Protein AF-A0A7S1GHH6-F1 (afdb_monomer_lite)

Organism: Cyclophora tenuis (NCBI:txid216820)

Secondary structure (DSSP, 8-state):
-HHHHHHHTT--HHHHHTPPBP--HHHHHHHHHHHHHHHHHHH-STTHHHHHHHHHHHHHHHHHH-B-TTHHHHHHHHHHHHHHTT-TTHHHHHHHHHHHHHHHS--HHHHHHHHHHHHHHTGGGTS-HHHHHHHHHHHHHHHHHTT-HHHHHHHHHHHHHHHTTTSS-HHHHHHHHHHHHHHHHHTT-HHHHHHHHHHHHHHHHHHTSS-S-TTS--SSS--HHHHHHHHHTS--HHHHHHHHHHHHHHHHHTT-HHHHHHHHHHHHHHHHHS-TT-THHHHHHHHHHHHHHHHHHHH--HHHHHHHHHHHHHHHHHHHHT-TTHHHHHHHHHHHHHHTT-SS-SS-HHHHHHHHHHHHHHHHHTT-HHHHHHHHHHHHHIIIIIS--HHHHHHHHHHHHHHHHHHT-HHHHHHHHHHHGGGS--

InterPro domains:
  IPR053159 Hybrid Signal Transduction Histidine Kinase [PTHR43642] (3-417)

Radius of gyration: 22.41 Å; chains: 1; bounding box: 58×37×66 Å

pLDDT: mean 91.01, std 8.37, range [51.81, 98.62]

Foldseek 3Di:
DVVLCVLCPPDDLVNLLPFDEFDPVVLVVVLVVLLVVLVVLQQFLVSVVVNQVSLSVSSSSCSPRHDYLQNLVSLLSVLLSVVLVPQLLSLVVSVVSSVSNCVVPPDLLNQLLSLLSSLFFRCLLPHFLVVNLVSLCSSLVSCVVVVVLLSNLSSLLSNLVSCLLQLAALVVSLVSLVVSLVSCVVVVVVLSNLLSLQSNLLSVLLLPPADLCSLQSDGDSDHPVVSVVVVVVDRRLNSQLSNLLSSLVSCLLLVVLVSNVVSLVVNVVSLVSRRSRTSVNLVSLLSLLSSLLSNCVVPVDVVSVVRNVVSLVVLVVSVVSVSPLSQLSNLLSVLSNVLVVDPPQDDDLVVSVVSLVRSLVSCVVSSRLSSNLVSLVSNLCCCCVRNVHLVRNQVSLVSSLVSSVRNSSVSSNVSSCVVPVVSHDD

Structure (mmCIF, N/CA/C/O backbone):
data_AF-A0A7S1GHH6-F1
#
_entry.id   AF-A0A7S1GHH6-F1
#
loop_
_atom_site.group_PDB
_atom_site.id
_atom_site.type_symbol
_atom_site.label_atom_id
_atom_site.label_alt_id
_atom_site.label_comp_id
_atom_site.label_asym_id
_atom_site.label_entity_id
_atom_site.label_seq_id
_atom_site.pdbx_PDB_ins_code
_atom_site.Cartn_x
_atom_site.Cartn_y
_atom_site.Cartn_z
_atom_site.occupancy
_atom_site.B_iso_or_equiv
_atom_site.auth_seq_id
_atom_site.auth_comp_id
_atom_site.auth_asym_id
_atom_site.auth_atom_id
_atom_site.pdbx_PDB_model_num
ATOM 1 N N . MET A 1 1 ? 2.478 16.478 -23.740 1.00 67.50 1 MET A N 1
ATOM 2 C CA . MET A 1 1 ? 1.366 15.499 -23.756 1.00 67.50 1 MET A CA 1
ATOM 3 C C . MET A 1 1 ? 0.535 15.519 -25.042 1.00 67.50 1 MET A C 1
ATOM 5 O O . MET A 1 1 ? 0.488 14.500 -25.713 1.00 67.50 1 MET A O 1
ATOM 9 N N . MET A 1 2 ? -0.059 16.652 -25.456 1.00 73.75 2 MET A N 1
ATOM 10 C CA . MET A 1 2 ? -0.934 16.711 -26.650 1.00 73.75 2 MET A CA 1
ATOM 11 C C . MET A 1 2 ? -0.303 16.170 -27.945 1.00 73.75 2 MET A C 1
ATOM 13 O O . MET A 1 2 ? -0.973 15.490 -28.712 1.00 73.75 2 MET A O 1
ATOM 17 N N . LYS A 1 3 ? 0.989 16.434 -28.188 1.00 72.06 3 LYS A N 1
ATOM 18 C CA . LYS A 1 3 ? 1.699 15.910 -29.368 1.00 72.06 3 LYS A CA 1
ATOM 19 C C . LYS A 1 3 ? 1.784 14.375 -29.365 1.00 72.06 3 LYS A C 1
ATOM 21 O O . LYS A 1 3 ? 1.539 13.773 -30.399 1.00 72.06 3 LYS A O 1
ATOM 26 N N . THR A 1 4 ? 2.067 13.750 -28.221 1.00 76.19 4 THR A N 1
ATOM 27 C CA . THR A 1 4 ? 2.107 12.281 -28.090 1.00 76.19 4 THR A CA 1
ATOM 28 C C . THR A 1 4 ? 0.708 11.680 -28.162 1.00 76.19 4 THR A C 1
ATOM 30 O O . THR A 1 4 ? 0.512 10.729 -28.906 1.00 76.19 4 THR A O 1
ATOM 33 N N . LYS A 1 5 ? -0.297 12.308 -27.529 1.00 78.69 5 LYS A N 1
ATOM 34 C CA . LYS A 1 5 ? -1.705 11.909 -27.702 1.00 78.69 5 LYS A CA 1
ATOM 35 C C . LYS A 1 5 ? -2.146 11.948 -29.166 1.00 78.69 5 LYS A C 1
ATOM 37 O O . LYS A 1 5 ? -2.891 11.079 -29.581 1.00 78.69 5 LYS A O 1
ATOM 42 N N . ARG A 1 6 ? -1.664 12.909 -29.967 1.00 78.00 6 ARG A N 1
ATOM 43 C CA . ARG A 1 6 ? -1.907 12.938 -31.423 1.00 78.00 6 ARG A CA 1
ATOM 44 C C . ARG A 1 6 ? -1.206 11.802 -32.169 1.00 78.00 6 ARG A C 1
ATOM 46 O O . ARG A 1 6 ? -1.802 11.271 -33.088 1.00 78.00 6 ARG A O 1
ATOM 53 N N . VAL A 1 7 ? 0.017 11.435 -31.781 1.00 77.50 7 VAL A N 1
ATOM 54 C CA . VAL A 1 7 ? 0.740 10.290 -32.375 1.00 77.50 7 VAL A CA 1
ATOM 55 C C . VAL A 1 7 ? 0.045 8.962 -32.050 1.00 77.50 7 VAL A C 1
ATOM 57 O O . VAL A 1 7 ? 0.024 8.070 -32.887 1.00 77.50 7 VAL A O 1
ATOM 60 N N . LEU A 1 8 ? -0.547 8.855 -30.859 1.00 79.38 8 LEU A N 1
ATOM 61 C CA . LEU A 1 8 ? -1.333 7.695 -30.426 1.00 79.38 8 LEU A CA 1
ATOM 62 C C . LEU A 1 8 ? -2.772 7.704 -30.952 1.00 79.38 8 LEU A C 1
ATOM 64 O O . LEU A 1 8 ? -3.462 6.690 -30.888 1.00 79.38 8 LEU A O 1
ATOM 68 N N . ARG A 1 9 ? -3.256 8.848 -31.441 1.00 76.44 9 ARG A N 1
ATOM 69 C CA . ARG A 1 9 ? -4.638 8.994 -31.888 1.00 76.44 9 ARG A CA 1
ATOM 70 C C . ARG A 1 9 ? -4.852 8.137 -33.130 1.00 76.44 9 ARG A C 1
ATOM 72 O O . ARG A 1 9 ? -4.238 8.393 -34.159 1.00 76.44 9 ARG A O 1
ATOM 79 N N . GLY A 1 10 ? -5.761 7.173 -33.020 1.00 73.12 10 GLY A N 1
ATOM 80 C CA . GLY A 1 10 ? -6.099 6.255 -34.106 1.00 73.12 10 GLY A CA 1
ATOM 81 C C . GLY A 1 10 ? -5.231 5.000 -34.175 1.00 73.12 10 GLY A C 1
ATOM 82 O O . GLY A 1 10 ? -5.408 4.245 -35.118 1.00 73.12 10 GLY A O 1
ATOM 83 N N . ARG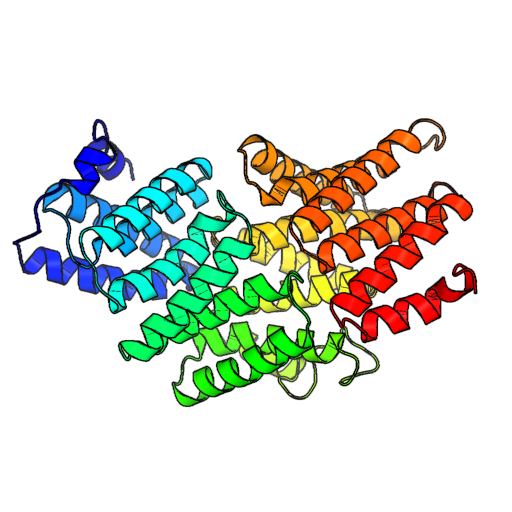 A 1 11 ? -4.332 4.767 -33.204 1.00 85.00 11 ARG A N 1
ATOM 84 C CA . ARG A 1 11 ? -3.637 3.482 -33.056 1.00 85.00 11 ARG A CA 1
ATOM 85 C C . ARG A 1 11 ? -4.386 2.577 -32.083 1.00 85.00 11 ARG A C 1
ATOM 87 O O . ARG A 1 11 ? -4.642 2.982 -30.942 1.00 85.00 11 ARG A O 1
ATOM 94 N N . SER A 1 12 ? -4.722 1.384 -32.555 1.00 90.94 12 SER A N 1
ATOM 95 C CA . SER A 1 12 ? -5.162 0.249 -31.745 1.00 90.94 12 SER A CA 1
ATOM 96 C C . SER A 1 12 ? -4.017 -0.289 -30.879 1.00 90.94 12 SER A C 1
ATOM 98 O O . SER A 1 12 ? -2.879 0.186 -30.960 1.00 90.94 12 SER A O 1
ATOM 100 N N . ASP A 1 13 ? -4.325 -1.240 -30.003 1.00 92.31 13 ASP A N 1
ATOM 101 C CA . ASP A 1 13 ? -3.300 -1.918 -29.208 1.00 92.31 13 ASP A CA 1
ATOM 102 C C . ASP A 1 13 ? -2.448 -2.829 -30.091 1.00 92.31 13 ASP A C 1
ATOM 104 O O . ASP A 1 13 ? -1.225 -2.840 -29.961 1.00 92.31 13 ASP A O 1
ATOM 108 N N . GLU A 1 14 ? -3.071 -3.465 -31.078 1.00 92.62 14 GLU A N 1
ATOM 109 C CA . GLU A 1 14 ? -2.416 -4.235 -32.129 1.00 92.62 14 GLU A CA 1
ATOM 110 C C . GLU A 1 14 ? -1.437 -3.361 -32.924 1.00 92.62 14 GLU A C 1
ATOM 112 O O . GLU A 1 14 ? -0.275 -3.727 -33.063 1.00 92.62 14 GLU A O 1
ATOM 117 N N . ASP A 1 15 ? -1.830 -2.143 -33.320 1.00 92.75 15 ASP A N 1
ATOM 118 C CA . ASP A 1 15 ? -0.931 -1.207 -34.021 1.00 92.75 15 ASP A CA 1
ATOM 119 C C . ASP A 1 15 ? 0.310 -0.828 -33.193 1.00 92.75 15 ASP A C 1
ATOM 121 O O . ASP A 1 15 ? 1.337 -0.432 -33.747 1.00 92.75 15 ASP A O 1
ATOM 125 N N . ILE A 1 16 ? 0.213 -0.861 -31.858 1.00 92.81 16 ILE A N 1
ATOM 126 C CA . ILE A 1 16 ? 1.343 -0.591 -30.957 1.00 92.81 16 ILE A CA 1
ATOM 127 C C . ILE A 1 16 ? 2.235 -1.833 -30.834 1.00 92.81 16 ILE A C 1
ATOM 129 O O . ILE A 1 1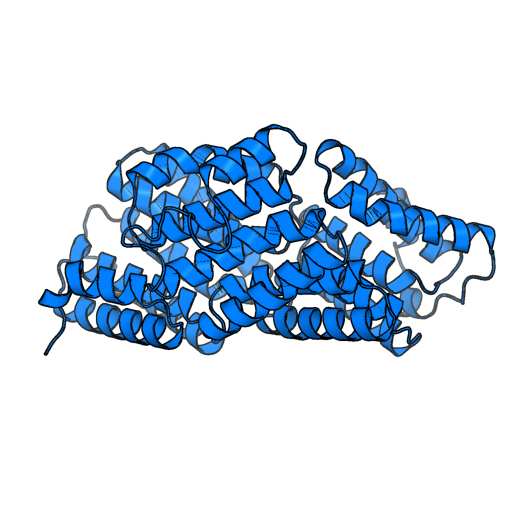6 ? 3.461 -1.694 -30.823 1.00 92.81 16 ILE A O 1
ATOM 133 N N . LEU A 1 17 ? 1.637 -3.021 -30.737 1.00 93.06 17 LEU A N 1
ATOM 134 C CA . LEU A 1 17 ? 2.342 -4.300 -30.625 1.00 93.06 17 LEU A CA 1
ATOM 135 C C . LEU A 1 17 ? 3.046 -4.712 -31.924 1.00 93.06 17 LEU A C 1
ATOM 137 O O . LEU A 1 17 ? 4.111 -5.326 -31.868 1.00 93.06 17 LEU A O 1
ATOM 141 N N . ASP A 1 18 ? 2.484 -4.327 -33.069 1.00 93.38 18 ASP A N 1
ATOM 142 C CA . ASP A 1 18 ? 2.972 -4.662 -34.411 1.00 93.38 18 ASP A CA 1
ATOM 143 C C . ASP A 1 18 ? 3.901 -3.586 -34.997 1.00 93.38 18 ASP A C 1
ATOM 145 O O . ASP A 1 18 ? 4.250 -3.617 -36.182 1.00 93.38 18 ASP A O 1
ATOM 149 N N . LEU A 1 19 ? 4.337 -2.616 -34.180 1.00 93.31 19 LEU A N 1
ATOM 150 C CA . LEU A 1 19 ? 5.393 -1.697 -34.598 1.00 93.31 19 LEU A CA 1
ATOM 151 C C . LEU A 1 19 ? 6.621 -2.494 -35.066 1.00 93.31 19 LEU A C 1
ATOM 153 O O . LEU A 1 19 ? 6.927 -3.535 -34.493 1.00 93.31 19 LEU A O 1
ATOM 157 N N . PRO A 1 20 ? 7.362 -2.022 -36.083 1.00 94.19 20 PRO A N 1
ATOM 158 C CA . PRO A 1 20 ? 8.575 -2.703 -36.516 1.00 94.19 20 PRO A CA 1
ATOM 159 C C . PRO A 1 20 ? 9.683 -2.560 -35.468 1.00 94.19 20 PRO A C 1
ATOM 161 O O . PRO A 1 20 ? 9.712 -1.583 -34.714 1.00 94.19 20 PRO A O 1
ATOM 164 N N . VAL A 1 21 ? 10.641 -3.489 -35.465 1.00 94.69 21 VAL A N 1
ATOM 165 C CA . VAL A 1 21 ? 11.861 -3.367 -34.654 1.00 94.69 21 VAL A CA 1
ATOM 166 C C . VAL A 1 21 ? 12.605 -2.092 -35.054 1.00 94.69 21 VAL A C 1
ATOM 168 O O . VAL A 1 21 ? 12.889 -1.863 -36.234 1.00 94.69 21 VAL A O 1
ATOM 171 N N . MET A 1 22 ? 12.932 -1.259 -34.068 1.00 95.19 22 MET A N 1
ATOM 172 C CA . MET A 1 22 ? 13.697 -0.033 -34.263 1.00 95.19 22 MET A CA 1
ATOM 173 C C . MET A 1 22 ? 15.103 -0.360 -34.779 1.00 95.19 22 MET A C 1
ATOM 175 O O . MET A 1 22 ? 15.815 -1.154 -34.171 1.00 95.19 22 MET A O 1
ATOM 179 N N . LYS A 1 23 ? 15.501 0.272 -35.892 1.00 94.69 23 LYS A N 1
ATOM 180 C CA . LYS A 1 23 ? 16.826 0.090 -36.522 1.00 94.69 23 LYS A CA 1
ATOM 181 C C . LYS A 1 23 ? 17.779 1.273 -36.333 1.00 94.69 23 LYS A C 1
ATOM 183 O O . LYS A 1 23 ? 18.974 1.126 -36.535 1.00 94.69 23 LYS A O 1
ATOM 188 N N . ASP A 1 24 ? 17.251 2.448 -35.994 1.00 96.06 24 ASP A N 1
ATOM 189 C CA . ASP A 1 24 ? 18.045 3.666 -35.793 1.00 96.06 24 ASP A CA 1
ATOM 190 C C . ASP A 1 24 ? 18.760 3.599 -34.430 1.00 96.06 24 ASP A C 1
ATOM 192 O O . ASP A 1 24 ? 18.132 3.760 -33.377 1.00 96.06 24 ASP A O 1
ATOM 196 N N . GLU A 1 25 ? 20.069 3.338 -34.460 1.00 95.25 25 GLU A N 1
ATOM 197 C CA . GLU A 1 25 ? 20.908 3.160 -33.268 1.00 95.25 25 GLU A CA 1
ATOM 198 C C . GLU A 1 25 ? 20.939 4.402 -32.367 1.00 95.25 25 GLU A C 1
A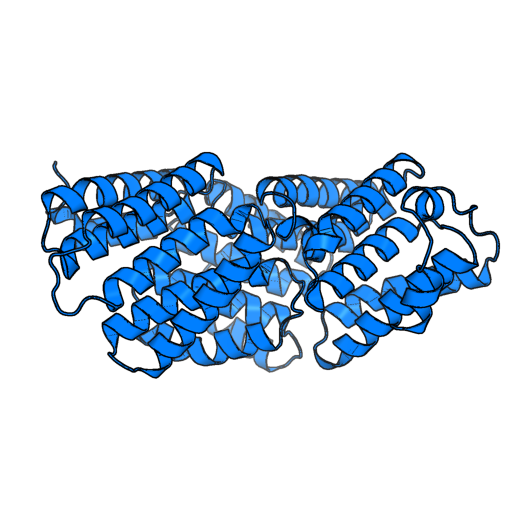TOM 200 O O . GLU A 1 25 ? 20.910 4.265 -31.141 1.00 95.25 25 GLU A O 1
ATOM 205 N N . ASP A 1 26 ? 20.880 5.610 -32.938 1.00 96.56 26 ASP A N 1
ATOM 206 C CA . ASP A 1 26 ? 20.838 6.853 -32.162 1.00 96.56 26 ASP A CA 1
ATOM 207 C C . ASP A 1 26 ? 19.543 6.948 -31.350 1.00 96.56 26 ASP A C 1
ATOM 209 O O . ASP A 1 26 ? 19.542 7.416 -30.206 1.00 96.56 26 ASP A O 1
ATOM 213 N N . LYS A 1 27 ? 18.409 6.499 -31.909 1.00 96.25 27 LYS A N 1
ATOM 214 C CA . LYS A 1 27 ? 17.135 6.478 -31.165 1.00 96.25 27 LYS A CA 1
ATOM 215 C C . LYS A 1 27 ? 17.133 5.408 -30.086 1.00 96.25 27 LYS A C 1
ATOM 217 O O . LYS A 1 27 ? 16.632 5.683 -28.995 1.00 96.25 27 LYS A O 1
ATOM 222 N N . ILE A 1 28 ? 17.722 4.240 -30.343 1.00 94.25 28 ILE A N 1
ATOM 223 C CA . ILE A 1 28 ? 17.874 3.186 -29.329 1.00 94.25 28 ILE A CA 1
ATOM 224 C C . ILE A 1 28 ? 18.744 3.695 -28.171 1.00 94.25 28 ILE A C 1
ATOM 226 O O . ILE A 1 28 ? 18.364 3.558 -27.005 1.00 94.25 28 ILE A O 1
ATOM 230 N N . ALA A 1 29 ? 19.872 4.341 -28.476 1.00 93.62 29 ALA A N 1
ATOM 231 C CA . ALA A 1 29 ? 20.751 4.940 -27.477 1.00 93.62 29 ALA A CA 1
ATOM 232 C C . ALA A 1 29 ? 20.039 6.046 -26.681 1.00 93.62 29 ALA A C 1
ATOM 234 O O . ALA A 1 29 ? 20.127 6.075 -25.451 1.00 93.62 29 ALA A O 1
ATOM 235 N N . ALA A 1 30 ? 19.267 6.907 -27.353 1.00 94.62 30 ALA A N 1
ATOM 236 C CA . ALA A 1 30 ? 18.471 7.936 -26.692 1.00 94.62 30 ALA A CA 1
ATOM 237 C C . ALA A 1 30 ? 17.411 7.341 -25.748 1.00 94.62 30 ALA A C 1
ATOM 239 O O . ALA A 1 30 ? 17.233 7.850 -24.641 1.00 94.62 30 ALA A O 1
ATOM 240 N N . LEU A 1 31 ? 16.725 6.260 -26.146 1.00 93.69 31 LEU A N 1
ATOM 241 C CA . LEU A 1 31 ? 15.781 5.546 -25.276 1.00 93.69 31 LEU A CA 1
ATOM 242 C C . LEU A 1 31 ? 16.476 4.963 -24.045 1.00 93.69 31 LEU A C 1
ATOM 244 O O . LEU A 1 31 ? 15.960 5.118 -22.942 1.00 93.69 31 LEU A O 1
ATOM 248 N N . ARG A 1 32 ? 17.664 4.367 -24.206 1.00 90.19 32 ARG A N 1
ATOM 249 C CA . ARG A 1 32 ? 18.454 3.838 -23.084 1.00 90.19 32 ARG A CA 1
ATOM 250 C C . ARG A 1 32 ? 18.777 4.926 -22.054 1.00 90.19 32 ARG A C 1
ATOM 252 O O . ARG A 1 32 ? 18.557 4.713 -20.866 1.00 90.19 32 ARG A O 1
ATOM 259 N N . VAL A 1 33 ? 19.251 6.089 -22.511 1.00 92.00 33 VAL A N 1
ATOM 260 C CA . VAL A 1 33 ? 19.598 7.227 -21.637 1.00 92.00 33 VAL A CA 1
ATOM 261 C C . VAL A 1 33 ? 18.355 7.827 -20.972 1.00 92.00 33 VAL A C 1
ATOM 263 O O . VAL A 1 33 ? 18.361 8.113 -19.778 1.00 92.00 33 VAL A O 1
ATOM 266 N N . MET A 1 34 ? 17.253 7.995 -21.708 1.00 93.12 34 MET A N 1
ATOM 267 C CA . MET A 1 34 ? 16.001 8.477 -21.110 1.00 93.12 34 MET A CA 1
ATOM 268 C C . MET A 1 34 ? 15.457 7.501 -20.061 1.00 93.12 34 MET A C 1
ATOM 270 O O . MET A 1 34 ? 14.996 7.936 -19.005 1.00 93.12 34 MET A O 1
ATOM 274 N N . ASN A 1 35 ? 15.547 6.195 -20.314 1.00 87.69 35 ASN A N 1
ATOM 275 C CA . ASN A 1 35 ? 15.079 5.175 -19.387 1.00 87.69 35 ASN A CA 1
ATOM 276 C C . ASN A 1 35 ? 15.899 5.159 -18.086 1.00 87.69 35 ASN A C 1
ATOM 278 O O . ASN A 1 35 ? 15.310 5.101 -17.011 1.00 87.69 35 ASN A O 1
ATOM 282 N N . SER A 1 36 ? 17.230 5.306 -18.150 1.00 85.31 36 SER A N 1
ATOM 283 C CA . SER A 1 36 ? 18.060 5.395 -16.936 1.00 85.31 36 SER A CA 1
ATOM 284 C C . SER A 1 36 ? 17.741 6.631 -16.086 1.00 85.31 36 SER A C 1
ATOM 286 O O . SER A 1 36 ? 17.770 6.559 -14.864 1.00 85.31 36 SER A O 1
ATOM 288 N N . MET A 1 37 ? 17.368 7.756 -16.708 1.00 88.56 37 MET A N 1
ATOM 289 C CA . MET A 1 37 ? 16.941 8.962 -15.980 1.00 88.56 37 MET A CA 1
ATOM 290 C C . MET A 1 37 ? 15.514 8.866 -15.422 1.00 88.56 37 MET A C 1
ATOM 292 O O . MET A 1 37 ? 15.159 9.593 -14.494 1.00 88.56 37 MET A O 1
ATOM 296 N N . THR A 1 38 ? 14.670 7.997 -15.985 1.00 84.06 38 THR A N 1
ATOM 297 C CA . THR A 1 38 ? 13.248 7.911 -15.614 1.00 84.06 38 THR A CA 1
ATOM 298 C C . THR A 1 38 ? 13.087 7.519 -14.148 1.00 84.06 38 THR A C 1
ATOM 300 O O . THR A 1 38 ? 12.283 8.121 -13.447 1.00 84.06 38 THR A O 1
ATOM 303 N N . PHE A 1 39 ? 13.904 6.591 -13.647 1.00 77.62 39 PHE A N 1
ATOM 304 C CA . PHE A 1 39 ? 13.847 6.201 -12.240 1.00 77.62 39 PHE A CA 1
ATOM 305 C C . PHE A 1 39 ? 14.315 7.320 -11.294 1.00 77.62 39 PHE A C 1
ATOM 307 O O . PHE A 1 39 ? 13.587 7.700 -10.381 1.00 77.62 39 PHE A O 1
ATOM 314 N N . ALA A 1 40 ? 15.484 7.917 -11.552 1.00 80.19 40 ALA A N 1
ATOM 315 C CA . ALA A 1 40 ? 16.007 9.002 -10.715 1.00 80.19 40 ALA A CA 1
ATOM 316 C C . ALA A 1 40 ? 15.022 10.184 -10.620 1.00 80.19 40 ALA A C 1
ATOM 318 O O . ALA A 1 40 ? 14.794 10.734 -9.548 1.00 80.19 40 ALA A O 1
ATOM 319 N N . THR A 1 41 ? 14.374 10.525 -11.738 1.00 83.44 41 THR A N 1
ATOM 320 C CA . THR A 1 41 ? 13.388 11.617 -11.800 1.00 83.44 41 THR A CA 1
ATOM 321 C C . THR A 1 41 ? 12.024 11.260 -11.204 1.00 83.44 41 THR A C 1
ATOM 323 O O . THR A 1 41 ? 11.256 12.163 -10.880 1.00 83.44 41 THR A O 1
ATOM 326 N N . PHE A 1 42 ? 11.708 9.970 -11.051 1.00 76.56 42 PHE A N 1
ATOM 327 C CA . PHE A 1 42 ? 10.507 9.503 -10.356 1.00 76.56 42 PHE A CA 1
ATOM 328 C C . PHE A 1 42 ? 10.626 9.669 -8.835 1.00 76.56 42 PHE A C 1
ATOM 330 O O . PHE A 1 42 ? 9.659 10.055 -8.177 1.00 76.56 42 PHE A O 1
ATOM 337 N N . CYS A 1 43 ? 11.815 9.398 -8.294 1.00 70.44 43 CYS A N 1
ATOM 338 C CA . CYS A 1 43 ? 12.083 9.443 -6.858 1.00 70.44 43 CYS A CA 1
ATOM 339 C C . CYS A 1 43 ? 12.321 10.860 -6.311 1.00 70.44 43 CYS A C 1
ATOM 341 O O . CYS A 1 43 ? 12.237 11.060 -5.099 1.00 70.44 43 CYS A O 1
ATOM 343 N N . ASP A 1 44 ? 12.576 11.837 -7.184 1.00 74.06 44 ASP A N 1
ATOM 344 C CA . ASP A 1 44 ? 12.881 13.221 -6.817 1.00 74.06 44 ASP A CA 1
ATOM 345 C C . ASP A 1 44 ? 11.662 14.162 -6.948 1.00 74.06 44 ASP A C 1
ATOM 347 O O . ASP A 1 44 ? 10.931 14.157 -7.944 1.00 74.06 44 ASP A O 1
ATOM 351 N N . GLU A 1 45 ? 11.430 14.993 -5.926 1.00 68.31 45 GLU A N 1
ATOM 352 C CA . GLU A 1 45 ? 10.263 15.883 -5.850 1.00 68.31 45 GLU A CA 1
ATOM 353 C C . GLU A 1 45 ? 10.285 16.954 -6.943 1.00 68.31 45 GLU A C 1
ATOM 355 O O . GLU A 1 45 ? 9.252 17.180 -7.590 1.00 68.31 45 GLU A O 1
ATOM 360 N N . ASP A 1 46 ? 11.452 17.553 -7.174 1.00 75.00 46 ASP A N 1
ATOM 361 C CA . ASP A 1 46 ? 11.635 18.659 -8.115 1.00 75.00 46 ASP A CA 1
ATOM 362 C C . ASP A 1 46 ? 11.658 18.179 -9.577 1.00 75.00 46 ASP A C 1
ATOM 364 O O . ASP A 1 46 ? 11.406 18.946 -10.513 1.00 75.00 46 ASP A O 1
ATOM 368 N N . SER A 1 47 ? 11.849 16.872 -9.785 1.00 80.56 47 SER A N 1
ATOM 369 C CA . SER A 1 47 ? 11.993 16.255 -11.105 1.00 80.56 47 SER A CA 1
ATOM 370 C C . SER A 1 47 ? 10.738 15.556 -11.640 1.00 80.56 47 SER A C 1
ATOM 372 O O . SER A 1 47 ? 10.775 14.996 -12.738 1.00 80.56 47 SER A O 1
ATOM 374 N N . LYS A 1 48 ? 9.578 15.642 -10.973 1.00 78.31 48 LYS A N 1
ATOM 375 C CA . LYS A 1 48 ? 8.326 15.003 -11.455 1.00 78.31 48 LYS A CA 1
ATOM 376 C C . LYS A 1 48 ? 7.907 15.441 -12.859 1.00 78.31 48 LYS A C 1
ATOM 378 O O . LYS A 1 48 ? 7.369 14.652 -13.640 1.00 78.31 48 LYS A O 1
ATOM 383 N N . LEU A 1 49 ? 8.145 16.710 -13.197 1.00 86.00 49 LEU A N 1
ATOM 384 C CA . LEU A 1 49 ? 7.906 17.217 -14.550 1.00 86.00 49 LEU A CA 1
ATOM 385 C C . LEU A 1 49 ? 8.869 16.585 -15.559 1.00 86.00 49 LEU A C 1
ATOM 387 O O . LEU A 1 49 ? 8.462 16.297 -16.685 1.00 86.00 49 LEU A O 1
ATOM 391 N N . VAL A 1 50 ? 10.112 16.322 -15.154 1.00 89.56 50 VAL A N 1
ATOM 392 C CA . VAL A 1 50 ? 11.105 15.625 -15.977 1.00 89.56 50 VAL A CA 1
ATOM 393 C C . VAL A 1 50 ? 10.668 14.181 -16.212 1.00 89.56 50 VAL A C 1
ATOM 395 O O . VAL A 1 50 ? 10.608 13.773 -17.370 1.00 89.56 50 VAL A O 1
ATOM 398 N N . PHE A 1 51 ? 10.232 13.452 -15.177 1.00 88.12 51 PHE A N 1
ATOM 399 C CA . PHE A 1 51 ? 9.656 12.106 -15.327 1.00 88.12 51 PHE A CA 1
ATOM 400 C C . PHE A 1 51 ? 8.508 12.082 -16.351 1.00 88.12 51 PHE A C 1
ATOM 402 O O . PHE A 1 51 ? 8.477 11.248 -17.265 1.00 88.12 51 PHE A O 1
ATOM 409 N N . ALA A 1 52 ? 7.579 13.040 -16.251 1.00 89.25 52 ALA A N 1
ATOM 410 C CA . ALA A 1 52 ? 6.465 13.150 -17.186 1.00 89.25 52 ALA A CA 1
ATOM 411 C C . ALA A 1 52 ? 6.945 13.419 -18.624 1.00 89.25 52 ALA A C 1
ATOM 413 O O . ALA A 1 52 ? 6.456 12.805 -19.577 1.00 89.25 52 ALA A O 1
ATOM 414 N N . LEU A 1 53 ? 7.915 14.321 -18.802 1.00 91.50 53 LEU A N 1
ATOM 415 C CA . LEU A 1 53 ? 8.492 14.641 -20.108 1.00 91.50 53 LEU A CA 1
ATOM 416 C C . LEU A 1 53 ? 9.227 13.446 -20.724 1.00 91.50 53 LEU A C 1
ATOM 418 O O . LEU A 1 53 ? 9.024 13.181 -21.911 1.00 91.50 53 LEU A O 1
ATOM 422 N N . LEU A 1 54 ? 10.013 12.712 -19.933 1.00 93.38 54 LEU A N 1
ATOM 423 C CA . LEU A 1 54 ? 10.714 11.499 -20.360 1.00 93.38 54 LEU A CA 1
ATOM 424 C C . LEU A 1 54 ? 9.719 10.432 -20.815 1.00 93.38 54 LEU A C 1
ATOM 426 O O . LEU A 1 54 ? 9.803 9.977 -21.954 1.00 93.38 54 LEU A O 1
ATOM 430 N N . SER A 1 55 ? 8.705 10.128 -20.002 1.00 92.50 55 SER A N 1
ATOM 431 C CA . SER A 1 55 ? 7.660 9.147 -20.333 1.00 92.50 55 SER A CA 1
ATOM 432 C C . SER A 1 55 ? 6.937 9.495 -21.642 1.00 92.50 55 SER A C 1
ATOM 434 O O . SER A 1 55 ? 6.778 8.666 -22.540 1.00 92.50 55 SER A O 1
ATOM 436 N N . ILE A 1 56 ? 6.561 10.768 -21.813 1.00 93.00 56 ILE A N 1
ATOM 437 C CA . ILE A 1 56 ? 5.904 11.278 -23.027 1.00 93.00 56 ILE A CA 1
ATOM 438 C C . ILE A 1 56 ? 6.832 11.203 -24.246 1.00 93.00 56 ILE A C 1
ATOM 440 O O . ILE A 1 56 ? 6.366 10.935 -25.362 1.00 93.00 56 ILE A O 1
ATOM 444 N N . ARG A 1 57 ? 8.124 11.500 -24.064 1.00 94.19 57 ARG A N 1
ATOM 445 C CA . ARG A 1 57 ? 9.114 11.544 -25.143 1.00 94.19 57 ARG A CA 1
ATOM 446 C C . ARG A 1 57 ? 9.494 10.146 -25.603 1.00 94.19 57 ARG A C 1
ATOM 448 O O . ARG A 1 57 ? 9.488 9.918 -26.810 1.00 94.19 57 ARG A O 1
ATOM 455 N N . MET A 1 58 ? 9.756 9.231 -24.676 1.00 94.88 58 MET A N 1
ATOM 456 C CA . MET A 1 58 ? 10.051 7.835 -24.981 1.00 94.88 58 MET A CA 1
ATOM 457 C C . MET A 1 58 ? 8.892 7.182 -25.738 1.00 94.88 58 MET A C 1
ATOM 459 O O . MET A 1 58 ? 9.117 6.598 -26.796 1.00 94.88 58 MET A O 1
ATOM 463 N N . MET A 1 59 ? 7.646 7.398 -25.295 1.00 94.56 59 MET A N 1
ATOM 464 C CA . MET A 1 59 ? 6.460 6.890 -25.996 1.00 94.56 59 MET A CA 1
ATOM 465 C C . MET A 1 59 ? 6.355 7.438 -27.425 1.00 94.56 59 MET A C 1
ATOM 467 O O . MET A 1 59 ? 6.075 6.704 -28.372 1.00 94.56 59 MET A O 1
ATOM 471 N N . ALA A 1 60 ? 6.632 8.732 -27.617 1.00 93.25 60 ALA A N 1
ATOM 472 C CA . ALA A 1 60 ? 6.621 9.339 -28.945 1.00 93.25 60 ALA A CA 1
ATOM 473 C C . ALA A 1 60 ? 7.736 8.808 -29.860 1.00 93.25 60 ALA A C 1
ATOM 475 O O . ALA A 1 60 ? 7.516 8.699 -31.065 1.00 93.25 60 ALA A O 1
ATOM 476 N N . VAL A 1 61 ? 8.923 8.516 -29.318 1.00 94.06 61 VAL A N 1
ATOM 477 C CA . VAL A 1 61 ? 10.037 7.920 -30.072 1.00 94.06 61 VAL A CA 1
ATOM 478 C C . VAL A 1 61 ? 9.680 6.494 -30.480 1.00 94.06 61 VAL A C 1
ATOM 480 O O . VAL A 1 61 ? 9.738 6.195 -31.669 1.00 94.06 61 VAL A O 1
ATOM 483 N N . MET A 1 62 ? 9.205 5.669 -29.544 1.00 94.44 62 MET A N 1
ATOM 484 C CA . MET A 1 62 ? 8.751 4.304 -29.826 1.00 94.44 62 MET A CA 1
ATOM 485 C C . MET A 1 62 ? 7.697 4.281 -30.941 1.00 94.44 62 MET A C 1
ATOM 487 O O . MET A 1 62 ? 7.839 3.597 -31.947 1.00 94.44 62 MET A O 1
ATOM 491 N N . CYS A 1 63 ? 6.669 5.126 -30.838 1.00 92.62 63 CYS A N 1
ATOM 492 C CA . CYS A 1 63 ? 5.607 5.157 -31.843 1.00 92.62 63 CYS A CA 1
ATOM 493 C C . CYS A 1 63 ? 6.084 5.591 -33.241 1.00 92.62 63 CYS A C 1
ATOM 495 O O . CYS A 1 63 ? 5.456 5.233 -34.238 1.00 92.62 63 CYS A O 1
ATOM 497 N N . ARG A 1 64 ? 7.144 6.401 -33.337 1.00 92.06 64 ARG A N 1
ATOM 498 C CA . ARG A 1 64 ? 7.643 6.931 -34.618 1.00 92.06 64 ARG A CA 1
ATOM 499 C C . ARG A 1 64 ? 8.685 6.042 -35.278 1.00 92.06 64 ARG A C 1
ATOM 501 O O . ARG A 1 64 ? 8.724 6.002 -36.499 1.00 92.06 64 ARG A O 1
ATOM 508 N N . TYR A 1 65 ? 9.532 5.401 -34.480 1.00 93.75 65 TYR A N 1
ATOM 509 C CA . TYR A 1 65 ? 10.727 4.715 -34.968 1.00 93.75 65 TYR A CA 1
ATOM 510 C C . TYR A 1 65 ? 10.693 3.199 -34.752 1.00 93.75 65 TYR A C 1
ATOM 512 O O . TYR A 1 65 ? 11.610 2.521 -35.202 1.00 93.75 65 TYR A O 1
ATOM 520 N N . GLY A 1 66 ? 9.654 2.672 -34.098 1.00 93.81 66 GLY A N 1
ATOM 521 C CA . GLY A 1 66 ? 9.507 1.245 -33.831 1.00 93.81 66 GLY A CA 1
ATOM 522 C C . GLY A 1 66 ? 9.668 0.881 -32.356 1.00 93.81 66 GLY A C 1
ATOM 523 O O . GLY A 1 66 ? 9.999 1.725 -31.519 1.00 93.81 66 GLY A O 1
ATOM 524 N N . HIS A 1 67 ? 9.437 -0.386 -32.022 1.00 93.25 67 HIS A N 1
ATOM 525 C CA . HIS A 1 67 ? 9.689 -0.889 -30.671 1.00 93.25 67 HIS A CA 1
ATOM 526 C C . HIS A 1 67 ? 11.172 -1.247 -30.482 1.00 93.25 67 HIS A C 1
ATOM 528 O O . HIS A 1 67 ? 11.926 -1.433 -31.434 1.00 93.25 67 HI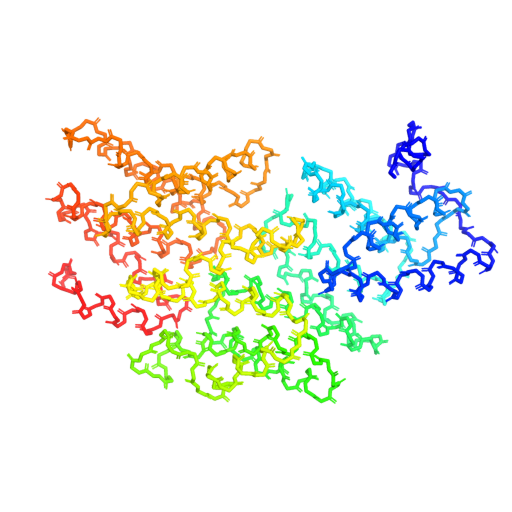S A O 1
ATOM 534 N N . SER A 1 68 ? 11.610 -1.313 -29.230 1.00 91.44 68 SER A N 1
ATOM 535 C CA . SER A 1 68 ? 12.966 -1.716 -28.846 1.00 91.44 68 SER A CA 1
ATOM 536 C C . SER A 1 68 ? 12.906 -2.579 -27.588 1.00 91.44 68 SER A C 1
ATOM 538 O O . SER A 1 68 ? 11.841 -2.731 -26.992 1.00 91.44 68 SER A O 1
ATOM 540 N N . THR A 1 69 ? 14.055 -3.071 -27.119 1.00 89.19 69 THR A N 1
ATOM 541 C CA . THR A 1 69 ? 14.138 -3.787 -25.833 1.00 89.19 69 THR A CA 1
ATOM 542 C C . THR A 1 69 ? 13.614 -2.969 -24.640 1.00 89.19 69 THR A C 1
ATOM 544 O O . THR A 1 69 ? 13.272 -3.533 -23.613 1.00 89.19 69 THR A O 1
ATOM 547 N N . TRP A 1 70 ? 13.501 -1.639 -24.757 1.00 90.06 70 TRP A N 1
ATOM 548 C CA . TRP A 1 70 ? 12.985 -0.761 -23.698 1.00 90.06 70 TRP A CA 1
ATOM 549 C C . TRP A 1 70 ? 11.469 -0.541 -23.761 1.00 90.06 70 TRP A C 1
ATOM 551 O O . TRP A 1 70 ? 10.899 0.053 -22.849 1.00 90.06 70 TRP A O 1
ATOM 561 N N . SER A 1 71 ? 10.801 -0.999 -24.823 1.00 93.12 71 SER A N 1
ATOM 562 C CA . SER A 1 71 ? 9.374 -0.754 -25.059 1.00 93.12 71 SER A CA 1
ATOM 563 C C . SER A 1 71 ? 8.450 -1.163 -23.908 1.00 93.12 71 SER A C 1
ATOM 565 O O . SER A 1 71 ? 7.578 -0.354 -23.585 1.00 93.12 71 SER A O 1
ATOM 567 N N . PRO A 1 72 ? 8.646 -2.310 -23.224 1.00 93.69 72 PRO A N 1
ATOM 568 C CA . PRO A 1 72 ? 7.837 -2.647 -22.053 1.00 93.69 72 PRO A CA 1
ATOM 569 C C . PRO A 1 72 ? 7.890 -1.568 -20.956 1.00 93.69 72 PRO A C 1
ATOM 571 O O . PRO A 1 72 ? 6.851 -1.126 -20.466 1.00 93.69 72 PRO A O 1
ATOM 574 N N . LEU A 1 73 ? 9.078 -1.045 -20.628 1.00 91.94 73 LEU A N 1
ATOM 575 C CA . LEU A 1 73 ? 9.227 0.010 -19.615 1.00 91.94 73 LEU A CA 1
ATOM 576 C C . LEU A 1 73 ? 8.591 1.331 -20.062 1.00 91.94 73 LEU A C 1
ATOM 578 O O . LEU A 1 73 ? 8.030 2.060 -19.242 1.00 91.94 73 LEU A O 1
ATOM 582 N N . ILE A 1 74 ? 8.658 1.645 -21.358 1.00 94.06 74 ILE A N 1
ATOM 583 C CA . ILE A 1 74 ? 8.043 2.849 -21.930 1.00 94.06 74 ILE A CA 1
ATOM 584 C C . ILE A 1 74 ? 6.519 2.788 -21.783 1.00 94.06 74 ILE A C 1
ATOM 586 O O . ILE A 1 74 ? 5.909 3.776 -21.366 1.00 94.06 74 ILE A O 1
ATOM 590 N N . LEU A 1 75 ? 5.917 1.633 -22.084 1.00 94.81 75 LEU A N 1
ATOM 591 C CA . LEU A 1 75 ? 4.484 1.387 -21.915 1.00 94.81 75 LEU A CA 1
ATOM 592 C C . LEU A 1 75 ? 4.067 1.518 -20.447 1.00 94.81 75 LEU A C 1
ATOM 594 O O . LEU A 1 75 ? 3.124 2.255 -20.152 1.00 94.81 75 LEU A O 1
ATOM 598 N N . ALA A 1 76 ? 4.810 0.887 -19.534 1.00 93.44 76 ALA A N 1
ATOM 599 C CA . ALA A 1 76 ? 4.538 0.957 -18.101 1.00 93.44 76 ALA A CA 1
ATOM 600 C C . ALA A 1 76 ? 4.625 2.398 -17.562 1.00 93.44 76 ALA A C 1
ATOM 602 O O . ALA A 1 76 ? 3.710 2.877 -16.890 1.00 93.44 76 ALA A O 1
ATOM 603 N N . SER A 1 77 ? 5.682 3.130 -17.930 1.00 92.06 77 SER A N 1
ATOM 604 C CA . SER A 1 77 ? 5.902 4.523 -17.510 1.00 92.06 77 SER A CA 1
ATOM 605 C C . SER A 1 77 ? 4.827 5.467 -18.055 1.00 92.06 77 SER A C 1
ATOM 607 O O . SER A 1 77 ? 4.287 6.300 -17.324 1.00 92.06 77 SER A O 1
ATOM 609 N N . TYR A 1 78 ? 4.481 5.337 -19.342 1.00 92.62 78 TYR A N 1
ATOM 610 C CA . TYR A 1 78 ? 3.457 6.172 -19.969 1.00 92.62 78 TYR A CA 1
ATOM 611 C C . TYR A 1 78 ? 2.060 5.884 -19.402 1.00 92.62 78 TYR A C 1
ATOM 613 O O . TYR A 1 78 ? 1.319 6.823 -19.102 1.00 92.62 78 TYR A O 1
ATOM 621 N N . GLY A 1 79 ? 1.715 4.608 -19.205 1.00 92.62 79 GLY A N 1
ATOM 622 C CA . GLY A 1 79 ? 0.466 4.214 -18.556 1.00 92.62 79 GLY A CA 1
ATOM 623 C C . GLY A 1 79 ? 0.362 4.756 -17.132 1.00 92.62 79 GLY A C 1
ATOM 624 O O . GLY A 1 79 ? -0.652 5.359 -16.780 1.00 92.62 79 GLY A O 1
ATOM 625 N N . GLY A 1 80 ? 1.441 4.641 -16.351 1.00 90.31 80 GLY A N 1
ATOM 626 C CA . GLY A 1 80 ? 1.508 5.145 -14.981 1.00 90.31 80 GLY A CA 1
ATOM 627 C C . GLY A 1 80 ? 1.334 6.661 -14.905 1.00 90.31 80 GLY A C 1
ATOM 628 O O . GLY A 1 80 ? 0.645 7.176 -14.022 1.00 90.31 80 GLY A O 1
ATOM 629 N N . LEU A 1 81 ? 1.892 7.390 -15.875 1.00 90.38 81 LEU A N 1
ATOM 630 C CA . LEU A 1 81 ? 1.683 8.829 -16.011 1.00 90.38 81 LEU A CA 1
ATOM 631 C C . LEU A 1 81 ? 0.220 9.184 -16.323 1.00 90.38 81 LEU A C 1
ATOM 633 O O . LEU A 1 81 ? -0.318 10.110 -15.717 1.00 90.38 81 LEU A O 1
ATOM 637 N N . GLU A 1 82 ? -0.435 8.487 -17.256 1.00 88.38 82 GLU A N 1
ATOM 638 C CA . GLU A 1 82 ? -1.856 8.733 -17.563 1.00 88.38 82 GLU A CA 1
ATOM 639 C C . GLU A 1 82 ? -2.754 8.416 -16.354 1.00 88.38 82 GLU A C 1
ATOM 641 O O . GLU A 1 82 ? -3.660 9.199 -16.053 1.00 88.38 82 GLU A O 1
ATOM 646 N N . ALA A 1 83 ? -2.467 7.335 -15.618 1.00 87.50 83 ALA A N 1
ATOM 647 C CA . ALA A 1 83 ? -3.165 6.997 -14.378 1.00 87.50 83 ALA A CA 1
ATOM 648 C C . ALA A 1 83 ? -3.006 8.108 -13.323 1.00 87.50 83 ALA A C 1
ATOM 650 O O . ALA A 1 83 ? -3.997 8.600 -12.779 1.00 87.50 83 ALA A O 1
ATOM 651 N N . ALA A 1 84 ? -1.779 8.599 -13.110 1.00 84.06 84 ALA A N 1
ATOM 652 C CA . ALA A 1 84 ? -1.484 9.692 -12.178 1.00 84.06 84 ALA A CA 1
ATOM 653 C C . ALA A 1 84 ? -2.190 11.018 -12.524 1.00 84.06 84 ALA A C 1
ATOM 655 O O . ALA A 1 84 ? -2.459 11.837 -11.639 1.00 84.06 84 ALA A O 1
ATOM 656 N N . LEU A 1 85 ? -2.505 11.231 -13.804 1.00 84.00 85 LEU A N 1
ATOM 657 C CA . LEU A 1 85 ? -3.232 12.401 -14.301 1.00 84.00 85 LEU A CA 1
ATOM 658 C C . LEU A 1 85 ? -4.760 12.260 -14.210 1.00 84.00 85 LEU A C 1
ATOM 660 O O . LEU A 1 85 ? -5.475 13.149 -14.671 1.00 84.00 85 LEU A O 1
ATOM 664 N N . GLY A 1 86 ? -5.255 11.199 -13.565 1.00 79.12 86 GLY A N 1
ATOM 665 C CA . GLY A 1 86 ? -6.668 11.019 -13.234 1.00 79.12 86 GLY A CA 1
ATOM 666 C C . GLY A 1 86 ? -7.418 10.030 -14.122 1.00 79.12 86 GLY A C 1
ATOM 667 O O . GLY A 1 86 ? -8.643 10.040 -14.094 1.00 79.12 86 GLY A O 1
ATOM 668 N N . ASN A 1 87 ? -6.716 9.185 -14.887 1.00 80.12 87 ASN A N 1
ATOM 669 C CA . ASN A 1 87 ? -7.333 8.166 -15.744 1.00 80.12 87 ASN A CA 1
ATOM 670 C C . ASN A 1 87 ? -6.901 6.742 -15.338 1.00 80.12 87 ASN A C 1
ATOM 672 O O . ASN A 1 87 ? -6.257 6.069 -16.141 1.00 80.12 87 ASN A O 1
ATOM 676 N N . PRO A 1 88 ? -7.219 6.248 -14.126 1.00 83.81 88 PRO A N 1
ATOM 677 C CA . PRO A 1 88 ? -6.743 4.941 -13.649 1.00 83.81 88 PRO A CA 1
ATOM 678 C C . PRO A 1 88 ? -7.172 3.763 -14.543 1.00 83.81 88 PRO A C 1
ATOM 680 O O . PRO A 1 88 ? -6.456 2.773 -14.640 1.00 83.81 88 PRO A O 1
ATOM 683 N N . ASN A 1 89 ? -8.275 3.895 -15.288 1.00 85.19 89 ASN A N 1
ATOM 684 C CA . ASN A 1 89 ? -8.783 2.853 -16.193 1.00 85.19 89 ASN A CA 1
ATOM 685 C C . ASN A 1 89 ? -7.821 2.505 -17.337 1.00 85.19 89 ASN A C 1
ATOM 687 O O . ASN A 1 89 ? -7.917 1.426 -17.921 1.00 85.19 89 ASN A O 1
ATOM 691 N N . VAL A 1 90 ? -6.875 3.393 -17.664 1.00 89.69 90 VAL A N 1
ATOM 692 C CA . VAL A 1 90 ? -5.845 3.096 -18.670 1.00 89.69 90 VAL A CA 1
ATOM 693 C C . VAL A 1 90 ? -4.863 2.030 -18.192 1.00 89.69 90 VAL A C 1
ATOM 695 O O . VAL A 1 90 ? -4.213 1.404 -19.026 1.00 89.69 90 VAL A O 1
ATOM 698 N N . SER A 1 91 ? -4.757 1.795 -16.881 1.00 92.62 91 SER A N 1
ATOM 699 C CA . SER A 1 91 ? -3.775 0.874 -16.316 1.00 92.62 91 SER A CA 1
ATOM 700 C C . SER A 1 91 ? -3.950 -0.548 -16.834 1.00 92.62 91 SER A C 1
ATOM 702 O O . SER A 1 91 ? -2.957 -1.160 -17.211 1.00 92.62 91 SER A O 1
ATOM 704 N N . ARG A 1 92 ? -5.196 -1.026 -16.983 1.00 93.62 92 ARG A N 1
ATOM 705 C CA . ARG A 1 92 ? -5.483 -2.358 -17.545 1.00 93.62 92 ARG A CA 1
ATOM 706 C C . ARG A 1 92 ? -4.943 -2.504 -18.969 1.00 93.62 92 ARG A C 1
ATOM 708 O O . ARG A 1 92 ? -4.327 -3.509 -19.299 1.00 93.62 92 ARG A O 1
ATOM 715 N N . ARG A 1 93 ? -5.136 -1.474 -19.799 1.00 94.19 93 ARG A N 1
ATOM 716 C CA . ARG A 1 93 ? -4.641 -1.439 -21.183 1.00 94.19 93 ARG A CA 1
ATOM 717 C C . ARG A 1 93 ? -3.114 -1.513 -21.230 1.00 94.19 93 ARG A C 1
ATOM 719 O O . ARG A 1 93 ? -2.559 -2.322 -21.962 1.00 94.19 93 ARG A O 1
ATOM 726 N N . TYR A 1 94 ? -2.429 -0.665 -20.462 1.00 95.56 94 TYR A N 1
ATOM 727 C CA . TYR A 1 94 ? -0.963 -0.619 -20.486 1.00 95.56 94 TYR A CA 1
ATOM 728 C C . TYR A 1 94 ? -0.310 -1.826 -19.812 1.00 95.56 94 TYR A C 1
ATOM 730 O O . TYR A 1 94 ? 0.775 -2.213 -20.233 1.00 95.56 94 TYR A O 1
ATOM 738 N N . LEU A 1 95 ? -0.975 -2.439 -18.830 1.00 95.88 95 LEU A N 1
ATOM 739 C CA . LEU A 1 95 ? -0.568 -3.722 -18.264 1.00 95.88 95 LEU A CA 1
ATOM 740 C C . LEU A 1 95 ? -0.643 -4.836 -19.318 1.00 95.88 95 LEU A C 1
ATOM 742 O O . LEU A 1 95 ? 0.352 -5.505 -19.561 1.00 95.88 95 LEU A O 1
ATOM 746 N N . ALA A 1 96 ? -1.764 -4.954 -20.036 1.00 95.94 96 ALA A N 1
ATOM 747 C CA . ALA A 1 96 ? -1.903 -5.947 -21.102 1.00 95.94 96 ALA A CA 1
ATOM 748 C C . ALA A 1 96 ? -0.876 -5.749 -22.236 1.00 95.94 96 ALA A C 1
ATOM 750 O O . ALA A 1 96 ? -0.266 -6.711 -22.701 1.00 95.94 96 ALA A O 1
ATOM 751 N N . LEU A 1 97 ? -0.637 -4.498 -22.651 1.00 96.44 97 LEU A N 1
ATOM 752 C CA . LEU A 1 97 ? 0.401 -4.169 -23.636 1.00 96.44 97 LEU A CA 1
ATOM 753 C C . LEU A 1 97 ? 1.810 -4.528 -23.141 1.00 96.44 97 LEU A C 1
ATOM 755 O O . LEU A 1 97 ? 2.643 -4.961 -23.936 1.00 96.44 97 LEU A O 1
ATOM 759 N N . PHE A 1 98 ? 2.088 -4.325 -21.850 1.00 96.56 98 PHE A N 1
ATOM 760 C CA . PHE A 1 98 ? 3.347 -4.729 -21.232 1.00 96.56 98 PHE A CA 1
ATOM 761 C C . PHE A 1 98 ? 3.530 -6.250 -21.301 1.00 96.56 98 PHE A C 1
ATOM 763 O O . PHE A 1 98 ? 4.544 -6.706 -21.832 1.00 96.56 98 PHE A O 1
ATOM 770 N N . ASP A 1 99 ? 2.539 -7.015 -20.838 1.00 95.50 99 ASP A N 1
ATOM 771 C CA . ASP A 1 99 ? 2.602 -8.479 -20.799 1.00 95.50 99 ASP A CA 1
ATOM 772 C C . ASP A 1 99 ? 2.784 -9.073 -22.199 1.00 95.50 99 ASP A C 1
ATOM 774 O O . ASP A 1 99 ? 3.594 -9.978 -22.405 1.00 95.50 99 ASP A O 1
ATOM 778 N N . GLU A 1 100 ? 2.063 -8.542 -23.186 1.00 96.25 100 GLU A N 1
ATOM 779 C CA . GLU A 1 100 ? 2.152 -9.009 -24.567 1.00 96.25 100 GLU A CA 1
ATOM 780 C C . GLU A 1 100 ? 3.501 -8.655 -25.212 1.00 96.25 100 GLU A C 1
ATOM 782 O O . GLU A 1 100 ? 4.094 -9.485 -25.901 1.00 96.25 100 GLU A O 1
ATOM 787 N N . MET A 1 101 ? 4.055 -7.468 -24.935 1.00 94.31 101 MET A N 1
ATOM 788 C CA . MET A 1 101 ? 5.399 -7.112 -25.405 1.00 94.31 101 MET A CA 1
ATOM 789 C C . MET A 1 101 ? 6.487 -8.004 -24.801 1.00 94.31 101 MET A C 1
ATOM 791 O O . MET A 1 101 ? 7.398 -8.408 -25.522 1.00 94.31 101 MET A O 1
ATOM 795 N N . VAL A 1 102 ? 6.403 -8.320 -23.504 1.00 94.88 102 VAL A N 1
ATOM 796 C CA . VAL A 1 102 ? 7.352 -9.227 -22.836 1.00 94.88 102 VAL A CA 1
ATOM 797 C C . VAL A 1 102 ? 7.288 -10.629 -23.447 1.00 94.88 102 VAL A C 1
ATOM 799 O O . VAL A 1 102 ? 8.331 -11.231 -23.694 1.00 94.88 102 VAL A O 1
ATOM 802 N N . LYS A 1 103 ? 6.085 -11.130 -23.763 1.00 93.56 103 LYS A N 1
ATOM 803 C CA . LYS A 1 103 ? 5.902 -12.432 -24.428 1.00 93.56 103 LYS A CA 1
ATOM 804 C C . LYS A 1 103 ? 6.490 -12.460 -25.838 1.00 93.56 103 LYS A C 1
ATOM 806 O O . LYS A 1 103 ? 7.159 -13.424 -26.198 1.00 93.56 103 LYS A O 1
ATOM 811 N N . ARG A 1 104 ? 6.241 -11.419 -26.642 1.00 90.44 104 ARG A N 1
ATOM 812 C CA . ARG A 1 104 ? 6.720 -11.342 -28.035 1.00 90.44 104 ARG A CA 1
ATOM 813 C C . ARG A 1 104 ? 8.226 -11.120 -28.133 1.00 90.44 104 ARG A C 1
ATOM 815 O O . ARG A 1 104 ? 8.851 -11.617 -29.068 1.00 90.44 104 ARG A O 1
ATOM 822 N N . TYR A 1 105 ? 8.806 -10.394 -27.177 1.00 88.50 105 TYR A N 1
ATOM 823 C CA . TYR A 1 105 ? 10.223 -10.029 -27.171 1.00 88.50 105 TYR A CA 1
ATOM 824 C C . TYR A 1 105 ? 10.872 -10.331 -25.810 1.00 88.50 105 TYR A C 1
ATOM 826 O O . TYR A 1 105 ? 11.159 -9.403 -25.045 1.00 88.50 105 TYR A O 1
ATOM 834 N N . PRO A 1 106 ? 11.123 -11.618 -25.499 1.00 90.75 106 PRO A N 1
ATOM 835 C CA . PRO A 1 106 ? 11.625 -12.025 -24.193 1.00 90.75 106 PRO A CA 1
ATOM 836 C C . PRO A 1 106 ? 12.992 -11.415 -23.869 1.00 90.75 106 PRO A C 1
ATOM 838 O O . PRO A 1 106 ? 13.933 -11.473 -24.662 1.00 90.75 106 PRO A O 1
ATOM 841 N N . SER A 1 107 ? 13.106 -10.846 -22.671 1.00 93.38 107 SER A N 1
ATOM 842 C CA . SER A 1 107 ? 14.351 -10.318 -22.112 1.00 93.38 107 SER A CA 1
ATOM 843 C C . SER A 1 107 ? 14.230 -10.308 -20.593 1.00 93.38 107 SER A C 1
ATOM 845 O O . SER A 1 107 ? 13.512 -9.473 -20.044 1.00 93.38 107 SER A O 1
ATOM 847 N N . THR A 1 108 ? 14.960 -11.201 -19.916 1.00 94.75 108 THR A N 1
ATOM 848 C CA . THR A 1 108 ? 14.961 -11.337 -18.446 1.00 94.75 108 THR A CA 1
ATOM 849 C C . THR A 1 108 ? 15.168 -9.992 -17.754 1.00 94.75 108 THR A C 1
ATOM 851 O O . THR A 1 108 ? 14.423 -9.617 -16.851 1.00 94.75 108 THR A O 1
ATOM 854 N N . ARG A 1 109 ? 16.144 -9.211 -18.235 1.00 93.81 109 ARG A N 1
ATOM 855 C CA . ARG A 1 109 ? 16.459 -7.889 -17.687 1.00 93.81 109 ARG A CA 1
ATOM 856 C C . ARG A 1 109 ? 15.314 -6.900 -17.891 1.00 93.81 109 ARG A C 1
ATOM 858 O O . ARG A 1 109 ? 14.920 -6.213 -16.955 1.00 93.81 109 ARG A O 1
ATOM 865 N N . THR A 1 110 ? 14.779 -6.805 -19.106 1.00 92.06 110 THR A N 1
ATOM 866 C CA . THR A 1 110 ? 13.685 -5.870 -19.413 1.00 92.06 110 THR A CA 1
ATOM 867 C C . THR A 1 110 ? 12.432 -6.213 -18.619 1.00 92.06 110 THR A C 1
ATOM 869 O O . THR A 1 110 ? 11.780 -5.316 -18.090 1.00 92.06 110 THR A O 1
ATOM 872 N N . GLU A 1 111 ? 12.109 -7.498 -18.525 1.00 95.25 111 GLU A N 1
ATOM 873 C CA . GLU A 1 111 ? 10.966 -7.991 -17.773 1.00 95.25 111 GLU A CA 1
ATOM 874 C C . GLU A 1 111 ? 11.108 -7.674 -16.282 1.00 95.25 111 GLU A C 1
ATOM 876 O O . GLU A 1 111 ? 10.219 -7.037 -15.724 1.00 95.25 111 GLU A O 1
ATOM 881 N N . GLY A 1 112 ? 12.246 -8.005 -15.659 1.00 95.56 112 GLY A N 1
ATOM 882 C CA . GLY A 1 112 ? 12.495 -7.715 -14.242 1.00 95.56 112 GLY A CA 1
ATOM 883 C C . GLY A 1 112 ? 12.366 -6.225 -13.903 1.00 95.56 112 GLY A C 1
ATOM 884 O O . GLY A 1 112 ? 11.692 -5.855 -12.937 1.00 95.56 112 GLY A O 1
ATOM 885 N N . ARG A 1 113 ? 12.925 -5.342 -14.745 1.00 94.00 113 ARG A N 1
ATOM 886 C CA . ARG A 1 113 ? 12.749 -3.884 -14.589 1.00 94.00 113 ARG A CA 1
ATOM 887 C C . ARG A 1 113 ? 11.309 -3.432 -14.825 1.00 94.00 113 ARG A C 1
ATOM 889 O O . ARG A 1 113 ? 10.818 -2.509 -14.178 1.00 94.00 113 ARG A O 1
ATOM 896 N N . GLY A 1 114 ? 10.650 -4.055 -15.793 1.00 93.62 114 GLY A N 1
ATOM 897 C CA . GLY A 1 114 ? 9.274 -3.785 -16.165 1.00 93.62 114 GLY A CA 1
ATOM 898 C C . GLY A 1 114 ? 8.282 -4.109 -15.054 1.00 93.62 114 GLY A C 1
ATOM 899 O O . GLY A 1 114 ? 7.417 -3.285 -14.764 1.00 93.62 114 GLY A O 1
ATOM 900 N N . LEU A 1 115 ? 8.461 -5.252 -14.389 1.00 96.00 115 LEU A N 1
ATOM 901 C CA . LEU A 1 115 ? 7.641 -5.689 -13.259 1.00 96.00 115 LEU A CA 1
ATOM 902 C C . LEU A 1 115 ? 7.675 -4.666 -12.119 1.00 96.00 115 LEU A C 1
ATOM 904 O O . LEU A 1 115 ? 6.618 -4.270 -11.631 1.00 96.00 115 LEU A O 1
ATOM 908 N N . PHE A 1 116 ? 8.847 -4.116 -11.787 1.00 94.06 116 PHE A N 1
ATOM 909 C CA . PHE A 1 116 ? 8.939 -3.024 -10.812 1.00 94.06 116 PHE A CA 1
ATOM 910 C C . PHE A 1 116 ? 8.046 -1.832 -11.201 1.00 94.06 116 PHE A C 1
ATOM 912 O O . PHE A 1 116 ? 7.273 -1.332 -10.379 1.00 94.06 116 PHE A O 1
ATOM 919 N N . MET A 1 117 ? 8.107 -1.387 -12.462 1.00 92.06 117 MET A N 1
ATOM 920 C CA . MET A 1 117 ? 7.324 -0.240 -12.941 1.00 92.06 117 MET A CA 1
ATOM 921 C C . MET A 1 117 ? 5.820 -0.528 -12.944 1.00 92.06 117 MET A C 1
ATOM 923 O O . MET A 1 117 ? 5.024 0.300 -12.497 1.00 92.06 117 MET A O 1
ATOM 927 N N . VAL A 1 118 ? 5.428 -1.705 -13.426 1.00 94.69 118 VAL A N 1
ATOM 928 C CA . VAL A 1 118 ? 4.036 -2.161 -13.468 1.00 94.69 118 VAL A CA 1
ATOM 929 C C . VAL A 1 118 ? 3.439 -2.217 -12.066 1.00 94.69 118 VAL A C 1
ATOM 931 O O . VAL A 1 118 ? 2.344 -1.692 -11.842 1.00 94.69 118 VAL A O 1
ATOM 934 N N . HIS A 1 119 ? 4.159 -2.797 -11.109 1.00 93.69 119 HIS A N 1
ATOM 935 C CA . HIS A 1 119 ? 3.650 -2.969 -9.752 1.00 93.69 119 HIS A CA 1
ATOM 936 C C . HIS A 1 119 ? 3.739 -1.704 -8.900 1.00 93.69 119 HIS A C 1
ATOM 938 O O . HIS A 1 119 ? 2.975 -1.541 -7.950 1.00 93.69 119 HIS A O 1
ATOM 944 N N . SER A 1 120 ? 4.584 -0.753 -9.293 1.00 89.31 120 SER A N 1
ATOM 945 C CA . SER A 1 120 ? 4.628 0.569 -8.670 1.00 89.31 120 SER A CA 1
ATOM 946 C C . SER A 1 120 ? 3.534 1.511 -9.180 1.00 89.31 120 SER A C 1
ATOM 948 O O . SER A 1 120 ? 3.099 2.386 -8.430 1.00 89.31 120 SER A O 1
ATOM 950 N N . LEU A 1 121 ? 3.095 1.379 -10.442 1.00 90.00 121 LEU A N 1
ATOM 951 C CA . LEU A 1 121 ? 2.313 2.426 -11.122 1.00 90.00 121 LEU A CA 1
ATOM 952 C C . LEU A 1 121 ? 0.975 1.991 -11.728 1.00 90.00 121 LEU A C 1
ATOM 954 O O . LEU A 1 121 ? 0.120 2.853 -11.940 1.00 90.00 121 LEU A O 1
ATOM 958 N N . LEU A 1 122 ? 0.794 0.708 -12.048 1.00 92.88 122 LEU A N 1
ATOM 959 C CA . LEU A 1 122 ? -0.351 0.225 -12.824 1.00 92.88 122 LEU A CA 1
ATOM 960 C C . LEU A 1 122 ? -1.215 -0.774 -12.063 1.00 92.88 122 LEU A C 1
ATOM 962 O O . LEU A 1 122 ? -2.432 -0.586 -11.999 1.00 92.88 122 LEU A O 1
ATOM 966 N N . SER A 1 123 ? -0.608 -1.842 -11.537 1.00 92.50 123 SER A N 1
ATOM 967 C CA . SER A 1 123 ? -1.361 -3.024 -11.099 1.00 92.50 123 SER A CA 1
ATOM 968 C C . SER A 1 123 ? -2.398 -2.705 -10.022 1.00 92.50 123 SER A C 1
ATOM 970 O O . SER A 1 123 ? -3.530 -3.147 -10.144 1.00 92.50 123 SER A O 1
ATOM 972 N N . GLN A 1 124 ? -2.103 -1.800 -9.085 1.00 88.25 124 GLN A N 1
ATOM 973 C CA . GLN A 1 124 ? -3.024 -1.382 -8.021 1.00 88.25 124 GLN A CA 1
ATOM 974 C C . GLN A 1 124 ? -4.343 -0.768 -8.518 1.00 88.25 124 GLN A C 1
ATOM 976 O O . GLN A 1 124 ? -5.283 -0.600 -7.746 1.00 88.25 124 GLN A O 1
ATOM 981 N N . TRP A 1 125 ? -4.401 -0.342 -9.783 1.00 90.56 125 TRP A N 1
ATOM 982 C CA . TRP A 1 125 ? -5.591 0.262 -10.377 1.00 90.56 125 TRP A CA 1
ATOM 983 C C . TRP A 1 125 ? -6.488 -0.759 -11.078 1.00 90.56 125 TRP A C 1
ATOM 985 O O . TRP A 1 125 ? -7.610 -0.418 -11.441 1.00 90.56 125 TRP A O 1
ATOM 995 N N . CYS A 1 126 ? -6.002 -1.973 -11.338 1.00 91.38 126 CYS A N 1
ATOM 996 C CA . CYS A 1 126 ? -6.697 -2.919 -12.213 1.00 91.38 126 CYS A CA 1
ATOM 997 C C . CYS A 1 126 ? -6.586 -4.391 -11.810 1.00 91.38 126 CYS A C 1
ATOM 999 O O . CYS A 1 126 ? -7.411 -5.177 -12.271 1.00 91.38 126 CYS A O 1
ATOM 1001 N N . GLU A 1 127 ? -5.655 -4.743 -10.933 1.00 92.00 127 GLU A N 1
ATOM 1002 C CA . GLU A 1 127 ? -5.422 -6.096 -10.444 1.00 92.00 127 GLU A CA 1
ATOM 1003 C C . GLU A 1 127 ? -5.424 -6.123 -8.908 1.00 92.00 127 GLU A C 1
ATOM 1005 O O . GLU A 1 127 ? -5.159 -5.089 -8.287 1.00 92.00 127 GLU A O 1
ATOM 1010 N N . PRO A 1 128 ? -5.719 -7.281 -8.291 1.00 88.00 128 PRO A N 1
ATOM 1011 C CA . PRO A 1 128 ? -5.633 -7.451 -6.844 1.00 88.00 128 PRO A CA 1
ATOM 1012 C C . PRO A 1 128 ? -4.201 -7.317 -6.303 1.00 88.00 128 PRO A C 1
ATOM 1014 O O . PRO A 1 128 ? -3.225 -7.603 -6.999 1.00 88.00 128 PRO A O 1
ATOM 1017 N N . TYR A 1 129 ? -4.063 -6.999 -5.017 1.00 83.81 129 TYR A N 1
ATOM 1018 C CA . TYR A 1 129 ? -2.776 -6.921 -4.312 1.00 83.81 129 TYR A CA 1
ATOM 1019 C C . TYR A 1 129 ? -1.886 -8.164 -4.466 1.00 83.81 129 TYR A C 1
ATOM 1021 O O . TYR A 1 129 ? -0.664 -8.029 -4.582 1.00 83.81 129 TYR A O 1
ATOM 1029 N N . SER A 1 130 ? -2.476 -9.364 -4.497 1.00 87.50 130 SER A N 1
ATOM 1030 C CA . SER A 1 130 ? -1.748 -10.629 -4.679 1.00 87.50 130 SER A CA 1
ATOM 1031 C C . SER A 1 130 ? -0.969 -10.669 -5.996 1.00 87.50 130 SER A C 1
ATOM 1033 O O . SER A 1 130 ? 0.182 -11.102 -6.008 1.00 87.50 130 SER A O 1
ATOM 1035 N N . TYR A 1 131 ? -1.533 -10.104 -7.069 1.00 91.81 131 TYR A N 1
ATOM 1036 C CA . TYR A 1 131 ? -0.862 -9.967 -8.364 1.00 91.81 131 TYR A CA 1
ATOM 1037 C C . TYR A 1 131 ? 0.424 -9.138 -8.251 1.00 91.81 131 TYR A C 1
ATOM 1039 O O . TYR A 1 131 ? 1.451 -9.463 -8.847 1.00 91.81 131 TYR A O 1
ATOM 1047 N N . GLY A 1 132 ? 0.384 -8.070 -7.446 1.00 92.38 132 GLY A N 1
ATOM 1048 C CA . GLY A 1 132 ? 1.548 -7.236 -7.156 1.00 92.38 132 GLY A CA 1
ATOM 1049 C C . GLY A 1 132 ? 2.637 -7.974 -6.386 1.00 92.38 132 GLY A C 1
ATOM 1050 O O . GLY A 1 132 ? 3.820 -7.844 -6.703 1.00 92.38 132 GLY A O 1
ATOM 1051 N N . ILE A 1 133 ? 2.246 -8.772 -5.394 1.00 92.06 133 ILE A N 1
ATOM 1052 C CA . ILE A 1 133 ? 3.176 -9.561 -4.580 1.00 92.06 133 ILE A CA 1
ATOM 1053 C C . ILE A 1 133 ? 3.896 -10.613 -5.429 1.00 92.06 133 ILE A C 1
ATOM 1055 O O . ILE A 1 133 ? 5.123 -10.696 -5.398 1.00 92.06 133 ILE A O 1
ATOM 1059 N N . GLU A 1 134 ? 3.157 -11.396 -6.211 1.00 94.31 134 GLU A N 1
ATOM 1060 C CA . GLU A 1 134 ? 3.736 -12.444 -7.057 1.00 94.31 134 GLU A CA 1
ATOM 1061 C C . GLU A 1 134 ? 4.650 -11.858 -8.135 1.00 94.31 134 GLU A C 1
ATOM 1063 O O . GLU A 1 134 ? 5.778 -12.322 -8.332 1.00 94.31 134 GLU A O 1
ATOM 1068 N N . GLY A 1 135 ? 4.199 -10.797 -8.804 1.00 96.12 135 GLY A N 1
ATOM 1069 C CA . GLY A 1 135 ? 4.971 -10.180 -9.872 1.00 96.12 135 GLY A CA 1
ATOM 1070 C C . GLY A 1 135 ? 6.227 -9.454 -9.381 1.00 96.12 135 GLY A C 1
ATOM 1071 O O . GLY A 1 135 ? 7.264 -9.528 -10.040 1.00 96.12 135 GLY A O 1
ATOM 1072 N N . THR A 1 136 ? 6.210 -8.843 -8.192 1.00 96.69 136 THR A N 1
ATOM 1073 C CA . THR A 1 136 ? 7.433 -8.272 -7.591 1.00 96.69 136 THR A CA 1
ATOM 1074 C C . THR A 1 136 ? 8.409 -9.350 -7.123 1.00 96.69 136 THR A C 1
ATOM 1076 O O . THR A 1 136 ? 9.606 -9.216 -7.373 1.00 96.69 136 THR A O 1
ATOM 1079 N N . LYS A 1 137 ? 7.945 -10.478 -6.560 1.00 96.19 137 LYS A N 1
ATOM 1080 C CA . LYS A 1 137 ? 8.830 -11.630 -6.283 1.00 96.19 137 LYS A CA 1
ATOM 1081 C C . LYS A 1 137 ? 9.500 -12.146 -7.556 1.00 96.19 137 LYS A C 1
ATOM 1083 O O . LYS A 1 137 ? 10.711 -12.363 -7.572 1.00 96.19 137 LYS A O 1
ATOM 1088 N N . ARG A 1 138 ? 8.741 -12.284 -8.648 1.00 97.44 138 ARG A N 1
ATOM 1089 C CA . ARG A 1 138 ? 9.294 -12.649 -9.961 1.00 97.44 138 ARG A CA 1
ATOM 1090 C C . ARG A 1 138 ? 10.320 -11.624 -10.443 1.00 97.44 138 ARG A C 1
ATOM 1092 O O . ARG A 1 138 ? 11.392 -12.010 -10.894 1.00 97.44 138 ARG A O 1
ATOM 1099 N N . GLY A 1 139 ? 10.025 -10.331 -10.314 1.00 98.00 139 GLY A N 1
ATOM 1100 C CA . GLY A 1 139 ? 10.946 -9.259 -10.690 1.00 98.00 139 GLY A CA 1
ATOM 1101 C C . GLY A 1 139 ? 12.268 -9.302 -9.918 1.00 98.00 139 GLY A C 1
ATOM 1102 O O . GLY A 1 139 ? 13.325 -9.112 -10.521 1.00 98.00 139 GLY A O 1
ATOM 1103 N N . TYR A 1 140 ? 12.222 -9.625 -8.620 1.00 98.38 140 TYR A N 1
ATOM 1104 C CA . TYR A 1 140 ? 13.415 -9.886 -7.810 1.00 98.38 140 TYR A CA 1
ATOM 1105 C C . TYR A 1 140 ? 14.238 -11.048 -8.384 1.00 98.38 140 TYR A C 1
ATOM 1107 O O . TYR A 1 140 ? 15.415 -10.862 -8.685 1.00 98.38 140 TYR A O 1
ATOM 1115 N N . ILE A 1 141 ? 13.612 -12.208 -8.617 1.00 98.25 141 ILE A N 1
ATOM 1116 C CA . ILE A 1 141 ? 14.287 -13.410 -9.139 1.00 98.25 141 ILE A CA 1
ATOM 1117 C C . ILE A 1 141 ? 14.960 -13.126 -10.488 1.00 98.25 141 ILE A C 1
ATOM 1119 O O . ILE A 1 141 ? 16.162 -13.339 -10.627 1.00 98.25 141 ILE A O 1
ATOM 1123 N N . LEU A 1 142 ? 14.224 -12.565 -11.453 1.00 98.12 142 LEU A N 1
ATOM 1124 C CA . LEU A 1 142 ? 14.759 -12.248 -12.784 1.00 98.12 142 LEU A CA 1
ATOM 1125 C C . LEU A 1 142 ? 15.919 -11.245 -12.708 1.00 98.12 142 LEU A C 1
ATOM 1127 O O . LEU A 1 142 ? 16.904 -11.357 -13.442 1.00 98.12 142 LEU A O 1
ATOM 1131 N N . GLY A 1 143 ? 15.818 -10.256 -11.815 1.00 97.69 143 GLY A N 1
ATOM 1132 C CA . GLY A 1 143 ? 16.887 -9.295 -11.565 1.00 97.69 143 GLY A CA 1
ATOM 1133 C C . GLY A 1 143 ? 18.153 -9.973 -11.039 1.00 97.69 143 GLY A C 1
ATOM 1134 O O . GLY A 1 143 ? 19.235 -9.731 -11.574 1.00 97.69 143 GLY A O 1
ATOM 1135 N N . MET A 1 144 ? 18.019 -10.872 -10.061 1.00 97.50 144 MET A N 1
ATOM 1136 C CA . MET A 1 144 ? 19.142 -11.647 -9.521 1.00 97.50 144 MET A CA 1
ATOM 1137 C C . MET A 1 144 ? 19.782 -12.545 -10.591 1.00 97.50 144 MET A C 1
ATOM 1139 O O . MET A 1 144 ? 21.003 -12.537 -10.741 1.00 97.50 144 MET A O 1
ATOM 1143 N N . GLU A 1 145 ? 18.977 -13.257 -11.387 1.00 97.44 145 GLU A N 1
ATOM 1144 C CA . GLU A 1 145 ? 19.447 -14.153 -12.456 1.00 97.44 145 GLU A CA 1
ATOM 1145 C C . GLU A 1 145 ? 20.253 -13.426 -13.540 1.00 97.44 145 GLU A C 1
ATOM 1147 O O . GLU A 1 145 ? 21.245 -13.953 -14.045 1.00 97.44 145 GLU A O 1
ATOM 1152 N N . CYS A 1 146 ? 19.848 -12.205 -13.908 1.00 96.69 146 CYS A N 1
ATOM 1153 C CA . CYS A 1 146 ? 20.514 -11.428 -14.957 1.00 96.69 146 CYS A CA 1
ATOM 1154 C C . CYS A 1 146 ? 21.563 -10.423 -14.442 1.00 96.69 146 CYS A C 1
ATOM 1156 O O . CYS A 1 146 ? 22.070 -9.608 -15.229 1.00 96.69 146 CYS A O 1
ATOM 1158 N N . GLY A 1 147 ? 21.878 -10.464 -13.140 1.00 96.69 147 GLY A N 1
ATOM 1159 C CA . GLY A 1 147 ? 22.850 -9.584 -12.483 1.00 96.69 147 GLY A CA 1
ATOM 1160 C C . GLY A 1 147 ? 22.428 -8.111 -12.424 1.00 96.69 147 GLY A C 1
ATOM 1161 O O . GLY A 1 147 ? 23.278 -7.223 -12.419 1.00 96.69 147 GLY A O 1
ATOM 1162 N N . ASP A 1 148 ? 21.126 -7.829 -12.446 1.00 95.56 148 ASP A N 1
ATOM 1163 C CA . ASP A 1 148 ? 20.551 -6.488 -12.313 1.00 95.56 148 ASP A CA 1
ATOM 1164 C C . ASP A 1 148 ? 20.071 -6.251 -10.873 1.00 95.56 148 ASP A C 1
ATOM 1166 O O . ASP A 1 148 ? 18.875 -6.119 -10.602 1.00 95.56 148 ASP A O 1
ATOM 1170 N N . PHE A 1 149 ? 21.028 -6.243 -9.937 1.00 96.12 149 PHE A N 1
ATOM 1171 C CA . PHE A 1 149 ? 20.766 -6.172 -8.493 1.00 96.12 149 PHE A CA 1
ATOM 1172 C C . PHE A 1 149 ? 19.963 -4.934 -8.081 1.00 96.12 149 PHE A C 1
ATOM 1174 O O . PHE A 1 149 ? 19.143 -5.013 -7.172 1.00 96.12 149 PHE A O 1
ATOM 1181 N N . GLU A 1 150 ? 20.149 -3.808 -8.777 1.00 93.44 150 GLU A N 1
ATOM 1182 C CA . GLU A 1 150 ? 19.392 -2.576 -8.536 1.00 93.44 150 GLU A CA 1
ATOM 1183 C C . GLU A 1 150 ? 17.886 -2.833 -8.668 1.00 93.44 150 GLU A C 1
ATOM 1185 O O . GLU A 1 150 ? 17.133 -2.652 -7.713 1.00 93.44 150 GLU A O 1
ATOM 1190 N N . PHE A 1 151 ? 17.442 -3.337 -9.820 1.00 93.50 151 PHE A N 1
ATOM 1191 C CA . PHE A 1 151 ? 16.020 -3.595 -10.037 1.00 93.50 151 PHE A CA 1
ATOM 1192 C C . PHE A 1 151 ? 15.519 -4.857 -9.338 1.00 93.50 151 PHE A C 1
ATOM 1194 O O . PHE A 1 151 ? 14.329 -4.925 -9.025 1.00 93.50 151 PHE A O 1
ATOM 1201 N N . ALA A 1 152 ? 16.392 -5.824 -9.041 1.00 97.69 152 ALA A N 1
ATOM 1202 C CA . ALA A 1 152 ? 16.034 -6.926 -8.156 1.00 97.69 152 ALA A CA 1
ATOM 1203 C C . ALA A 1 152 ? 15.576 -6.378 -6.795 1.00 97.69 152 ALA A C 1
ATOM 1205 O O . ALA A 1 152 ? 14.472 -6.666 -6.333 1.00 97.69 152 ALA A O 1
ATOM 1206 N N . LEU A 1 153 ? 16.385 -5.502 -6.198 1.00 97.62 153 LEU A N 1
ATOM 1207 C CA . LEU A 1 153 ? 16.120 -4.942 -4.877 1.00 97.62 153 LEU A CA 1
ATOM 1208 C C . LEU A 1 153 ? 15.056 -3.835 -4.895 1.00 97.62 153 LEU A C 1
ATOM 1210 O O . LEU A 1 153 ? 14.353 -3.622 -3.912 1.00 97.62 153 LEU A O 1
ATOM 1214 N N . PHE A 1 154 ? 14.829 -3.176 -6.030 1.00 94.94 154 PHE A N 1
ATOM 1215 C CA . PHE A 1 154 ? 13.656 -2.310 -6.178 1.00 94.94 154 PHE A CA 1
ATOM 1216 C C . PHE A 1 154 ? 12.361 -3.116 -6.127 1.00 94.94 154 PHE A C 1
ATOM 1218 O O . PHE A 1 154 ? 11.406 -2.716 -5.462 1.00 94.94 154 PHE A O 1
ATOM 1225 N N . ASN A 1 155 ? 12.329 -4.272 -6.794 1.00 96.75 155 ASN A N 1
ATOM 1226 C CA . ASN A 1 155 ? 11.191 -5.175 -6.703 1.00 96.75 155 ASN A CA 1
ATOM 1227 C C . ASN A 1 155 ? 10.987 -5.680 -5.268 1.00 96.75 155 ASN A C 1
ATOM 1229 O O . ASN A 1 155 ? 9.846 -5.698 -4.811 1.00 96.75 155 ASN A O 1
ATOM 1233 N N . SER A 1 156 ? 12.054 -6.024 -4.536 1.00 97.31 156 SER A N 1
ATOM 1234 C CA . SER A 1 156 ? 11.912 -6.484 -3.148 1.00 97.31 156 SER A CA 1
ATOM 1235 C C . SER A 1 156 ? 11.379 -5.395 -2.205 1.00 97.31 156 SER A C 1
ATOM 1237 O O . SER A 1 156 ? 10.523 -5.676 -1.369 1.00 97.31 156 SER A O 1
ATOM 1239 N N . ALA A 1 157 ? 11.765 -4.129 -2.392 1.00 94.25 157 ALA A N 1
ATOM 1240 C CA . ALA A 1 157 ? 11.203 -3.015 -1.623 1.00 94.25 157 ALA A CA 1
ATOM 1241 C C . ALA A 1 157 ? 9.704 -2.788 -1.899 1.00 94.25 157 ALA A C 1
ATOM 1243 O O . ALA A 1 157 ? 8.923 -2.523 -0.976 1.00 94.25 157 ALA A O 1
ATOM 1244 N N . VAL A 1 158 ? 9.272 -2.912 -3.162 1.00 93.00 158 VAL A N 1
ATOM 1245 C CA . VAL A 1 158 ? 7.843 -2.838 -3.514 1.00 93.00 158 VAL A CA 1
ATOM 1246 C C . VAL A 1 158 ? 7.096 -4.041 -2.948 1.00 93.00 158 VAL A C 1
ATOM 1248 O O . VAL A 1 158 ? 6.031 -3.855 -2.367 1.00 93.00 158 VAL A O 1
ATOM 1251 N N . TYR A 1 159 ? 7.667 -5.243 -3.042 1.00 95.25 159 TYR A N 1
ATOM 1252 C CA . TYR A 1 159 ? 7.129 -6.448 -2.413 1.00 95.25 159 TYR A CA 1
ATOM 1253 C C . TYR A 1 159 ? 6.860 -6.226 -0.918 1.00 95.25 159 TYR A C 1
ATOM 1255 O O . TYR A 1 159 ? 5.725 -6.397 -0.476 1.00 95.25 159 TYR A O 1
ATOM 1263 N N . MET A 1 160 ? 7.856 -5.751 -0.162 1.00 93.38 160 MET A N 1
ATOM 1264 C CA . MET A 1 160 ? 7.713 -5.447 1.268 1.00 93.38 160 MET A CA 1
ATOM 1265 C C . MET A 1 160 ? 6.612 -4.406 1.519 1.00 93.38 160 MET A C 1
ATOM 1267 O O . MET A 1 160 ? 5.779 -4.561 2.413 1.00 93.38 160 MET A O 1
ATOM 1271 N N . SER A 1 161 ? 6.555 -3.371 0.676 1.00 89.12 161 SER A N 1
ATOM 1272 C CA . SER A 1 161 ? 5.538 -2.315 0.752 1.00 89.12 161 SER A CA 1
ATOM 1273 C C . SER A 1 161 ? 4.115 -2.802 0.455 1.00 89.12 161 SER A C 1
ATOM 1275 O O . SER A 1 161 ? 3.160 -2.150 0.880 1.00 89.12 161 SER A O 1
ATOM 1277 N N . LEU A 1 162 ? 3.948 -3.906 -0.276 1.00 89.12 162 LEU A N 1
ATOM 1278 C CA . LEU A 1 162 ? 2.653 -4.552 -0.506 1.00 89.12 162 LEU A CA 1
ATOM 1279 C C . LEU A 1 162 ? 2.334 -5.553 0.615 1.00 89.12 162 LEU A C 1
ATOM 1281 O O . LEU A 1 162 ? 1.215 -5.570 1.123 1.00 89.12 162 LEU A O 1
ATOM 1285 N N . ALA A 1 163 ? 3.318 -6.343 1.044 1.00 89.31 163 ALA A N 1
ATOM 1286 C CA . ALA A 1 163 ? 3.161 -7.376 2.065 1.00 89.31 163 ALA A CA 1
ATOM 1287 C C . ALA A 1 163 ? 2.755 -6.814 3.442 1.00 89.31 163 ALA A C 1
ATOM 1289 O O . ALA A 1 163 ? 1.966 -7.441 4.149 1.00 89.31 163 ALA A O 1
ATOM 1290 N N . GLN A 1 164 ? 3.182 -5.593 3.791 1.00 84.62 164 GLN A N 1
ATOM 1291 C CA . GLN A 1 164 ? 2.763 -4.901 5.027 1.00 84.62 164 GLN A CA 1
ATOM 1292 C C . GLN A 1 164 ? 1.240 -4.678 5.160 1.00 84.62 164 GLN A C 1
ATOM 1294 O O . GLN A 1 164 ? 0.753 -4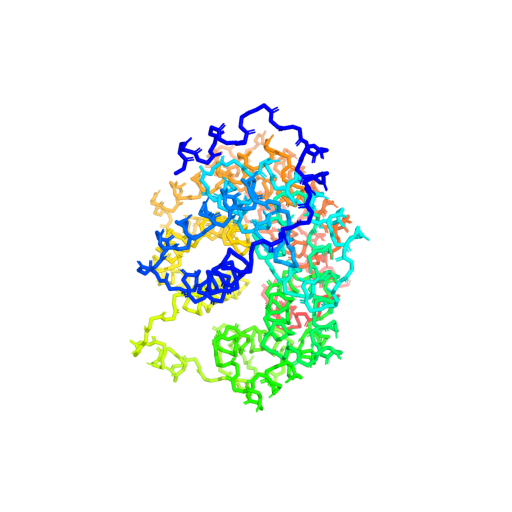.317 6.238 1.00 84.62 164 GLN A O 1
ATOM 1299 N N . PHE A 1 165 ? 0.467 -4.854 4.079 1.00 81.94 165 PHE A N 1
ATOM 1300 C CA . PHE A 1 165 ? -0.995 -4.819 4.133 1.00 81.94 165 PHE A CA 1
ATOM 1301 C C . PHE A 1 165 ? -1.611 -6.108 4.688 1.00 81.94 165 PHE A C 1
ATOM 1303 O O . PHE A 1 165 ? -2.820 -6.140 4.861 1.00 81.94 165 PHE A O 1
ATOM 1310 N N . GLY A 1 166 ? -0.808 -7.118 5.039 1.00 82.50 166 GLY A N 1
ATOM 1311 C CA . GLY A 1 166 ? -1.225 -8.261 5.853 1.00 82.50 166 GLY A CA 1
ATOM 1312 C C . GLY A 1 166 ? -1.850 -9.412 5.080 1.00 82.50 166 GLY A C 1
ATOM 1313 O O . GLY A 1 166 ? -2.824 -9.997 5.540 1.00 82.50 166 GLY A O 1
ATOM 1314 N N . SER A 1 167 ? -1.301 -9.727 3.908 1.00 85.69 167 SER A N 1
ATOM 1315 C CA . SER A 1 167 ? -1.663 -10.911 3.113 1.00 85.69 167 SER A CA 1
ATOM 1316 C C . SER A 1 167 ? -0.783 -12.139 3.392 1.00 85.69 167 SER A C 1
ATOM 1318 O O . SER A 1 167 ? -0.875 -13.144 2.689 1.00 85.69 167 SER A O 1
ATOM 1320 N N . MET A 1 168 ? 0.105 -12.057 4.386 1.00 92.69 168 MET A N 1
ATOM 1321 C CA . MET A 1 168 ? 0.994 -13.137 4.816 1.00 92.69 168 MET A CA 1
ATOM 1322 C C . MET A 1 168 ? 1.403 -12.958 6.282 1.00 92.69 168 MET A C 1
ATOM 1324 O O . MET A 1 168 ? 1.261 -11.844 6.793 1.00 92.69 168 MET A O 1
ATOM 1328 N N . PRO A 1 169 ? 1.920 -14.010 6.945 1.00 96.38 169 PRO A N 1
ATOM 1329 C CA . PRO A 1 169 ? 2.352 -13.925 8.338 1.00 96.38 169 PRO A CA 1
ATOM 1330 C C . PRO A 1 169 ? 3.509 -12.928 8.509 1.00 96.38 169 PRO A C 1
ATOM 1332 O O . PRO A 1 169 ? 4.365 -12.818 7.623 1.00 96.38 169 PRO A O 1
ATOM 1335 N N . LEU A 1 170 ? 3.539 -12.183 9.618 1.00 96.38 170 LEU A N 1
ATOM 1336 C CA . LEU A 1 170 ? 4.578 -11.178 9.859 1.00 96.38 170 LEU A CA 1
ATOM 1337 C C . LEU A 1 170 ? 5.980 -11.780 9.980 1.00 96.38 170 LEU A C 1
ATOM 1339 O O . LEU A 1 170 ? 6.921 -11.126 9.544 1.00 96.38 170 LEU A O 1
ATOM 1343 N N . SER A 1 171 ? 6.132 -13.011 10.475 1.00 97.00 171 SER A N 1
ATOM 1344 C CA . SER A 1 171 ? 7.428 -13.708 10.527 1.00 97.00 171 SER A CA 1
ATOM 1345 C C . SER A 1 171 ? 8.019 -13.949 9.138 1.00 97.00 171 SER A C 1
ATOM 1347 O O . SER A 1 171 ? 9.222 -13.806 8.932 1.00 97.00 171 SER A O 1
ATOM 1349 N N . VAL A 1 172 ? 7.173 -14.247 8.145 1.00 96.94 172 VAL A N 1
ATOM 1350 C CA . VAL A 1 172 ? 7.602 -14.390 6.747 1.00 96.94 172 VAL A CA 1
ATOM 1351 C C . VAL A 1 172 ? 8.082 -13.047 6.203 1.00 96.94 172 VAL A C 1
ATOM 1353 O O . VAL A 1 172 ? 9.141 -12.978 5.581 1.00 96.94 172 VAL A O 1
ATOM 1356 N N . LEU A 1 173 ? 7.324 -11.974 6.457 1.00 96.19 173 LEU A N 1
ATOM 1357 C CA . LEU A 1 173 ? 7.714 -10.627 6.041 1.00 96.19 173 LEU A CA 1
ATOM 1358 C C . LEU A 1 173 ? 9.003 -10.167 6.734 1.00 96.19 173 LEU A C 1
ATOM 1360 O O . LEU A 1 173 ? 9.849 -9.571 6.078 1.00 96.19 173 LEU A O 1
ATOM 1364 N N . GLU A 1 174 ? 9.159 -10.436 8.028 1.00 96.75 174 GLU A N 1
ATOM 1365 C CA . GLU A 1 174 ? 10.358 -10.113 8.804 1.00 96.75 174 GLU A CA 1
ATOM 1366 C C . GLU A 1 174 ? 11.588 -10.813 8.222 1.00 96.75 174 GLU A C 1
ATOM 1368 O O . GLU A 1 174 ? 12.570 -10.142 7.899 1.00 96.75 174 GLU A O 1
ATOM 1373 N N . ASN A 1 175 ? 11.509 -12.125 7.988 1.00 97.56 175 ASN A N 1
ATOM 1374 C CA . ASN A 1 175 ? 12.627 -12.891 7.449 1.00 97.56 175 ASN A CA 1
ATOM 1375 C C . ASN A 1 175 ? 13.019 -12.410 6.042 1.00 97.56 175 ASN A C 1
ATOM 1377 O O . ASN A 1 175 ? 14.202 -12.222 5.745 1.00 97.56 175 ASN A O 1
ATOM 1381 N N . ASP A 1 176 ? 12.030 -12.164 5.178 1.00 97.38 176 ASP A N 1
ATOM 1382 C CA . ASP A 1 176 ? 12.264 -11.592 3.851 1.00 97.38 176 ASP A CA 1
ATOM 1383 C C . ASP A 1 176 ? 12.903 -10.195 3.955 1.00 97.38 176 ASP A C 1
ATOM 1385 O O . ASP A 1 176 ? 13.874 -9.894 3.258 1.00 97.38 176 ASP A O 1
ATOM 1389 N N . ALA A 1 177 ? 12.395 -9.344 4.849 1.00 97.31 177 ALA A N 1
ATOM 1390 C CA . ALA A 1 177 ? 12.891 -7.989 5.062 1.00 97.31 177 ALA A CA 1
ATOM 1391 C C . ALA A 1 177 ? 14.347 -7.976 5.539 1.00 97.31 177 ALA A C 1
ATOM 1393 O O . ALA A 1 177 ? 15.150 -7.211 5.009 1.00 97.31 177 ALA A O 1
ATOM 1394 N N . ARG A 1 178 ? 14.706 -8.856 6.476 1.00 97.81 178 ARG A N 1
ATOM 1395 C CA . ARG A 1 178 ? 16.078 -9.047 6.960 1.00 97.81 178 ARG A CA 1
ATOM 1396 C C . ARG A 1 178 ? 17.033 -9.380 5.813 1.00 97.81 178 ARG A C 1
ATOM 1398 O O . ARG A 1 178 ? 18.068 -8.732 5.660 1.00 97.81 178 ARG A O 1
ATOM 1405 N N . ILE A 1 179 ? 16.661 -10.341 4.962 1.00 98.19 179 ILE A N 1
ATOM 1406 C CA . ILE A 1 179 ? 17.458 -10.740 3.791 1.00 98.19 179 ILE A CA 1
ATOM 1407 C C . ILE A 1 179 ? 17.597 -9.574 2.808 1.00 98.19 179 ILE A C 1
ATOM 1409 O O . ILE A 1 179 ? 18.703 -9.256 2.366 1.00 98.19 179 ILE A O 1
ATOM 1413 N N . PHE A 1 180 ? 16.488 -8.927 2.451 1.00 98.38 180 PHE A N 1
ATOM 1414 C CA . PHE A 1 180 ? 16.497 -7.867 1.447 1.00 98.38 180 PHE A CA 1
ATOM 1415 C C . PHE A 1 180 ? 17.221 -6.610 1.923 1.00 98.38 180 PHE A C 1
ATOM 1417 O O . PHE A 1 180 ? 17.976 -6.036 1.141 1.00 98.38 180 PHE A O 1
ATOM 1424 N N . CYS A 1 181 ? 17.053 -6.203 3.182 1.00 98.12 181 CYS A N 1
ATOM 1425 C CA . CYS A 1 181 ? 17.790 -5.083 3.765 1.00 98.12 181 CYS A CA 1
ATOM 1426 C C . CYS A 1 181 ? 19.299 -5.361 3.770 1.00 98.12 181 CYS A C 1
ATOM 1428 O O . CYS A 1 181 ? 20.066 -4.498 3.340 1.00 98.12 181 CYS A O 1
ATOM 1430 N N . GLN A 1 182 ? 19.726 -6.574 4.144 1.00 98.19 182 GLN A N 1
ATOM 1431 C CA . GLN A 1 182 ? 21.141 -6.953 4.076 1.00 98.19 182 GLN A CA 1
ATOM 1432 C C . GLN A 1 182 ? 21.676 -6.874 2.639 1.00 98.19 182 GLN A C 1
ATOM 1434 O O . GLN A 1 182 ? 22.703 -6.249 2.390 1.00 98.19 182 GLN A O 1
ATOM 1439 N N . GLN A 1 183 ? 20.947 -7.423 1.662 1.00 98.31 183 GLN A N 1
ATOM 1440 C CA . GLN A 1 183 ? 21.344 -7.336 0.253 1.00 98.31 183 GLN A CA 1
ATOM 1441 C C . GLN A 1 183 ? 21.396 -5.884 -0.245 1.00 98.31 183 GLN A C 1
ATOM 1443 O O . GLN A 1 183 ? 22.324 -5.507 -0.958 1.00 98.31 183 GLN A O 1
ATOM 1448 N N . MET A 1 184 ? 20.431 -5.040 0.132 1.00 97.94 184 MET A N 1
ATOM 1449 C CA . MET A 1 184 ? 20.450 -3.615 -0.210 1.00 97.94 184 MET A CA 1
ATOM 1450 C C . MET A 1 184 ? 21.661 -2.896 0.380 1.00 97.94 184 MET A C 1
ATOM 1452 O O . MET A 1 184 ? 22.218 -2.027 -0.290 1.00 97.94 184 MET A O 1
ATOM 1456 N N . GLN A 1 185 ? 22.102 -3.267 1.580 1.00 97.25 185 GLN A N 1
ATOM 1457 C CA . GLN A 1 185 ? 23.330 -2.746 2.169 1.00 97.25 185 GLN A CA 1
ATOM 1458 C C . GLN A 1 185 ? 24.571 -3.229 1.402 1.00 97.25 185 GLN A C 1
ATOM 1460 O O . GLN A 1 185 ? 25.387 -2.405 0.981 1.00 97.25 185 GLN A O 1
ATOM 1465 N N . ASP A 1 186 ? 24.681 -4.535 1.143 1.00 97.31 186 ASP A N 1
ATOM 1466 C CA . ASP A 1 186 ? 25.830 -5.151 0.463 1.00 97.31 186 ASP A CA 1
ATOM 1467 C C . ASP A 1 186 ? 26.022 -4.604 -0.962 1.00 97.31 186 ASP A C 1
ATOM 1469 O O . ASP A 1 186 ? 27.140 -4.285 -1.381 1.00 97.31 186 ASP A O 1
ATOM 1473 N N . PHE A 1 187 ? 24.921 -4.431 -1.700 1.00 96.44 187 PHE A N 1
ATOM 1474 C CA . PHE A 1 187 ? 24.912 -3.882 -3.059 1.00 96.44 187 PHE A CA 1
ATOM 1475 C C . PHE A 1 187 ? 24.806 -2.350 -3.111 1.00 96.44 187 PHE A C 1
ATOM 1477 O O . PHE A 1 187 ? 24.775 -1.784 -4.205 1.00 96.44 187 PHE A O 1
ATOM 1484 N N . LYS A 1 188 ? 24.788 -1.665 -1.957 1.00 95.50 188 LYS A N 1
ATOM 1485 C CA . LYS A 1 188 ? 24.724 -0.195 -1.832 1.00 95.50 188 LYS A CA 1
ATOM 1486 C C . LYS A 1 188 ? 23.499 0.438 -2.504 1.00 95.50 188 LYS A C 1
ATOM 1488 O O . LYS A 1 188 ? 23.570 1.524 -3.079 1.00 95.50 188 LYS A O 1
ATOM 1493 N N . ILE A 1 189 ? 22.351 -0.226 -2.413 1.00 92.81 189 ILE A N 1
ATOM 1494 C CA . ILE A 1 189 ? 21.059 0.265 -2.907 1.00 92.81 189 ILE A CA 1
ATOM 1495 C C . ILE A 1 189 ? 20.375 1.108 -1.819 1.00 92.81 189 ILE A C 1
ATOM 1497 O O . ILE A 1 189 ? 19.278 0.811 -1.343 1.00 92.81 189 ILE A O 1
ATOM 1501 N N . GLU A 1 190 ? 21.031 2.200 -1.420 1.00 89.69 190 GLU A N 1
ATOM 1502 C CA . GLU A 1 190 ? 20.606 3.062 -0.303 1.00 89.69 190 GLU A CA 1
ATOM 1503 C C . GLU A 1 190 ? 19.195 3.641 -0.497 1.00 89.69 190 GLU A C 1
ATOM 1505 O O . GLU A 1 190 ? 18.428 3.769 0.456 1.00 89.69 190 GLU A O 1
ATOM 1510 N N . THR A 1 191 ? 18.820 3.934 -1.750 1.00 85.56 191 THR A N 1
ATOM 1511 C CA . THR A 1 191 ? 17.511 4.522 -2.094 1.00 85.56 191 THR A CA 1
ATOM 1512 C C . THR A 1 191 ? 16.338 3.625 -1.695 1.00 85.56 191 THR A C 1
ATOM 1514 O O . THR A 1 191 ? 15.283 4.143 -1.337 1.00 85.56 191 THR A O 1
ATOM 1517 N N . MET A 1 192 ? 16.510 2.300 -1.744 1.00 90.06 192 MET A N 1
ATOM 1518 C CA . MET A 1 192 ? 15.475 1.356 -1.313 1.00 90.06 192 MET A CA 1
ATOM 1519 C C . MET A 1 192 ? 15.682 0.864 0.110 1.00 90.06 192 MET A C 1
ATOM 1521 O O . MET A 1 192 ? 14.691 0.626 0.796 1.00 90.06 192 MET A O 1
ATOM 1525 N N . LEU A 1 193 ? 16.928 0.802 0.588 1.00 94.06 193 LEU A N 1
ATOM 1526 C CA . LEU A 1 193 ? 17.222 0.442 1.975 1.00 94.06 193 LEU A CA 1
ATOM 1527 C C . LEU A 1 193 ? 16.480 1.361 2.955 1.00 94.06 193 LEU A C 1
ATOM 1529 O O . LEU A 1 193 ? 15.798 0.894 3.863 1.00 94.06 193 LEU A O 1
ATOM 1533 N N . ILE A 1 194 ? 16.518 2.672 2.698 1.00 91.94 194 ILE A N 1
ATOM 1534 C CA . ILE A 1 194 ? 15.830 3.682 3.513 1.00 91.94 194 ILE A CA 1
ATOM 1535 C C . ILE A 1 194 ? 14.292 3.592 3.434 1.00 91.94 194 ILE A C 1
ATOM 1537 O O . ILE A 1 194 ? 13.583 4.208 4.218 1.00 91.94 194 ILE A O 1
ATOM 1541 N N . VAL A 1 195 ? 13.727 2.854 2.478 1.00 91.25 195 VAL A N 1
ATOM 1542 C CA . VAL A 1 195 ? 12.277 2.599 2.414 1.00 91.25 195 VAL A CA 1
ATOM 1543 C C . VAL A 1 195 ? 11.932 1.273 3.097 1.00 91.25 195 VAL A C 1
ATOM 1545 O O . VAL A 1 195 ? 10.873 1.169 3.715 1.00 91.25 195 VAL A O 1
ATOM 1548 N N . ALA A 1 196 ? 12.822 0.285 3.000 1.00 95.25 196 ALA A N 1
ATOM 1549 C CA . ALA A 1 196 ? 12.635 -1.078 3.483 1.00 95.25 196 ALA A CA 1
ATOM 1550 C C . ALA A 1 196 ? 12.844 -1.226 5.000 1.00 95.25 196 ALA A C 1
ATOM 1552 O O . ALA A 1 196 ? 12.056 -1.913 5.649 1.00 95.25 196 ALA A O 1
ATOM 1553 N N . ILE A 1 197 ? 13.844 -0.547 5.576 1.00 96.19 197 ILE A N 1
ATOM 1554 C CA . ILE A 1 197 ? 14.178 -0.637 7.009 1.00 96.19 197 ILE A CA 1
ATOM 1555 C C . ILE A 1 197 ? 12.964 -0.360 7.921 1.00 96.19 197 ILE A C 1
ATOM 1557 O O . ILE A 1 197 ? 12.683 -1.183 8.793 1.00 96.19 197 ILE A O 1
ATOM 1561 N N . PRO A 1 198 ? 12.171 0.712 7.713 1.00 96.12 198 PRO A N 1
ATOM 1562 C CA . PRO A 1 198 ? 10.988 0.949 8.539 1.00 96.12 198 PRO A CA 1
ATOM 1563 C C . PRO A 1 198 ? 9.933 -0.159 8.459 1.00 96.12 198 PRO A C 1
ATOM 1565 O O . PRO A 1 198 ? 9.245 -0.422 9.442 1.00 96.12 198 PRO A O 1
ATOM 1568 N N . VAL A 1 199 ? 9.795 -0.823 7.305 1.00 95.81 199 VAL A N 1
ATOM 1569 C CA . VAL A 1 199 ? 8.869 -1.958 7.154 1.00 95.81 199 VAL A CA 1
ATOM 1570 C C . VAL A 1 199 ? 9.359 -3.147 7.979 1.00 95.81 199 VAL A C 1
ATOM 1572 O O . VAL A 1 199 ? 8.553 -3.782 8.657 1.00 95.81 199 VAL A O 1
ATOM 1575 N N . TRP A 1 200 ? 10.671 -3.409 7.968 1.00 96.88 200 TRP A N 1
ATOM 1576 C CA . TRP A 1 200 ? 11.285 -4.445 8.799 1.00 96.88 200 TRP A CA 1
ATOM 1577 C C . TRP A 1 200 ? 11.043 -4.182 10.290 1.00 96.88 200 TRP A C 1
ATOM 1579 O O . TRP A 1 200 ? 10.540 -5.056 10.993 1.00 96.88 200 TRP A O 1
ATOM 1589 N N . GLN A 1 201 ? 11.293 -2.954 10.757 1.00 96.88 201 GLN A N 1
ATOM 1590 C CA . GLN A 1 201 ? 11.083 -2.607 12.164 1.00 96.88 201 GLN A CA 1
ATOM 1591 C C . GLN A 1 201 ? 9.612 -2.698 12.581 1.00 96.88 201 GLN A C 1
ATOM 1593 O O . GLN A 1 201 ? 9.315 -3.146 13.683 1.00 96.88 201 GLN A O 1
ATOM 1598 N N . VAL A 1 202 ? 8.670 -2.319 11.711 1.00 96.12 202 VAL A N 1
ATOM 1599 C CA . VAL A 1 202 ? 7.239 -2.499 12.003 1.00 96.12 202 VAL A CA 1
ATOM 1600 C C . VAL A 1 202 ? 6.867 -3.974 12.130 1.00 96.12 202 VAL A C 1
ATOM 1602 O O . VAL A 1 202 ? 6.070 -4.305 13.006 1.00 96.12 202 VAL A O 1
ATOM 1605 N N . ALA A 1 203 ? 7.437 -4.857 11.304 1.00 96.25 203 ALA A N 1
ATOM 1606 C CA . ALA A 1 203 ? 7.201 -6.292 11.436 1.00 96.25 203 ALA A CA 1
ATOM 1607 C C . ALA A 1 203 ? 7.691 -6.813 12.798 1.00 96.25 203 ALA A C 1
ATOM 1609 O O . ALA A 1 203 ? 6.914 -7.446 13.509 1.00 96.25 203 ALA A O 1
ATOM 1610 N N . LEU A 1 204 ? 8.912 -6.450 13.207 1.00 96.25 204 LEU A N 1
ATOM 1611 C CA . LEU A 1 204 ? 9.469 -6.794 14.524 1.00 96.25 204 LEU A CA 1
ATOM 1612 C C . LEU A 1 204 ? 8.607 -6.268 15.683 1.00 96.25 204 LEU A C 1
ATOM 1614 O O . LEU A 1 204 ? 8.302 -6.998 16.624 1.00 96.25 204 LEU A O 1
ATOM 1618 N N . ASN A 1 205 ? 8.164 -5.012 15.600 1.00 96.19 205 ASN A N 1
ATOM 1619 C CA . ASN A 1 205 ? 7.328 -4.403 16.633 1.00 96.19 205 ASN A CA 1
ATOM 1620 C C . ASN A 1 205 ? 5.963 -5.091 16.759 1.00 96.19 205 ASN A C 1
ATOM 1622 O O . ASN A 1 205 ? 5.460 -5.254 17.867 1.00 96.19 205 ASN A O 1
ATOM 1626 N N . LEU A 1 206 ? 5.344 -5.475 15.640 1.00 96.19 206 LEU A N 1
ATOM 1627 C CA . LEU A 1 206 ? 4.033 -6.126 15.648 1.00 96.19 206 LEU A CA 1
ATOM 1628 C C . LEU A 1 206 ? 4.101 -7.604 16.048 1.00 96.19 206 LEU A C 1
ATOM 1630 O O . LEU A 1 206 ? 3.151 -8.080 16.669 1.00 96.19 206 LEU A O 1
ATOM 1634 N N . LEU A 1 207 ? 5.214 -8.291 15.767 1.00 96.12 207 LEU A N 1
ATOM 1635 C CA . LEU A 1 207 ? 5.497 -9.633 16.290 1.00 96.12 207 LEU A CA 1
ATOM 1636 C C . LEU A 1 207 ? 5.569 -9.657 17.828 1.00 96.12 207 LEU A C 1
ATOM 1638 O O . LEU A 1 207 ? 5.378 -10.707 18.423 1.00 96.12 207 LEU A O 1
ATOM 1642 N N . GLY A 1 208 ? 5.778 -8.510 18.484 1.00 87.50 208 GLY A N 1
ATOM 1643 C CA . GLY A 1 208 ? 5.710 -8.390 19.947 1.00 87.50 208 GLY A CA 1
ATOM 1644 C C . GLY A 1 208 ? 6.968 -8.821 20.692 1.00 87.50 208 GLY A C 1
ATOM 1645 O O . GLY A 1 208 ? 6.967 -8.862 21.914 1.00 87.50 208 GLY A O 1
ATOM 1646 N N . GLU A 1 209 ? 8.061 -9.087 19.980 1.00 70.81 209 GLU A N 1
ATOM 1647 C CA . GLU A 1 209 ? 9.334 -9.492 20.589 1.00 70.81 209 GLU A CA 1
ATOM 1648 C C . GLU A 1 209 ? 10.261 -8.299 20.888 1.00 70.81 209 GLU A C 1
ATOM 1650 O O . GLU A 1 209 ? 11.270 -8.451 21.575 1.00 70.81 209 GLU A O 1
ATOM 1655 N N . ALA A 1 210 ? 9.936 -7.106 20.372 1.00 64.06 210 ALA A N 1
ATOM 1656 C CA . ALA A 1 210 ? 10.859 -5.971 20.341 1.00 64.06 210 ALA A CA 1
ATOM 1657 C C . ALA A 1 210 ? 10.648 -4.911 21.442 1.00 64.06 210 ALA A C 1
ATOM 1659 O O . ALA A 1 210 ? 11.627 -4.309 21.880 1.00 64.06 210 ALA A O 1
ATOM 1660 N N . THR A 1 211 ? 9.406 -4.614 21.857 1.00 75.25 211 THR A N 1
ATOM 1661 C CA . THR A 1 211 ? 9.114 -3.461 22.737 1.00 75.25 211 THR A CA 1
ATOM 1662 C C . THR A 1 211 ? 7.706 -3.495 23.352 1.00 75.25 211 THR A C 1
ATOM 1664 O O . THR A 1 211 ? 6.754 -3.920 22.699 1.00 75.25 211 THR A O 1
ATOM 1667 N N . ASP A 1 212 ? 7.565 -2.944 24.565 1.00 81.75 212 ASP A N 1
ATOM 1668 C CA . ASP A 1 212 ? 6.273 -2.664 25.224 1.00 81.75 212 ASP A CA 1
ATOM 1669 C C . ASP A 1 212 ? 5.516 -1.485 24.573 1.00 81.75 212 ASP A C 1
ATOM 1671 O O . ASP A 1 212 ? 4.327 -1.266 24.819 1.00 81.75 212 ASP A O 1
ATOM 1675 N N . GLU A 1 213 ? 6.193 -0.711 23.718 1.00 91.25 213 GLU A N 1
ATOM 1676 C CA . GLU A 1 213 ? 5.633 0.423 22.982 1.00 91.25 213 GLU A CA 1
ATOM 1677 C C . GLU A 1 213 ? 5.765 0.227 21.459 1.00 91.25 213 GLU A C 1
ATOM 1679 O O . GLU A 1 213 ? 6.575 0.900 20.814 1.00 91.25 213 GLU A O 1
ATOM 1684 N N . PRO A 1 214 ? 4.942 -0.636 20.823 1.00 93.44 214 PRO A N 1
ATOM 1685 C CA . PRO A 1 214 ? 5.086 -0.992 19.404 1.00 93.44 214 PRO A CA 1
ATOM 1686 C C . PRO A 1 214 ? 5.012 0.186 18.421 1.00 93.44 214 PRO A C 1
ATOM 1688 O O . PRO A 1 214 ? 5.438 0.066 17.274 1.00 93.44 214 PRO A O 1
ATOM 1691 N N . TRP A 1 215 ? 4.472 1.334 18.842 1.00 94.44 215 TRP A N 1
ATOM 1692 C CA . TRP A 1 215 ? 4.399 2.575 18.058 1.00 94.44 215 TRP A CA 1
ATOM 1693 C C . TRP A 1 215 ? 5.701 3.386 18.021 1.00 94.44 215 TRP A C 1
ATOM 1695 O O . TRP A 1 215 ? 5.774 4.352 17.256 1.00 94.44 215 TRP A O 1
ATOM 1705 N N . ILE A 1 216 ? 6.713 3.020 18.810 1.00 93.19 216 ILE A N 1
ATOM 1706 C CA . ILE A 1 216 ? 8.064 3.581 18.732 1.00 93.19 216 ILE A CA 1
ATOM 1707 C C . ILE A 1 216 ? 8.898 2.641 17.864 1.00 93.19 216 ILE A C 1
ATOM 1709 O O . ILE A 1 216 ? 9.185 1.511 18.249 1.00 93.19 216 ILE A O 1
ATOM 1713 N N . LEU A 1 217 ? 9.253 3.089 16.658 1.00 94.56 217 LEU A N 1
ATOM 1714 C CA . LEU A 1 217 ? 9.987 2.278 15.681 1.00 94.56 217 LEU A CA 1
ATOM 1715 C C . LEU A 1 217 ? 11.490 2.262 15.996 1.00 94.56 217 LEU A C 1
ATOM 1717 O O . LEU A 1 217 ? 12.286 2.742 15.197 1.00 94.56 217 LEU A O 1
ATOM 1721 N N . THR A 1 218 ? 11.853 1.733 17.162 1.00 93.44 218 THR A N 1
ATOM 1722 C CA . THR A 1 218 ? 13.239 1.546 17.601 1.00 93.44 218 THR A CA 1
ATOM 1723 C C . THR A 1 218 ? 13.449 0.084 17.987 1.00 93.44 218 THR A C 1
ATOM 1725 O O . THR A 1 218 ? 12.641 -0.486 18.719 1.00 93.44 218 THR A O 1
ATOM 1728 N N . GLY A 1 219 ? 14.524 -0.527 17.496 1.00 93.31 219 GLY A N 1
ATOM 1729 C CA . GLY A 1 219 ? 14.872 -1.918 17.756 1.00 93.31 219 GLY A CA 1
ATOM 1730 C C . GLY A 1 219 ? 16.035 -2.384 16.883 1.00 93.31 219 GLY A C 1
ATOM 1731 O O . GLY A 1 219 ? 16.945 -1.617 16.586 1.00 93.31 219 GLY A O 1
ATOM 1732 N N . GLU A 1 220 ? 16.014 -3.656 16.485 1.00 94.44 220 GLU A N 1
ATOM 1733 C CA . GLU A 1 220 ? 17.105 -4.276 15.723 1.00 94.44 220 GLU A CA 1
ATOM 1734 C C . GLU A 1 220 ? 17.379 -3.596 14.371 1.00 94.44 220 GLU A C 1
ATOM 1736 O O . GLU A 1 220 ? 18.535 -3.446 13.979 1.00 94.44 220 GLU A O 1
ATOM 1741 N N . ALA A 1 221 ? 16.332 -3.195 13.649 1.00 95.38 221 ALA A N 1
ATOM 1742 C CA . ALA A 1 221 ? 16.456 -2.720 12.275 1.00 95.38 221 ALA A CA 1
ATOM 1743 C C . ALA A 1 221 ? 16.741 -1.213 12.180 1.00 95.38 221 ALA A C 1
ATOM 1745 O O . ALA A 1 221 ? 17.333 -0.764 11.196 1.00 95.38 221 ALA A O 1
ATOM 1746 N N . MET A 1 222 ? 16.295 -0.418 13.159 1.00 95.31 222 MET A N 1
ATOM 1747 C CA . MET A 1 222 ? 16.501 1.035 13.187 1.00 95.31 222 MET A CA 1
ATOM 1748 C C . MET A 1 222 ? 16.314 1.640 14.575 1.00 95.31 222 MET A C 1
ATOM 1750 O O . MET A 1 222 ? 15.642 1.062 15.423 1.00 95.31 222 MET A O 1
ATOM 1754 N N . ASP A 1 223 ? 16.809 2.866 14.742 1.00 95.62 223 ASP A N 1
ATOM 1755 C CA . ASP A 1 223 ? 16.342 3.814 15.751 1.00 95.62 223 ASP A CA 1
ATOM 1756 C C . ASP A 1 223 ? 15.536 4.940 15.085 1.00 95.62 223 ASP A C 1
ATOM 1758 O O . ASP A 1 223 ? 15.962 5.501 14.072 1.00 95.62 223 ASP A O 1
ATOM 1762 N N . LEU A 1 224 ? 14.356 5.261 15.625 1.00 94.94 224 LEU A N 1
ATOM 1763 C CA . LEU A 1 224 ? 13.455 6.240 15.018 1.00 94.94 224 LEU A CA 1
ATOM 1764 C C . LEU A 1 224 ? 14.055 7.651 14.972 1.00 94.94 224 LEU A C 1
ATOM 1766 O O . LEU A 1 224 ? 13.954 8.310 13.934 1.00 94.94 224 LEU A O 1
ATOM 1770 N N . ASP A 1 225 ? 14.666 8.111 16.061 1.00 94.19 225 ASP A N 1
ATOM 1771 C CA . ASP A 1 225 ? 15.162 9.484 16.168 1.00 94.19 225 ASP A CA 1
ATOM 1772 C C . ASP A 1 225 ? 16.390 9.685 15.268 1.00 94.19 225 ASP A C 1
ATOM 1774 O O . ASP A 1 225 ? 16.468 10.669 14.522 1.00 94.19 225 ASP A O 1
ATOM 1778 N N . GLU A 1 226 ? 17.316 8.721 15.261 1.00 94.12 226 GLU A N 1
ATOM 1779 C CA . GLU A 1 226 ? 18.470 8.719 14.356 1.00 94.12 226 GLU A CA 1
ATOM 1780 C C . GLU A 1 226 ? 18.034 8.679 12.887 1.00 94.12 226 GLU A C 1
ATOM 1782 O O . GLU A 1 226 ? 18.557 9.421 12.046 1.00 94.12 226 GLU A O 1
ATOM 1787 N N . PHE A 1 227 ? 17.034 7.855 12.570 1.00 93.81 227 PHE A N 1
ATOM 1788 C CA . PHE A 1 227 ? 16.521 7.721 11.214 1.00 93.81 227 PHE A CA 1
ATOM 1789 C C . PHE A 1 227 ? 15.836 9.007 10.728 1.00 93.81 227 PHE A C 1
ATOM 1791 O O . PHE A 1 227 ? 16.059 9.449 9.596 1.00 93.81 227 PHE A O 1
ATOM 1798 N N . GLU A 1 228 ? 15.039 9.662 11.576 1.00 92.00 228 GLU A N 1
ATOM 1799 C CA . GLU A 1 228 ? 14.412 10.947 11.252 1.00 92.00 228 GLU A CA 1
ATOM 1800 C C . GLU A 1 228 ? 15.436 12.078 11.109 1.00 92.00 228 GLU A C 1
ATOM 1802 O O . GLU A 1 228 ? 15.327 12.889 10.178 1.00 92.00 228 GLU A O 1
ATOM 1807 N N . ALA A 1 229 ? 16.471 12.101 11.954 1.00 90.25 229 ALA A N 1
ATOM 1808 C CA . ALA A 1 229 ? 17.587 13.033 11.825 1.00 90.25 229 ALA A CA 1
ATOM 1809 C C . ALA A 1 229 ? 18.337 12.835 10.495 1.00 90.25 229 ALA A C 1
ATOM 1811 O O . ALA A 1 229 ? 18.611 13.809 9.785 1.00 90.25 229 ALA A O 1
ATOM 1812 N N . GLY A 1 230 ? 18.591 11.582 10.103 1.00 87.75 230 GLY A N 1
ATOM 1813 C CA . GLY A 1 230 ? 19.174 11.236 8.806 1.00 87.75 230 GLY A CA 1
ATOM 1814 C C . GLY A 1 230 ? 18.315 11.730 7.641 1.00 87.75 230 GLY A C 1
ATOM 1815 O O . GLY A 1 230 ? 18.807 12.411 6.735 1.00 87.75 230 GLY A O 1
ATOM 1816 N N . LEU A 1 231 ? 17.000 11.497 7.703 1.00 85.12 231 LEU A N 1
ATOM 1817 C CA . LEU A 1 231 ? 16.060 11.970 6.689 1.00 85.12 231 LEU A CA 1
ATOM 1818 C C . LEU A 1 231 ? 15.987 13.494 6.595 1.00 85.12 231 LEU A C 1
ATOM 1820 O O . LEU A 1 231 ? 15.691 13.997 5.511 1.00 85.12 231 LEU A O 1
ATOM 1824 N N . ALA A 1 232 ? 16.217 14.248 7.672 1.00 75.00 232 ALA A N 1
ATOM 1825 C CA . ALA A 1 232 ? 16.170 15.713 7.659 1.00 75.00 232 ALA A CA 1
ATOM 1826 C C . ALA A 1 232 ? 17.251 16.338 6.757 1.00 75.00 232 ALA A C 1
ATOM 1828 O O . ALA A 1 232 ? 17.044 17.427 6.220 1.00 75.00 232 ALA A O 1
ATOM 1829 N N . SER A 1 233 ? 18.358 15.626 6.533 1.00 63.44 233 SER A N 1
ATOM 1830 C CA . SER A 1 233 ? 19.520 16.112 5.781 1.00 63.44 233 SER A CA 1
ATOM 1831 C C . SER A 1 233 ? 19.412 15.994 4.247 1.00 63.44 233 SER A C 1
ATOM 1833 O O . SER A 1 233 ? 20.229 16.587 3.545 1.00 63.44 233 SER A O 1
ATOM 1835 N N . GLY A 1 234 ? 18.398 15.293 3.707 1.00 62.84 234 GLY A N 1
ATOM 1836 C CA . GLY A 1 234 ? 18.285 14.990 2.266 1.00 62.84 234 GLY A CA 1
ATOM 1837 C C . GLY A 1 234 ? 16.906 15.218 1.621 1.00 62.84 234 GLY A C 1
ATOM 1838 O O . GLY A 1 234 ? 15.948 15.668 2.255 1.00 62.84 234 GLY A O 1
ATOM 1839 N N . THR A 1 235 ? 16.776 14.879 0.333 1.00 64.19 235 THR A N 1
ATOM 1840 C CA . THR A 1 235 ? 15.531 14.942 -0.468 1.00 64.19 235 THR A CA 1
ATOM 1841 C C . THR A 1 235 ? 14.835 13.573 -0.573 1.00 64.19 235 THR A C 1
ATOM 1843 O O . THR A 1 235 ? 14.430 13.128 -1.640 1.00 64.19 235 THR A O 1
ATOM 1846 N N . HIS A 1 236 ? 14.649 12.875 0.553 1.00 76.56 236 HIS A N 1
ATOM 1847 C CA . HIS A 1 236 ? 14.077 11.517 0.586 1.00 76.56 236 HIS A CA 1
ATOM 1848 C C . HIS A 1 236 ? 12.546 11.503 0.752 1.00 76.56 236 HIS A C 1
ATOM 1850 O O . HIS A 1 236 ? 12.019 11.008 1.748 1.00 76.56 236 HIS A O 1
ATOM 1856 N N . ILE A 1 237 ? 11.796 12.070 -0.200 1.00 78.38 237 ILE A N 1
ATOM 1857 C CA . ILE A 1 237 ? 10.331 12.215 -0.066 1.00 78.38 237 ILE A CA 1
ATOM 1858 C C . ILE A 1 237 ? 9.596 10.872 0.047 1.00 78.38 237 ILE A C 1
ATOM 1860 O O . ILE A 1 237 ? 8.688 10.746 0.868 1.00 78.38 237 ILE A O 1
ATOM 1864 N N . ILE A 1 238 ? 10.004 9.862 -0.731 1.00 81.12 238 ILE A N 1
ATOM 1865 C CA . ILE A 1 238 ? 9.393 8.524 -0.694 1.00 81.12 238 ILE A CA 1
ATOM 1866 C C . ILE A 1 238 ? 9.643 7.871 0.666 1.00 81.12 238 ILE A C 1
ATOM 1868 O O . ILE A 1 238 ? 8.703 7.372 1.276 1.00 81.12 238 ILE A O 1
ATOM 1872 N N . ALA A 1 239 ? 10.873 7.944 1.178 1.00 87.62 239 ALA A N 1
ATOM 1873 C CA . ALA A 1 239 ? 11.228 7.386 2.480 1.00 87.62 239 ALA A CA 1
ATOM 1874 C C . ALA A 1 239 ? 10.485 8.086 3.626 1.00 87.62 239 ALA A C 1
ATOM 1876 O O . ALA A 1 239 ? 9.864 7.421 4.449 1.00 87.62 239 ALA A O 1
ATOM 1877 N N . ARG A 1 240 ? 10.448 9.429 3.625 1.00 88.38 240 ARG A N 1
ATOM 1878 C CA . ARG A 1 240 ? 9.670 10.218 4.597 1.00 88.38 240 ARG A CA 1
ATOM 1879 C C . ARG A 1 240 ? 8.190 9.848 4.563 1.00 88.38 240 ARG A C 1
ATOM 1881 O O . ARG A 1 240 ? 7.589 9.662 5.617 1.00 88.38 240 ARG A O 1
ATOM 1888 N N . GLN A 1 241 ? 7.602 9.734 3.368 1.00 88.06 241 GLN A N 1
ATOM 1889 C CA . GLN A 1 241 ? 6.197 9.354 3.230 1.00 88.06 241 GLN A CA 1
ATOM 1890 C C . GLN A 1 241 ? 5.951 7.904 3.666 1.00 88.06 241 GLN A C 1
ATOM 1892 O O . GLN A 1 241 ? 4.922 7.633 4.285 1.00 88.06 241 GLN A O 1
ATOM 1897 N N . SER A 1 242 ? 6.865 6.982 3.361 1.00 89.88 242 SER A N 1
ATOM 1898 C CA . SER A 1 242 ? 6.789 5.585 3.799 1.00 89.88 242 SER A CA 1
ATOM 1899 C C . SER A 1 242 ? 6.807 5.500 5.325 1.00 89.88 242 SER A C 1
ATOM 1901 O O . SER A 1 242 ? 5.845 5.011 5.920 1.00 89.88 242 SER A O 1
ATOM 1903 N N . LEU A 1 243 ? 7.818 6.106 5.961 1.00 93.62 243 LEU A N 1
ATOM 1904 C CA . LEU A 1 243 ? 7.972 6.145 7.414 1.00 93.62 243 LEU A CA 1
ATOM 1905 C C . LEU A 1 243 ? 6.725 6.710 8.092 1.00 93.62 243 LEU A C 1
ATOM 1907 O O . LEU A 1 243 ? 6.158 6.079 8.980 1.00 93.62 243 LEU A O 1
ATOM 1911 N N . ILE A 1 244 ? 6.244 7.877 7.655 1.00 94.25 244 ILE A N 1
ATOM 1912 C CA . ILE A 1 244 ? 5.078 8.473 8.305 1.00 94.25 244 ILE A CA 1
ATOM 1913 C C . ILE A 1 244 ? 3.796 7.672 8.072 1.00 94.25 244 ILE A C 1
ATOM 1915 O O . ILE A 1 244 ? 2.915 7.671 8.929 1.00 94.25 244 ILE A O 1
ATOM 1919 N N . SER A 1 245 ? 3.680 6.966 6.944 1.00 93.94 245 SER A N 1
ATOM 1920 C CA . SER A 1 245 ? 2.534 6.087 6.692 1.00 93.94 245 SER A CA 1
ATOM 1921 C C . SER A 1 245 ? 2.527 4.892 7.637 1.00 93.94 245 SER A C 1
ATOM 1923 O O . SER A 1 245 ? 1.477 4.585 8.197 1.00 93.94 245 SER A O 1
ATOM 1925 N N . LEU A 1 246 ? 3.693 4.287 7.867 1.00 95.06 246 LEU A N 1
ATOM 1926 C CA . LEU A 1 246 ? 3.891 3.219 8.845 1.00 95.06 246 LEU A CA 1
ATOM 1927 C C . LEU A 1 246 ? 3.600 3.702 10.270 1.00 95.06 246 LEU A C 1
ATOM 1929 O O . LEU A 1 246 ? 2.809 3.084 10.976 1.00 95.06 246 LEU A O 1
ATOM 1933 N N . ARG A 1 247 ? 4.143 4.860 10.671 1.00 96.75 247 ARG A N 1
ATOM 1934 C CA . ARG A 1 247 ? 3.882 5.444 11.999 1.00 96.75 247 ARG A CA 1
ATOM 1935 C C . ARG A 1 247 ? 2.396 5.742 12.216 1.00 96.75 247 ARG A C 1
ATOM 1937 O O . ARG A 1 247 ? 1.864 5.440 13.279 1.00 96.75 247 ARG A O 1
ATOM 1944 N N . VAL A 1 248 ? 1.702 6.297 11.216 1.00 97.25 248 VAL A N 1
ATOM 1945 C CA . VAL A 1 248 ? 0.246 6.536 11.276 1.00 97.25 248 VAL A CA 1
ATOM 1946 C C . VAL A 1 248 ? -0.535 5.228 11.369 1.00 97.25 248 VAL A C 1
ATOM 1948 O O . VAL A 1 248 ? -1.521 5.162 12.103 1.00 97.25 248 VAL A O 1
ATOM 1951 N N . ASP A 1 249 ? -0.119 4.200 10.634 1.00 95.62 249 ASP A N 1
ATOM 1952 C CA . ASP A 1 249 ? -0.751 2.887 10.686 1.00 95.62 249 ASP A CA 1
ATOM 1953 C C . ASP A 1 249 ? -0.617 2.254 12.072 1.00 95.62 249 ASP A C 1
ATOM 1955 O O . ASP A 1 249 ? -1.636 1.974 12.704 1.00 95.62 249 ASP A O 1
ATOM 1959 N N . VAL A 1 250 ? 0.603 2.146 12.600 1.00 96.38 250 VAL A N 1
ATOM 1960 C CA . VAL A 1 250 ? 0.853 1.579 13.930 1.00 96.38 250 VAL A CA 1
ATOM 1961 C C . VAL A 1 250 ? 0.166 2.411 15.020 1.00 96.38 250 VAL A C 1
ATOM 1963 O O . VAL A 1 250 ? -0.594 1.869 15.820 1.00 96.38 250 VAL A O 1
ATOM 1966 N N . ALA A 1 251 ? 0.299 3.741 15.010 1.00 97.81 251 ALA A N 1
ATOM 1967 C CA . ALA A 1 251 ? -0.395 4.605 15.971 1.00 97.81 251 ALA A CA 1
ATOM 1968 C C . ALA A 1 251 ? -1.930 4.450 15.912 1.00 97.81 251 ALA A C 1
ATOM 1970 O O . ALA A 1 251 ? -2.608 4.506 16.939 1.00 97.81 251 ALA A O 1
ATOM 1971 N N . SER A 1 252 ? -2.496 4.223 14.720 1.00 97.06 252 SER A N 1
ATOM 1972 C CA . SER A 1 252 ? -3.924 3.941 14.536 1.00 97.06 252 SER A CA 1
ATOM 1973 C C . SER A 1 252 ? -4.328 2.589 15.108 1.00 97.06 252 SER A C 1
ATOM 1975 O O . SER A 1 252 ? -5.407 2.504 15.704 1.00 97.06 252 SER A O 1
ATOM 1977 N N . GLN A 1 253 ? -3.499 1.558 14.932 1.00 95.12 253 GLN A N 1
ATOM 1978 C CA . GLN A 1 253 ? -3.735 0.229 15.492 1.00 95.12 253 GLN A CA 1
ATOM 1979 C C . GLN A 1 253 ? -3.725 0.269 17.025 1.00 95.12 253 GLN A C 1
ATOM 1981 O O . GLN A 1 253 ? -4.627 -0.279 17.640 1.00 95.12 253 GLN A O 1
ATOM 1986 N N . PHE A 1 254 ? -2.808 0.999 17.656 1.00 96.50 254 PHE A N 1
ATOM 1987 C CA . PHE A 1 254 ? -2.705 1.073 19.123 1.00 96.50 254 PHE A CA 1
ATOM 1988 C C . PHE A 1 254 ? -3.473 2.246 19.767 1.00 96.50 254 PHE A C 1
ATOM 1990 O O . PHE A 1 254 ? -3.232 2.596 20.920 1.00 96.50 254 PHE A O 1
ATOM 1997 N N . GLU A 1 255 ? -4.401 2.876 19.035 1.00 96.00 255 GLU A N 1
ATOM 1998 C CA . GLU A 1 255 ? -5.222 4.009 19.510 1.00 96.00 255 GLU A CA 1
ATOM 1999 C C . GLU A 1 255 ? -4.419 5.177 20.130 1.00 96.00 255 GLU A C 1
ATOM 2001 O O . GLU A 1 255 ? -4.902 5.888 21.016 1.00 96.00 255 GLU A O 1
ATOM 2006 N N . ARG A 1 256 ? -3.202 5.431 19.635 1.00 97.31 256 ARG A N 1
ATOM 2007 C CA . ARG A 1 256 ? -2.356 6.562 20.050 1.00 97.31 256 ARG A CA 1
ATOM 2008 C C . ARG A 1 256 ? -2.820 7.862 19.397 1.00 97.31 256 ARG A C 1
ATOM 2010 O O . ARG A 1 256 ? -2.219 8.362 18.448 1.00 97.31 256 ARG A O 1
ATOM 2017 N N . PHE A 1 257 ? -3.957 8.389 19.855 1.00 96.88 257 PHE A N 1
ATOM 2018 C CA . PHE A 1 257 ? -4.589 9.578 19.266 1.00 96.88 257 PHE A CA 1
ATOM 2019 C C . PHE A 1 257 ? -3.753 10.854 19.397 1.00 96.88 257 PHE A C 1
ATOM 2021 O O . PHE A 1 257 ? -3.831 11.718 18.525 1.00 96.88 257 PHE A O 1
ATOM 2028 N N . ASP A 1 258 ? -2.957 10.953 20.458 1.00 95.94 258 ASP A N 1
ATOM 2029 C CA . ASP A 1 258 ? -1.962 12.000 20.677 1.00 95.94 258 ASP A CA 1
ATOM 2030 C C . ASP A 1 258 ? -0.926 12.023 19.544 1.00 95.94 258 ASP A C 1
ATOM 2032 O O . ASP A 1 258 ? -0.784 13.034 18.853 1.00 95.94 258 ASP A O 1
ATOM 2036 N N . LEU A 1 259 ? -0.313 10.869 19.269 1.00 97.06 259 LEU A N 1
ATOM 2037 C CA . LEU A 1 259 ? 0.655 10.703 18.188 1.00 97.06 259 LEU A CA 1
ATOM 2038 C C . LEU A 1 259 ? -0.002 10.879 16.810 1.00 97.06 259 LEU A C 1
ATOM 2040 O O . LEU A 1 259 ? 0.547 11.528 15.920 1.00 97.06 259 LEU A O 1
ATOM 2044 N N . LEU A 1 260 ? -1.220 10.365 16.619 1.00 98.00 260 LEU A N 1
ATOM 2045 C CA . LEU A 1 260 ? -1.963 10.573 15.376 1.00 98.00 260 LEU A CA 1
ATOM 2046 C C . LEU A 1 260 ? -2.223 12.056 15.095 1.00 98.00 260 LEU A C 1
ATOM 2048 O O . LEU A 1 260 ? -2.129 12.460 13.938 1.00 98.00 260 LEU A O 1
ATOM 2052 N N . GLU A 1 261 ? -2.564 12.877 16.098 1.00 96.69 261 GLU A N 1
ATOM 2053 C CA . GLU A 1 261 ? -2.768 14.317 15.885 1.00 96.69 261 GLU A CA 1
ATOM 2054 C C . GLU A 1 261 ? -1.493 15.019 15.398 1.00 96.69 261 GLU A C 1
ATOM 2056 O O . GLU A 1 261 ? -1.591 15.893 14.526 1.00 96.69 261 GLU A O 1
ATOM 2061 N N . GLU A 1 262 ? -0.331 14.619 15.917 1.00 96.75 262 GLU A N 1
ATOM 2062 C CA . GLU A 1 262 ? 0.986 15.122 15.517 1.00 96.75 262 GLU A CA 1
ATOM 2063 C C . GLU A 1 262 ? 1.326 14.731 14.070 1.00 96.75 262 GLU A C 1
ATOM 2065 O O . GLU A 1 262 ? 1.598 15.592 13.225 1.00 96.75 262 GLU A O 1
ATOM 2070 N N . LEU A 1 263 ? 1.218 13.438 13.752 1.00 96.94 263 LEU A N 1
ATOM 2071 C CA . LEU A 1 263 ? 1.605 12.883 12.452 1.00 96.94 263 LEU A CA 1
ATOM 2072 C C . LEU A 1 263 ? 0.650 13.270 11.316 1.00 96.94 263 LEU A C 1
ATOM 2074 O O . LEU A 1 263 ? 1.026 13.276 10.142 1.00 96.94 263 LEU A O 1
ATOM 2078 N N . TYR A 1 264 ? -0.598 13.622 11.629 1.00 96.38 264 TYR A N 1
ATOM 2079 C CA . TYR A 1 264 ? -1.649 13.780 10.625 1.00 96.38 264 TYR A CA 1
ATOM 2080 C C . TYR A 1 264 ? -1.333 14.829 9.548 1.00 96.38 264 TYR A C 1
ATOM 2082 O O . TYR A 1 264 ? -1.566 14.615 8.354 1.00 96.38 264 TYR A O 1
ATOM 2090 N N . LYS A 1 265 ? -0.840 16.006 9.954 1.00 95.06 265 LYS A N 1
ATOM 2091 C CA . LYS A 1 265 ? -0.540 17.097 9.012 1.00 95.06 265 LYS A CA 1
ATOM 2092 C C . LYS A 1 265 ? 0.596 16.715 8.049 1.00 95.06 265 LYS A C 1
ATOM 2094 O O . LYS A 1 265 ? 0.377 16.864 6.843 1.00 95.06 265 LYS A O 1
ATOM 2099 N N . PRO A 1 266 ? 1.772 16.254 8.519 1.00 93.69 266 PRO A N 1
ATOM 2100 C CA . PRO A 1 266 ? 2.830 15.805 7.618 1.00 93.69 266 PRO A CA 1
ATOM 2101 C C . PRO A 1 266 ? 2.407 14.600 6.764 1.00 93.69 266 PRO A C 1
ATOM 2103 O O . PRO A 1 266 ? 2.706 14.597 5.574 1.00 93.69 266 PRO A O 1
ATOM 2106 N N . TYR A 1 267 ? 1.601 13.675 7.294 1.00 94.12 267 TYR A N 1
ATOM 2107 C CA . TYR A 1 267 ? 1.063 12.536 6.542 1.00 94.12 267 TYR A CA 1
ATOM 2108 C C . TYR A 1 267 ? 0.220 12.953 5.324 1.00 94.12 267 TYR A C 1
ATOM 2110 O O . TYR A 1 267 ? 0.447 12.499 4.201 1.00 94.12 267 TYR A O 1
ATOM 2118 N N . VAL A 1 268 ? -0.739 13.867 5.520 1.00 92.19 268 VAL A N 1
ATOM 2119 C CA . VAL A 1 268 ? -1.578 14.381 4.423 1.00 92.19 268 VAL A CA 1
ATOM 2120 C C . VAL A 1 268 ? -0.752 15.190 3.422 1.00 92.19 268 VAL A C 1
ATOM 2122 O O . VAL A 1 268 ? -0.977 15.078 2.216 1.00 92.19 268 VAL A O 1
ATOM 2125 N N . LYS A 1 269 ? 0.202 15.995 3.911 1.00 90.00 269 LYS A N 1
ATOM 2126 C CA . LYS A 1 269 ? 1.089 16.794 3.055 1.00 90.00 269 LYS A CA 1
ATOM 2127 C C . LYS A 1 269 ? 1.935 15.892 2.155 1.00 90.00 269 LYS A C 1
ATOM 2129 O O . LYS A 1 269 ? 1.969 16.121 0.950 1.00 90.00 269 LYS A O 1
ATOM 2134 N N . GLY A 1 270 ? 2.571 14.871 2.722 1.00 87.19 270 GLY A N 1
ATOM 2135 C CA . GLY A 1 270 ? 3.434 13.977 1.963 1.00 87.19 270 GLY A CA 1
ATOM 2136 C C . GLY A 1 270 ? 2.658 13.133 0.945 1.00 87.19 270 GLY A C 1
ATOM 2137 O O . GLY A 1 270 ? 3.128 12.991 -0.180 1.00 87.19 270 GLY A O 1
ATOM 2138 N N . ARG A 1 271 ? 1.413 12.714 1.233 1.00 87.38 271 ARG A N 1
ATOM 2139 C CA . ARG A 1 271 ? 0.517 12.127 0.211 1.00 87.38 271 ARG A CA 1
ATOM 2140 C C . ARG A 1 271 ? 0.275 13.079 -0.962 1.00 87.38 271 ARG A C 1
ATOM 2142 O O . ARG A 1 271 ? 0.317 12.662 -2.113 1.00 87.38 271 ARG A O 1
ATOM 2149 N N . ASP A 1 272 ? -0.031 14.345 -0.683 1.00 84.44 272 ASP A N 1
ATOM 2150 C CA . ASP A 1 272 ? -0.300 15.331 -1.738 1.00 84.44 272 ASP A CA 1
ATOM 2151 C C . ASP A 1 272 ? 0.945 15.655 -2.574 1.00 84.44 272 ASP A C 1
ATOM 2153 O O . ASP A 1 272 ? 0.816 16.005 -3.750 1.00 84.44 272 ASP A O 1
ATOM 2157 N N . GLN A 1 273 ? 2.133 15.514 -1.981 1.00 80.00 273 GLN A N 1
ATOM 2158 C CA . GLN A 1 273 ? 3.415 15.627 -2.671 1.00 80.00 273 GLN A CA 1
ATOM 2159 C C . GLN A 1 273 ? 3.788 14.343 -3.423 1.00 80.00 273 GLN A C 1
ATOM 2161 O O . GLN A 1 273 ? 4.436 14.440 -4.462 1.00 80.00 273 GLN A O 1
ATOM 2166 N N . ALA A 1 274 ? 3.396 13.159 -2.954 1.00 75.81 274 ALA A N 1
ATOM 2167 C CA . ALA A 1 274 ? 3.726 11.887 -3.588 1.00 75.81 274 ALA A CA 1
ATOM 2168 C C . ALA A 1 274 ? 3.201 11.805 -5.030 1.00 75.81 274 ALA A C 1
ATOM 2170 O O . ALA A 1 274 ? 2.204 12.426 -5.414 1.00 75.81 274 ALA A O 1
ATOM 2171 N N . PHE A 1 275 ? 3.885 11.020 -5.864 1.00 72.44 275 PHE A N 1
ATOM 2172 C CA . PHE A 1 275 ? 3.431 10.780 -7.228 1.00 72.44 275 PHE A CA 1
ATOM 2173 C C . PHE A 1 275 ? 2.058 10.098 -7.197 1.00 72.44 275 PHE A C 1
ATOM 2175 O O . PHE A 1 275 ? 1.947 8.977 -6.715 1.00 72.44 275 PHE A O 1
ATOM 2182 N N . ARG A 1 276 ? 1.006 10.753 -7.711 1.00 73.44 276 ARG A N 1
ATOM 2183 C CA . ARG A 1 276 ? -0.397 10.294 -7.583 1.00 73.44 276 ARG A CA 1
ATOM 2184 C C . ARG A 1 276 ? -0.649 8.874 -8.091 1.00 73.44 276 ARG A C 1
ATOM 2186 O O . ARG A 1 276 ? -1.515 8.191 -7.556 1.00 73.44 276 ARG A O 1
ATOM 2193 N N . GLY A 1 277 ? 0.109 8.432 -9.092 1.00 70.31 277 GLY A N 1
ATOM 2194 C CA . GLY A 1 277 ? 0.009 7.085 -9.650 1.00 70.31 277 GLY A CA 1
ATOM 2195 C C . GLY A 1 277 ? 0.721 5.999 -8.843 1.00 70.31 277 GLY A C 1
ATOM 2196 O O . GLY A 1 277 ? 0.651 4.857 -9.257 1.00 70.31 277 GLY A O 1
ATOM 2197 N N . HIS A 1 278 ? 1.406 6.313 -7.739 1.00 79.19 278 HIS A N 1
ATOM 2198 C CA . HIS A 1 278 ? 2.175 5.335 -6.962 1.00 79.19 278 HIS A CA 1
ATOM 2199 C C . HIS A 1 278 ? 1.263 4.382 -6.168 1.00 79.19 278 HIS A C 1
ATOM 2201 O O . HIS A 1 278 ? 0.280 4.819 -5.567 1.00 79.19 278 HIS A O 1
ATOM 2207 N N . SER A 1 279 ? 1.624 3.097 -6.109 1.00 73.56 279 SER A N 1
ATOM 2208 C CA . SER A 1 279 ? 0.900 2.011 -5.423 1.00 73.56 279 SER A CA 1
ATOM 2209 C C . SER A 1 279 ? 0.520 2.318 -3.967 1.00 73.56 279 SER A C 1
ATOM 2211 O O . SER A 1 279 ? -0.637 2.157 -3.578 1.00 73.56 279 SER A O 1
ATOM 2213 N N . ALA A 1 280 ? 1.449 2.867 -3.181 1.00 76.81 280 ALA A N 1
ATOM 2214 C CA . ALA A 1 280 ? 1.223 3.288 -1.798 1.00 76.81 280 ALA A CA 1
ATOM 2215 C C . ALA A 1 280 ? 0.043 4.267 -1.602 1.00 76.81 280 ALA A C 1
ATOM 2217 O O . ALA A 1 280 ? -0.579 4.266 -0.538 1.00 76.81 280 ALA A O 1
ATOM 2218 N N . ASN A 1 281 ? -0.325 5.081 -2.604 1.00 77.75 281 ASN A N 1
ATOM 2219 C CA . ASN A 1 281 ? -1.396 6.077 -2.449 1.00 77.75 281 ASN A CA 1
ATOM 2220 C C . ASN A 1 281 ? -2.766 5.469 -2.159 1.00 77.75 281 ASN A C 1
ATOM 2222 O O . ASN A 1 281 ? -3.607 6.146 -1.555 1.00 77.75 281 ASN A O 1
ATOM 2226 N N . PHE A 1 282 ? -2.995 4.227 -2.589 1.00 79.69 282 PHE A N 1
ATOM 2227 C CA . PHE A 1 282 ? -4.210 3.499 -2.259 1.00 79.69 282 PHE A CA 1
ATOM 2228 C C . PHE A 1 282 ? -4.329 3.338 -0.738 1.00 79.69 282 PHE A C 1
ATOM 2230 O O . PHE A 1 282 ? -5.255 3.880 -0.126 1.00 79.69 282 PHE A O 1
ATOM 2237 N N . GLY A 1 283 ? -3.343 2.675 -0.121 1.00 84.94 283 GLY A N 1
ATOM 2238 C CA . GLY A 1 283 ? -3.349 2.378 1.313 1.00 84.94 283 GLY A CA 1
ATOM 2239 C C . GLY A 1 283 ? -3.330 3.655 2.147 1.00 84.94 283 GLY A C 1
ATOM 2240 O O . GLY A 1 283 ? -4.085 3.790 3.109 1.00 84.94 283 GLY A O 1
ATOM 2241 N N . ILE A 1 284 ? -2.563 4.654 1.700 1.00 88.56 284 ILE A N 1
ATOM 2242 C CA . ILE A 1 284 ? -2.505 5.977 2.328 1.00 88.56 284 ILE A CA 1
ATOM 2243 C C . ILE A 1 284 ? -3.878 6.675 2.305 1.00 88.56 284 ILE A C 1
ATOM 2245 O O . ILE A 1 284 ? -4.282 7.328 3.265 1.00 88.56 284 ILE A O 1
ATOM 2249 N N . SER A 1 285 ? -4.642 6.550 1.220 1.00 89.69 285 SER A N 1
ATOM 2250 C CA . SER A 1 285 ? -5.960 7.192 1.125 1.00 89.69 285 SER A CA 1
ATOM 2251 C C . SER A 1 285 ? -7.009 6.523 2.010 1.00 89.69 285 SER A C 1
ATOM 2253 O O . SER A 1 285 ? -7.850 7.220 2.583 1.00 89.69 285 SER A O 1
ATOM 2255 N N . PHE A 1 286 ? -6.954 5.197 2.144 1.00 92.25 286 PHE A N 1
ATOM 2256 C CA . PHE A 1 286 ? -7.790 4.471 3.097 1.00 92.25 286 PHE A CA 1
ATOM 2257 C C . PHE A 1 286 ? -7.474 4.897 4.537 1.00 92.25 286 PHE A C 1
ATOM 2259 O O . PHE A 1 286 ? -8.373 5.341 5.260 1.00 92.25 286 PHE A O 1
ATOM 2266 N N . MET A 1 287 ? -6.197 4.848 4.923 1.00 94.75 287 MET A N 1
ATOM 2267 C CA . MET A 1 287 ? -5.761 5.185 6.278 1.00 94.75 287 MET A CA 1
ATOM 2268 C C . MET A 1 287 ? -6.016 6.653 6.628 1.00 94.75 287 MET A C 1
ATOM 2270 O O . MET A 1 287 ? -6.478 6.933 7.733 1.00 94.75 287 MET A O 1
ATOM 2274 N N . GLU A 1 288 ? -5.857 7.591 5.685 1.00 95.38 288 GLU A N 1
ATOM 2275 C CA . GLU A 1 288 ? -6.310 8.977 5.866 1.00 95.38 288 GLU A CA 1
ATOM 2276 C C . GLU A 1 288 ? -7.782 9.031 6.278 1.00 95.38 288 GLU A C 1
ATOM 2278 O O . GLU A 1 288 ? -8.122 9.721 7.242 1.00 95.38 288 GLU A O 1
ATOM 2283 N N . GLY A 1 289 ? -8.665 8.339 5.553 1.00 96.69 289 GLY A N 1
ATOM 2284 C CA . GLY A 1 289 ? -10.096 8.326 5.841 1.00 96.69 289 GLY A CA 1
ATOM 2285 C C . GLY A 1 289 ? -10.385 7.776 7.233 1.00 96.69 289 GLY A C 1
ATOM 2286 O O . GLY A 1 289 ? -11.044 8.444 8.035 1.00 96.69 289 GLY A O 1
ATOM 2287 N N . LEU A 1 290 ? -9.831 6.601 7.536 1.00 97.00 290 LEU A N 1
ATOM 2288 C CA . LEU A 1 290 ? -10.048 5.904 8.800 1.00 97.00 290 LEU A CA 1
ATOM 2289 C C . LEU A 1 290 ? -9.542 6.722 9.995 1.00 97.00 290 LEU A C 1
ATOM 2291 O O . LEU A 1 290 ? -10.291 6.970 10.943 1.00 97.00 290 LEU A O 1
ATOM 2295 N N . VAL A 1 291 ? -8.301 7.208 9.928 1.00 97.62 291 VAL A N 1
ATOM 2296 C CA . VAL A 1 291 ? -7.689 8.039 10.976 1.00 97.62 291 VAL A CA 1
ATOM 2297 C C . VAL A 1 291 ? -8.452 9.347 11.144 1.00 97.62 291 VAL A C 1
ATOM 2299 O O . VAL A 1 291 ? -8.688 9.781 12.267 1.00 97.62 291 VAL A O 1
ATOM 2302 N N . SER A 1 292 ? -8.922 9.961 10.056 1.00 97.81 292 SER A N 1
ATOM 2303 C CA . SER A 1 292 ? -9.737 11.176 10.145 1.00 97.81 292 SER A CA 1
ATOM 2304 C C . SER A 1 292 ? -11.066 10.932 10.871 1.00 97.81 292 SER A C 1
ATOM 2306 O O . SER A 1 292 ? -11.504 11.778 11.653 1.00 97.81 292 SER A O 1
ATOM 2308 N N . TYR A 1 293 ? -11.720 9.787 10.648 1.00 96.25 293 TYR A N 1
ATOM 2309 C CA . TYR A 1 293 ? -12.929 9.419 11.390 1.00 96.25 293 TYR A CA 1
ATOM 2310 C C . TYR A 1 293 ? -12.635 9.143 12.868 1.00 96.25 293 TYR A C 1
ATOM 2312 O O . TYR A 1 293 ? -13.361 9.642 13.732 1.00 96.25 293 TYR A O 1
ATOM 2320 N N . LYS A 1 294 ? -11.551 8.417 13.168 1.00 95.19 294 LYS A N 1
ATOM 2321 C CA . LYS A 1 294 ? -11.064 8.175 14.534 1.00 95.19 294 LYS A CA 1
ATOM 2322 C C . LYS A 1 294 ? -10.768 9.491 15.276 1.00 95.19 294 LYS A C 1
ATOM 2324 O O . LYS A 1 294 ? -11.371 9.759 16.313 1.00 95.19 294 LYS A O 1
ATOM 2329 N N . LEU A 1 295 ? -9.949 10.371 14.695 1.00 96.56 295 LEU A N 1
ATOM 2330 C CA . LEU A 1 295 ? -9.604 11.681 15.263 1.00 96.56 295 LEU A CA 1
ATOM 2331 C C . LEU A 1 295 ? -10.817 12.602 15.412 1.00 96.56 295 LEU A C 1
ATOM 2333 O O . LEU A 1 295 ? -10.889 13.377 16.365 1.00 96.56 295 LEU A O 1
ATOM 2337 N N . TYR A 1 296 ? -11.795 12.543 14.505 1.00 95.62 296 TYR A N 1
ATOM 2338 C CA . TYR A 1 296 ? -13.028 13.307 14.679 1.00 95.62 296 TYR A CA 1
ATOM 2339 C C . TYR A 1 296 ? -13.833 12.834 15.895 1.00 95.62 296 TYR A C 1
ATOM 2341 O O . TYR A 1 296 ? -14.318 13.683 16.639 1.00 95.62 296 TYR A O 1
ATOM 2349 N N . ARG A 1 297 ? -13.957 11.517 16.118 1.00 91.38 297 ARG A N 1
ATOM 2350 C CA . ARG A 1 297 ? -14.641 10.981 17.309 1.00 91.38 297 ARG A CA 1
ATOM 2351 C C . ARG A 1 297 ? -13.919 11.347 18.600 1.00 91.38 297 ARG A C 1
ATOM 2353 O O . ARG A 1 297 ? -14.582 11.719 19.557 1.00 91.38 297 ARG A O 1
ATOM 2360 N N . PHE A 1 298 ? -12.589 11.286 18.593 1.00 93.06 298 PHE A N 1
ATOM 2361 C CA . PHE A 1 298 ? -11.770 11.615 19.757 1.00 93.06 298 PHE A CA 1
ATOM 2362 C C . PHE A 1 298 ? -11.802 13.114 20.096 1.00 93.06 298 PHE A C 1
ATOM 2364 O O . PHE A 1 298 ? -12.010 13.499 21.240 1.00 93.06 298 PHE A O 1
ATOM 2371 N N . THR A 1 299 ? -11.639 13.982 19.093 1.00 94.75 299 THR A N 1
ATOM 2372 C CA . THR A 1 299 ? -11.418 15.423 19.323 1.00 94.75 299 THR A CA 1
ATOM 2373 C C . THR A 1 299 ? -12.653 16.302 19.127 1.00 94.75 299 THR A C 1
ATOM 2375 O O . THR A 1 299 ? -12.639 17.477 19.489 1.00 94.75 299 THR A O 1
ATOM 2378 N N . GLY A 1 300 ? -13.675 15.821 18.413 1.00 93.12 300 GLY A N 1
ATOM 2379 C CA . GLY A 1 300 ? -14.805 16.631 17.943 1.00 93.12 300 GLY A CA 1
ATOM 2380 C C . GLY A 1 300 ? -14.450 17.707 16.899 1.00 93.12 300 GLY A C 1
ATOM 2381 O O . GLY A 1 300 ? -15.338 18.411 16.399 1.00 93.12 300 GLY A O 1
ATOM 2382 N N . LYS A 1 301 ? -13.173 17.856 16.508 1.00 95.44 301 LYS A N 1
ATOM 2383 C CA . LYS A 1 301 ? -12.713 18.932 15.614 1.00 95.44 301 LYS A CA 1
ATOM 2384 C C . LYS A 1 301 ? -13.245 18.714 14.193 1.00 95.44 301 LYS A C 1
ATOM 2386 O O . LYS A 1 301 ? -12.853 17.785 13.485 1.00 95.44 301 LYS A O 1
ATOM 2391 N N . ARG A 1 302 ? -14.082 19.642 13.706 1.00 94.88 302 ARG A N 1
ATOM 2392 C CA . ARG A 1 302 ? -14.734 19.572 12.375 1.00 94.88 302 ARG A CA 1
ATOM 2393 C C . ARG A 1 302 ? -13.764 19.434 11.190 1.00 94.88 302 ARG A C 1
ATOM 2395 O O . ARG A 1 302 ? -14.178 18.946 10.136 1.00 94.88 302 ARG A O 1
ATOM 2402 N N . LYS A 1 303 ? -12.495 19.843 11.344 1.00 96.00 303 LYS A N 1
ATOM 2403 C CA . LYS A 1 303 ? -11.452 19.687 10.311 1.00 96.00 303 LYS A CA 1
ATOM 2404 C C . LYS A 1 303 ? -11.278 18.219 9.895 1.00 96.00 303 LYS A C 1
ATOM 2406 O O . LYS A 1 303 ? -11.292 17.941 8.697 1.00 96.00 303 LYS A O 1
ATOM 2411 N N . TYR A 1 304 ? -11.262 17.297 10.862 1.00 96.75 304 TYR A N 1
ATOM 2412 C CA . TYR A 1 304 ? -11.072 15.869 10.608 1.00 96.75 304 TYR A CA 1
ATOM 2413 C C . TYR A 1 304 ? -12.279 15.261 9.899 1.00 96.75 304 TYR A C 1
ATOM 2415 O O . TYR A 1 304 ? -12.119 14.560 8.910 1.00 96.75 304 TYR A O 1
ATOM 2423 N N . ARG A 1 305 ? -13.507 15.650 10.266 1.00 95.38 305 ARG A N 1
ATOM 2424 C CA . ARG A 1 305 ? -14.714 15.235 9.527 1.00 95.38 305 ARG A CA 1
ATOM 2425 C C . ARG A 1 305 ? -14.680 15.667 8.056 1.00 95.38 305 ARG A C 1
ATOM 2427 O O . ARG A 1 305 ? -15.101 14.922 7.174 1.00 95.38 305 ARG A O 1
ATOM 2434 N N . LYS A 1 306 ? -14.201 16.886 7.769 1.00 95.50 306 LYS A N 1
ATOM 2435 C CA . LYS A 1 306 ? -14.066 17.382 6.388 1.00 95.50 306 LYS A CA 1
ATOM 2436 C C . LYS A 1 306 ? -13.028 16.575 5.607 1.00 95.50 306 LYS A C 1
ATOM 2438 O O . LYS A 1 306 ? -13.251 16.309 4.428 1.00 95.50 306 LYS A O 1
ATOM 2443 N N . GLN A 1 307 ? -11.922 16.203 6.244 1.00 95.81 307 GLN A N 1
ATOM 2444 C CA . GLN A 1 307 ? -10.878 15.384 5.629 1.00 95.81 307 GLN A CA 1
ATOM 2445 C C . GLN A 1 307 ? -11.342 13.941 5.407 1.00 95.81 307 GLN A C 1
ATOM 2447 O O . GLN A 1 307 ? -11.248 13.460 4.282 1.00 95.81 307 GLN A O 1
ATOM 2452 N N . ALA A 1 308 ? -11.987 13.324 6.399 1.00 95.88 308 ALA A N 1
ATOM 2453 C CA . ALA A 1 308 ? -12.569 11.988 6.291 1.00 95.88 308 ALA A CA 1
ATOM 2454 C C . ALA A 1 308 ? -13.515 11.879 5.086 1.00 95.88 308 ALA A C 1
ATOM 2456 O O . ALA A 1 308 ? -13.390 10.994 4.247 1.00 95.88 308 ALA A O 1
ATOM 2457 N N . ARG A 1 309 ? -14.396 12.871 4.906 1.00 95.38 309 ARG A N 1
ATOM 2458 C CA . ARG A 1 309 ? -15.298 12.950 3.745 1.00 95.38 309 ARG A CA 1
ATOM 2459 C C . ARG A 1 309 ? -14.578 13.082 2.408 1.00 95.38 309 ARG A C 1
ATOM 2461 O O . ARG A 1 309 ? -15.088 12.604 1.399 1.00 95.38 309 ARG A O 1
ATOM 2468 N N . ARG A 1 310 ? -13.444 13.786 2.368 1.00 94.75 310 ARG A N 1
ATOM 2469 C CA . ARG A 1 310 ? -12.642 13.937 1.145 1.00 94.75 310 ARG A CA 1
ATOM 2470 C C . ARG A 1 310 ? -11.967 12.619 0.780 1.00 94.75 310 ARG A C 1
ATOM 2472 O O . ARG A 1 310 ? -12.073 12.219 -0.374 1.00 94.75 310 ARG A O 1
ATOM 2479 N N . ALA A 1 311 ? -11.350 11.950 1.751 1.00 94.44 311 ALA A N 1
ATOM 2480 C CA . ALA A 1 311 ? -10.749 10.632 1.571 1.00 94.44 311 ALA A CA 1
ATOM 2481 C C . ALA A 1 311 ? -11.796 9.599 1.123 1.00 94.44 311 ALA A C 1
ATOM 2483 O O . ALA A 1 311 ? -11.631 8.968 0.085 1.00 94.44 311 ALA A O 1
ATOM 2484 N N . THR A 1 312 ? -12.944 9.539 1.804 1.00 95.12 312 THR A N 1
ATOM 2485 C CA . THR A 1 312 ? -14.053 8.636 1.452 1.00 95.12 312 THR A CA 1
ATOM 2486 C C . THR A 1 312 ? -14.564 8.873 0.036 1.00 95.12 312 THR A C 1
ATOM 2488 O O . THR A 1 312 ? -14.733 7.926 -0.723 1.00 95.12 312 THR A O 1
ATOM 2491 N N . LYS A 1 313 ? -14.755 10.134 -0.380 1.00 95.00 313 LYS A N 1
ATOM 2492 C CA . LYS A 1 313 ? -15.142 10.448 -1.767 1.00 95.00 313 LYS A CA 1
ATOM 2493 C C . LYS A 1 313 ? -14.094 10.007 -2.790 1.00 95.00 313 LYS A C 1
ATOM 2495 O O . LYS A 1 313 ? -14.481 9.605 -3.880 1.00 95.00 313 LYS A O 1
ATOM 2500 N N . ARG A 1 314 ? -12.804 10.104 -2.456 1.00 92.31 314 ARG A N 1
ATOM 2501 C CA . ARG A 1 314 ? -11.703 9.668 -3.325 1.00 92.31 314 ARG A CA 1
ATOM 2502 C C . ARG A 1 314 ? -11.761 8.156 -3.543 1.00 92.31 314 ARG A C 1
ATOM 2504 O O . ARG A 1 314 ? -11.866 7.723 -4.683 1.00 92.31 314 ARG A O 1
ATOM 2511 N N . VAL A 1 315 ? -11.800 7.387 -2.455 1.00 92.69 315 VAL A N 1
ATOM 2512 C CA . VAL A 1 315 ? -11.862 5.915 -2.489 1.00 92.69 315 VAL A CA 1
ATOM 2513 C C . VAL A 1 315 ? -13.144 5.424 -3.178 1.00 92.69 315 VAL A C 1
ATOM 2515 O O . VAL A 1 315 ? -13.103 4.521 -4.006 1.00 92.69 315 VAL A O 1
ATOM 2518 N N . GLN A 1 316 ? -14.283 6.075 -2.930 1.00 92.19 316 GLN A N 1
ATOM 2519 C CA . GLN A 1 316 ? -15.542 5.772 -3.624 1.00 92.19 316 GLN A CA 1
ATOM 2520 C C . GLN A 1 316 ? -15.504 6.127 -5.121 1.00 92.19 316 GLN A C 1
ATOM 2522 O O . GLN A 1 316 ? -16.193 5.493 -5.916 1.00 92.19 316 GLN A O 1
ATOM 2527 N N . GLY A 1 317 ? -14.715 7.130 -5.523 1.00 91.19 317 GLY A N 1
ATOM 2528 C CA . GLY A 1 317 ? -14.442 7.419 -6.932 1.00 91.19 317 GLY A CA 1
ATOM 2529 C C . GLY A 1 317 ? -13.734 6.246 -7.606 1.00 91.19 317 GLY A C 1
ATOM 2530 O O . GLY A 1 317 ? -14.234 5.718 -8.589 1.00 91.19 317 GLY A O 1
ATOM 2531 N N . TRP A 1 318 ? -12.658 5.754 -6.996 1.00 89.62 318 TRP A N 1
ATOM 2532 C CA . TRP A 1 318 ? -11.914 4.599 -7.505 1.00 89.62 318 TRP A CA 1
ATOM 2533 C C . TRP A 1 318 ? -12.729 3.304 -7.528 1.00 89.62 318 TRP A C 1
ATOM 2535 O O . TRP A 1 318 ? -12.628 2.530 -8.475 1.00 89.62 318 TRP A O 1
ATOM 2545 N N . ARG A 1 319 ? -13.607 3.093 -6.539 1.00 91.12 319 ARG A N 1
ATOM 2546 C CA . ARG A 1 319 ? -14.574 1.985 -6.576 1.00 91.12 319 ARG A CA 1
ATOM 2547 C C . ARG A 1 319 ? -15.476 2.062 -7.814 1.00 91.12 319 ARG A C 1
ATOM 2549 O O . ARG A 1 319 ? -15.734 1.038 -8.434 1.00 91.12 319 ARG A O 1
ATOM 2556 N N . LYS A 1 320 ? -15.953 3.257 -8.185 1.00 90.19 320 LYS A N 1
ATOM 2557 C CA . LYS A 1 320 ? -16.768 3.457 -9.401 1.00 90.19 320 LYS A CA 1
ATOM 2558 C C . LYS A 1 320 ? -15.970 3.247 -10.682 1.00 90.19 320 LYS A C 1
ATOM 2560 O O . LYS A 1 320 ? -16.535 2.778 -11.663 1.00 90.19 320 LYS A O 1
ATOM 2565 N N . ASP A 1 321 ? -14.684 3.576 -10.649 1.00 86.69 321 ASP A N 1
ATOM 2566 C CA . ASP A 1 321 ? -13.751 3.323 -11.746 1.00 86.69 321 ASP A CA 1
ATOM 2567 C C . ASP A 1 321 ? -13.402 1.824 -11.885 1.00 86.69 321 ASP A C 1
ATOM 2569 O O . ASP A 1 321 ? -12.813 1.420 -12.880 1.00 86.69 321 ASP A O 1
ATOM 2573 N N . GLY A 1 322 ? -13.818 0.975 -10.935 1.00 86.19 322 GLY A N 1
ATOM 2574 C CA . GLY A 1 322 ? -13.635 -0.476 -11.001 1.00 86.19 322 GLY A CA 1
ATOM 2575 C C . GLY A 1 322 ? -12.293 -0.967 -10.459 1.00 86.19 322 GLY A C 1
ATOM 2576 O O . GLY A 1 322 ? -11.862 -2.059 -10.821 1.00 86.19 322 GLY A O 1
ATOM 2577 N N . VAL A 1 323 ? -11.631 -0.184 -9.599 1.00 87.62 323 VAL A N 1
ATOM 2578 C CA . VAL A 1 323 ? -10.408 -0.618 -8.904 1.00 87.62 323 VAL A CA 1
ATOM 2579 C C . VAL A 1 323 ? -10.760 -1.765 -7.939 1.00 87.62 323 VAL A C 1
ATOM 2581 O O . VAL A 1 323 ? -11.520 -1.511 -6.996 1.00 87.62 323 VAL A O 1
ATOM 2584 N N . PRO A 1 324 ? -10.238 -2.997 -8.130 1.00 82.25 324 PRO A N 1
ATOM 2585 C CA . PRO A 1 324 ? -10.726 -4.189 -7.425 1.00 82.25 324 PRO A CA 1
ATOM 2586 C C . PRO A 1 324 ? -10.654 -4.076 -5.897 1.00 82.25 324 PRO A C 1
ATOM 2588 O O . PRO A 1 324 ? -11.669 -4.190 -5.208 1.00 82.25 324 PRO A O 1
ATOM 2591 N N . ASP A 1 325 ? -9.480 -3.728 -5.370 1.00 84.19 325 ASP A N 1
ATOM 2592 C CA . ASP A 1 325 ? -9.242 -3.732 -3.924 1.00 84.19 325 ASP A CA 1
ATOM 2593 C C . ASP A 1 325 ? -9.914 -2.561 -3.188 1.00 84.19 325 ASP A C 1
ATOM 2595 O O . ASP A 1 325 ? -9.993 -2.554 -1.960 1.00 84.19 325 ASP A O 1
ATOM 2599 N N . CYS A 1 326 ? -10.464 -1.571 -3.910 1.00 87.88 326 CYS A N 1
ATOM 2600 C CA . CYS A 1 326 ? -11.152 -0.424 -3.301 1.00 87.88 326 CYS A CA 1
ATOM 2601 C C . CYS A 1 326 ? -12.442 -0.814 -2.575 1.00 87.88 326 CYS A C 1
ATOM 2603 O O . CYS A 1 326 ? -12.914 -0.044 -1.737 1.00 87.88 326 CYS A O 1
ATOM 2605 N N . ILE A 1 327 ? -13.059 -1.943 -2.926 1.00 91.69 327 ILE A N 1
ATOM 2606 C CA . ILE A 1 327 ? -14.388 -2.318 -2.434 1.00 91.69 327 ILE A CA 1
ATOM 2607 C C . ILE A 1 327 ? -14.432 -2.412 -0.896 1.00 91.69 327 ILE A C 1
ATOM 2609 O O . ILE A 1 327 ? -15.207 -1.650 -0.304 1.00 91.69 327 ILE A O 1
ATOM 2613 N N . PRO A 1 328 ? -13.614 -3.251 -0.226 1.00 94.25 328 PRO A N 1
ATOM 2614 C CA . PRO A 1 328 ? -13.655 -3.393 1.231 1.00 94.25 328 PRO A CA 1
ATOM 2615 C C . PRO A 1 328 ? -13.394 -2.073 1.970 1.00 94.25 328 PRO A C 1
ATOM 2617 O O . PRO A 1 328 ? -14.157 -1.671 2.851 1.00 94.25 328 PRO A O 1
ATOM 2620 N N . VAL A 1 329 ? -12.361 -1.332 1.563 1.00 94.25 329 VAL A N 1
ATOM 2621 C CA . VAL A 1 329 ? -12.001 -0.059 2.205 1.00 94.25 329 VAL A CA 1
ATOM 2622 C C . VAL A 1 329 ? -13.062 1.027 1.985 1.00 94.25 329 VAL A C 1
ATOM 2624 O O . VAL A 1 329 ? -13.329 1.821 2.888 1.00 94.25 329 VAL A O 1
ATOM 2627 N N . ALA A 1 330 ? -13.723 1.055 0.822 1.00 95.88 330 ALA A N 1
ATOM 2628 C CA . ALA A 1 330 ? -14.821 1.979 0.543 1.00 95.88 330 ALA A CA 1
ATOM 2629 C C . ALA A 1 330 ? -16.038 1.706 1.435 1.00 95.88 330 ALA A C 1
ATOM 2631 O O . ALA A 1 330 ? -16.624 2.656 1.959 1.00 95.88 330 ALA A O 1
ATOM 2632 N N . LEU A 1 331 ? -16.395 0.429 1.609 1.00 97.06 331 LEU A N 1
ATOM 2633 C CA . LEU A 1 331 ? -17.499 -0.016 2.463 1.00 97.06 331 LEU A CA 1
ATOM 2634 C C . LEU A 1 331 ? -17.230 0.315 3.934 1.00 97.06 331 LEU A C 1
ATOM 2636 O O . LEU A 1 331 ? -18.089 0.903 4.593 1.00 97.06 331 LEU A O 1
ATOM 2640 N N . CYS A 1 332 ? -16.013 0.053 4.423 1.00 97.50 332 CYS A N 1
ATOM 2641 C CA . CYS A 1 332 ? -15.613 0.440 5.774 1.00 97.50 332 CYS A CA 1
ATOM 2642 C C . CYS A 1 332 ? -15.744 1.958 5.987 1.00 97.50 332 CYS A C 1
ATOM 2644 O O . CYS A 1 332 ? -16.346 2.394 6.967 1.00 97.50 332 CYS A O 1
ATOM 2646 N N . LEU A 1 333 ? -15.223 2.789 5.076 1.00 97.12 333 LEU A N 1
ATOM 2647 C CA . LEU A 1 333 ? -15.321 4.250 5.206 1.00 97.12 333 LEU A CA 1
ATOM 2648 C C . LEU A 1 333 ? -16.765 4.765 5.089 1.00 97.12 333 LEU A C 1
ATOM 2650 O O . LEU A 1 333 ? -17.121 5.772 5.704 1.00 97.12 333 LEU A O 1
ATOM 2654 N N . GLU A 1 334 ? -17.611 4.081 4.321 1.00 95.75 334 GLU A N 1
ATOM 2655 C CA . GLU A 1 334 ? -19.040 4.377 4.231 1.00 95.75 334 GLU A CA 1
ATOM 2656 C C . GLU A 1 334 ? -19.766 4.082 5.549 1.00 95.75 334 GLU A C 1
ATOM 2658 O O . GLU A 1 334 ? -20.556 4.914 6.008 1.00 95.75 334 GLU A O 1
ATOM 2663 N N . ALA A 1 335 ? -19.438 2.962 6.202 1.00 95.62 335 ALA A N 1
ATOM 2664 C CA . ALA A 1 335 ? -19.944 2.628 7.530 1.00 95.62 335 ALA A CA 1
ATOM 2665 C C . ALA A 1 335 ? -19.539 3.704 8.552 1.00 95.62 335 ALA A C 1
ATOM 2667 O O . ALA A 1 335 ? -20.386 4.247 9.268 1.00 95.62 335 ALA A O 1
ATOM 2668 N N . GLU A 1 336 ? -18.261 4.096 8.548 1.00 95.19 336 GLU A N 1
ATOM 2669 C CA . GLU A 1 336 ? -17.710 5.141 9.414 1.00 95.19 336 GLU A CA 1
ATOM 2670 C C . GLU A 1 336 ? -18.407 6.504 9.213 1.00 95.19 336 GLU A C 1
ATOM 2672 O O . GLU A 1 336 ? -18.762 7.179 10.183 1.00 95.19 336 GLU A O 1
ATOM 2677 N N . GLU A 1 337 ? -18.667 6.904 7.962 1.00 93.38 337 GLU A N 1
ATOM 2678 C CA . GLU A 1 337 ? -19.431 8.116 7.631 1.00 93.38 337 GLU A CA 1
ATOM 2679 C C . GLU A 1 337 ? -20.879 8.030 8.128 1.00 93.38 337 GLU A C 1
ATOM 2681 O O . GLU A 1 337 ? -21.411 9.023 8.638 1.00 93.38 337 GLU A O 1
ATOM 2686 N N . MET A 1 338 ? -21.530 6.875 7.956 1.00 91.62 338 MET A N 1
ATOM 2687 C CA . MET A 1 338 ? -22.934 6.680 8.310 1.00 91.62 338 MET A CA 1
ATOM 2688 C C . MET A 1 338 ? -23.154 6.752 9.819 1.00 91.62 338 MET A C 1
ATOM 2690 O O . MET A 1 338 ? -24.084 7.434 10.255 1.00 91.62 338 MET A O 1
ATOM 2694 N N . VAL A 1 339 ? -22.243 6.172 10.607 1.00 89.62 339 VAL A N 1
ATOM 2695 C CA . VAL A 1 339 ? -22.227 6.289 12.075 1.00 89.62 339 VAL A CA 1
ATOM 2696 C C . VAL A 1 339 ? -22.256 7.756 12.526 1.00 89.62 339 VAL A C 1
ATOM 2698 O O . VAL A 1 339 ? -22.924 8.096 13.496 1.00 89.62 339 VAL A O 1
ATOM 2701 N N . LEU A 1 340 ? -21.576 8.659 11.812 1.00 83.75 340 LEU A N 1
ATOM 2702 C CA . LEU A 1 340 ? -21.473 10.077 12.188 1.00 83.75 340 LEU A CA 1
ATOM 2703 C C . LEU A 1 340 ? -22.610 10.971 11.684 1.00 83.75 340 LEU A C 1
ATOM 2705 O O . LEU A 1 340 ? -22.660 12.160 12.021 1.00 83.75 340 LEU A O 1
ATOM 2709 N N . ARG A 1 341 ? -23.475 10.471 10.800 1.00 75.56 341 ARG A N 1
ATOM 2710 C CA . ARG A 1 341 ? -24.636 11.231 10.310 1.00 75.56 341 ARG A CA 1
ATOM 2711 C C . ARG A 1 341 ? -25.826 11.143 11.261 1.00 75.56 341 ARG A C 1
ATOM 2713 O O . ARG A 1 341 ? -26.733 11.961 11.132 1.00 75.56 341 ARG A O 1
ATOM 2720 N N . ASP A 1 342 ? -25.798 10.219 12.217 1.00 60.62 342 ASP A N 1
ATOM 2721 C CA . ASP A 1 342 ? -26.925 9.928 13.093 1.00 60.62 342 ASP A CA 1
ATOM 2722 C C . ASP A 1 342 ? -26.710 10.457 14.524 1.00 60.62 342 ASP A C 1
ATOM 2724 O O . ASP A 1 342 ? -26.064 9.828 15.355 1.00 60.62 342 ASP A O 1
ATOM 2728 N N . GLN A 1 343 ? -27.282 11.627 14.832 1.00 53.25 343 GLN A N 1
ATOM 2729 C CA . GLN A 1 343 ? -27.398 12.131 16.211 1.00 53.25 343 GLN A CA 1
ATOM 2730 C C . GLN A 1 343 ? -28.622 11.556 16.960 1.00 53.25 343 GLN A C 1
ATOM 2732 O O . GLN A 1 343 ? -28.846 11.920 18.110 1.00 53.25 343 GLN A O 1
ATOM 2737 N N . ARG A 1 344 ? -29.434 10.686 16.334 1.00 53.31 344 ARG A N 1
ATOM 2738 C CA . ARG A 1 344 ? -30.658 10.086 16.909 1.00 53.31 344 ARG A CA 1
ATOM 2739 C C . ARG A 1 344 ? -30.601 8.548 17.019 1.00 53.31 344 ARG A C 1
ATOM 2741 O O . ARG A 1 344 ? -31.630 7.930 17.278 1.00 53.31 344 ARG A O 1
ATOM 2748 N N . GLN A 1 345 ? -29.406 7.966 16.874 1.00 55.34 345 GLN A N 1
ATOM 2749 C CA . GLN A 1 345 ? -28.896 6.653 17.325 1.00 55.34 345 GLN A CA 1
ATOM 2750 C C . GLN A 1 345 ? -29.704 5.354 17.102 1.00 55.34 345 GLN A C 1
ATOM 2752 O O . GLN A 1 345 ? -29.150 4.285 17.348 1.00 55.34 345 GLN A O 1
ATOM 2757 N N . LYS A 1 346 ? -30.952 5.361 16.620 1.00 53.94 346 LYS A N 1
ATOM 2758 C CA . LYS A 1 346 ? -31.772 4.133 16.537 1.00 53.94 346 LYS A CA 1
ATOM 2759 C C . LYS A 1 346 ? -32.035 3.590 15.136 1.00 53.94 346 LYS A C 1
ATOM 2761 O O . LYS A 1 346 ? -32.411 2.428 15.028 1.00 53.94 346 LYS A O 1
ATOM 2766 N N . CYS A 1 347 ? -31.829 4.350 14.061 1.00 54.91 347 CYS A N 1
ATOM 2767 C CA . CYS A 1 347 ? -32.455 3.984 12.782 1.00 54.91 347 CYS A CA 1
ATOM 2768 C C . CYS A 1 347 ? -31.565 3.300 11.737 1.00 54.91 347 CYS A C 1
ATOM 2770 O O . CYS A 1 347 ? -32.068 3.044 10.649 1.00 54.91 347 CYS A O 1
ATOM 2772 N N . ARG A 1 348 ? -30.287 2.975 11.999 1.00 79.38 348 ARG A N 1
ATOM 2773 C CA . ARG A 1 348 ? -29.427 2.339 10.967 1.00 79.38 348 ARG A CA 1
ATOM 2774 C C . ARG A 1 348 ? -28.417 1.302 11.455 1.00 79.38 348 ARG A C 1
ATOM 2776 O O . ARG A 1 348 ? -27.512 0.963 10.700 1.00 79.38 348 ARG A O 1
ATOM 2783 N N . LYS A 1 349 ? -28.558 0.765 12.676 1.00 88.25 349 LYS A N 1
ATOM 2784 C CA . LYS A 1 349 ? -27.638 -0.270 13.197 1.00 88.25 349 LYS A CA 1
ATOM 2785 C C . LYS A 1 349 ? -27.432 -1.404 12.184 1.00 88.25 349 LYS A C 1
ATOM 2787 O O . LYS A 1 349 ? -26.299 -1.746 11.872 1.00 88.25 349 LYS A O 1
ATOM 2792 N N . VAL A 1 350 ? -28.528 -1.922 11.626 1.00 90.62 350 VAL A N 1
ATOM 2793 C CA . VAL A 1 350 ? -28.506 -3.008 10.633 1.00 90.62 350 VAL A CA 1
ATOM 2794 C C . VAL A 1 350 ? -27.720 -2.614 9.380 1.00 90.62 350 VAL A C 1
ATOM 2796 O O . VAL A 1 350 ? -26.882 -3.379 8.923 1.00 90.62 350 VAL A O 1
ATOM 2799 N N . GLU A 1 351 ? -27.936 -1.411 8.843 1.00 92.44 351 GLU A N 1
ATOM 2800 C CA . GLU A 1 351 ? -27.235 -0.950 7.638 1.00 92.44 351 GLU A CA 1
ATOM 2801 C C . GLU A 1 351 ? -25.736 -0.734 7.884 1.00 92.44 351 GLU A C 1
ATOM 2803 O O . GLU A 1 351 ? -24.928 -1.087 7.032 1.00 92.44 351 GLU A O 1
ATOM 2808 N N . VAL A 1 352 ? -25.357 -0.169 9.039 1.00 94.12 352 VAL A N 1
ATOM 2809 C CA . VAL A 1 352 ? -23.945 0.073 9.388 1.00 94.12 352 VAL A CA 1
ATOM 2810 C C . VAL A 1 352 ? -23.209 -1.250 9.544 1.00 94.12 352 VAL A C 1
ATOM 2812 O O . VAL A 1 352 ? -22.139 -1.423 8.969 1.00 94.12 352 VAL A O 1
ATOM 2815 N N . LEU A 1 353 ? -23.787 -2.187 10.296 1.00 95.12 353 LEU A N 1
ATOM 2816 C CA . LEU A 1 353 ? -23.177 -3.497 10.501 1.00 95.12 353 LEU A CA 1
ATOM 2817 C C . LEU A 1 353 ? -23.136 -4.309 9.207 1.00 95.12 353 LEU A C 1
ATOM 2819 O O . LEU A 1 353 ? -22.151 -4.992 8.971 1.00 95.12 353 LEU A O 1
ATOM 2823 N N . ARG A 1 354 ? -24.135 -4.172 8.324 1.00 96.69 354 ARG A N 1
ATOM 2824 C CA . ARG A 1 354 ? -24.080 -4.767 6.982 1.00 96.69 354 ARG A CA 1
ATOM 2825 C C . ARG A 1 354 ? -22.890 -4.242 6.181 1.00 96.69 354 ARG A C 1
ATOM 2827 O O . ARG A 1 354 ? -22.177 -5.043 5.605 1.00 96.69 354 ARG A O 1
ATOM 2834 N N . LEU A 1 355 ? -22.630 -2.932 6.187 1.00 97.50 355 LEU A N 1
ATOM 2835 C CA . LEU A 1 355 ? -21.464 -2.373 5.491 1.00 97.50 355 LEU A CA 1
ATOM 2836 C C . LEU A 1 355 ? -20.134 -2.891 6.058 1.00 97.50 355 LEU A C 1
ATOM 2838 O O . LEU A 1 355 ? -19.219 -3.155 5.282 1.00 97.50 355 LEU A O 1
ATOM 2842 N N . TYR A 1 356 ? -20.018 -3.046 7.382 1.00 98.12 356 TYR A N 1
ATOM 2843 C CA . TYR A 1 356 ? -18.837 -3.676 7.980 1.00 98.12 356 TYR A CA 1
ATOM 2844 C C . TYR A 1 356 ? -18.723 -5.154 7.594 1.00 98.12 356 TYR A C 1
ATOM 2846 O O . TYR A 1 356 ? -17.650 -5.570 7.180 1.00 98.12 356 TYR A O 1
ATOM 2854 N N . ASN A 1 357 ? -19.813 -5.921 7.656 1.00 98.44 357 ASN A N 1
ATOM 2855 C CA . ASN A 1 357 ? -19.826 -7.335 7.271 1.00 98.44 357 ASN A CA 1
ATOM 2856 C C . ASN A 1 357 ? -19.472 -7.538 5.797 1.00 98.44 357 ASN A C 1
ATOM 2858 O O . ASN A 1 357 ? -18.674 -8.414 5.484 1.00 98.44 357 ASN A O 1
ATOM 2862 N N . ASP A 1 358 ? -20.000 -6.699 4.905 1.00 98.19 358 ASP A N 1
ATOM 2863 C CA . ASP A 1 358 ? -19.652 -6.722 3.484 1.00 98.19 358 ASP A CA 1
ATOM 2864 C C . ASP A 1 358 ? -18.154 -6.386 3.294 1.00 98.19 358 ASP A C 1
ATOM 2866 O O . ASP A 1 358 ? -17.464 -7.024 2.500 1.00 98.19 358 ASP A O 1
ATOM 2870 N N . ALA A 1 359 ? -17.612 -5.420 4.052 1.00 97.94 359 ALA A N 1
ATOM 2871 C CA . ALA A 1 359 ? -16.183 -5.092 4.021 1.00 97.94 359 ALA A CA 1
ATOM 2872 C C . ALA A 1 359 ? -15.296 -6.245 4.528 1.00 97.94 359 ALA A C 1
ATOM 2874 O O . ALA A 1 359 ? -14.275 -6.542 3.908 1.00 97.94 359 ALA A O 1
ATOM 2875 N N . ILE A 1 360 ? -15.692 -6.894 5.628 1.00 98.44 360 ILE A N 1
ATOM 2876 C CA . ILE A 1 360 ? -15.022 -8.064 6.219 1.00 98.44 360 ILE A CA 1
ATOM 2877 C C . ILE A 1 360 ? -15.040 -9.233 5.230 1.00 98.44 360 ILE A C 1
ATOM 2879 O O . ILE A 1 360 ? -13.993 -9.815 4.962 1.00 98.44 360 ILE A O 1
ATOM 2883 N N . GLY A 1 361 ? -16.198 -9.526 4.628 1.00 97.81 361 GLY A N 1
ATOM 2884 C CA . GLY A 1 361 ? -16.351 -10.587 3.632 1.00 97.81 361 GLY A CA 1
ATOM 2885 C C . GLY A 1 361 ? -15.396 -10.416 2.452 1.00 97.81 361 GLY A C 1
ATOM 2886 O O . GLY A 1 361 ? -14.665 -11.343 2.118 1.00 97.81 361 GLY A O 1
ATOM 2887 N N . HIS A 1 362 ? -15.308 -9.207 1.891 1.00 95.38 362 HIS A N 1
ATOM 2888 C CA . HIS A 1 362 ? -14.354 -8.929 0.816 1.00 95.38 362 HIS A CA 1
ATOM 2889 C C . HIS A 1 362 ? -12.887 -9.002 1.263 1.00 95.38 362 HIS A C 1
ATOM 2891 O O . HIS A 1 362 ? -12.054 -9.511 0.519 1.00 95.38 362 HIS A O 1
ATOM 2897 N N . ALA A 1 363 ? -12.542 -8.527 2.467 1.00 94.50 363 ALA A N 1
ATOM 2898 C CA . ALA A 1 363 ? -11.175 -8.660 2.985 1.00 94.50 363 ALA A CA 1
ATOM 2899 C C . ALA A 1 363 ? -10.755 -10.131 3.121 1.00 94.50 363 ALA A C 1
ATOM 2901 O O . ALA A 1 363 ? -9.633 -10.489 2.757 1.00 94.50 363 ALA A O 1
ATOM 2902 N N . LYS A 1 364 ? -11.685 -10.974 3.581 1.00 95.12 364 LYS A N 1
ATOM 2903 C CA . LYS A 1 364 ? -11.514 -12.421 3.709 1.00 95.12 364 LYS A CA 1
ATOM 2904 C C . LYS A 1 364 ? -11.357 -13.105 2.354 1.00 95.12 364 LYS A C 1
ATOM 2906 O O . LYS A 1 364 ? -10.443 -13.907 2.184 1.00 95.12 364 LYS A O 1
ATOM 2911 N N . GLU A 1 365 ? -12.198 -12.757 1.377 1.00 93.12 365 GLU A N 1
ATOM 2912 C CA . GLU A 1 365 ? -12.091 -13.239 -0.011 1.00 93.12 365 GLU A CA 1
ATOM 2913 C C . GLU A 1 365 ? -10.743 -12.875 -0.644 1.00 93.12 365 GLU A C 1
ATOM 2915 O O . GLU A 1 365 ? -10.163 -13.680 -1.369 1.00 93.12 365 GLU A O 1
ATOM 2920 N N . PHE A 1 366 ? -10.224 -11.680 -0.349 1.00 89.88 366 PHE A N 1
ATOM 2921 C CA . PHE A 1 366 ? -8.928 -11.221 -0.854 1.00 89.88 366 PHE A CA 1
ATOM 2922 C C . PHE A 1 366 ? -7.738 -11.773 -0.056 1.00 89.88 366 PHE A C 1
ATOM 2924 O O . PHE A 1 366 ? -6.595 -11.602 -0.476 1.00 89.88 366 PHE A O 1
ATOM 2931 N N . GLY A 1 367 ? -7.981 -12.428 1.083 1.00 91.50 367 GLY A N 1
ATOM 2932 C CA . GLY A 1 367 ? -6.934 -12.965 1.950 1.00 91.50 367 GLY A CA 1
ATOM 2933 C C . GLY A 1 367 ? -6.088 -11.888 2.635 1.00 91.50 367 GLY A C 1
ATOM 2934 O O . GLY A 1 367 ? -4.903 -12.111 2.865 1.00 91.50 367 GLY A O 1
ATOM 2935 N N . ILE A 1 368 ? -6.667 -10.721 2.940 1.00 92.25 368 ILE A N 1
ATOM 2936 C CA . ILE A 1 368 ? -5.964 -9.590 3.568 1.00 92.25 368 ILE A CA 1
ATOM 2937 C C . ILE A 1 368 ? -6.340 -9.521 5.055 1.00 92.25 368 ILE A C 1
ATOM 2939 O O . ILE A 1 368 ? -7.252 -8.794 5.461 1.00 92.25 368 ILE A O 1
ATOM 2943 N N . TRP A 1 369 ? -5.618 -10.276 5.883 1.00 95.06 369 TRP A N 1
ATOM 2944 C CA . TRP A 1 369 ? -5.923 -10.496 7.303 1.00 95.06 369 TRP A CA 1
ATOM 2945 C C . TRP A 1 369 ? -5.864 -9.220 8.137 1.00 95.06 369 TRP A C 1
ATOM 2947 O O . TRP A 1 369 ? -6.708 -9.012 9.003 1.00 95.06 369 TRP A O 1
ATOM 2957 N N . LYS A 1 370 ? -4.933 -8.306 7.842 1.00 94.75 370 LYS A N 1
ATOM 2958 C CA . LYS A 1 370 ? -4.876 -7.002 8.526 1.00 94.75 370 LYS A CA 1
ATOM 2959 C C . LYS A 1 370 ? -6.144 -6.182 8.296 1.00 94.75 370 LYS A C 1
ATOM 2961 O O . LYS A 1 370 ? -6.623 -5.522 9.213 1.00 94.75 370 LYS A O 1
ATOM 2966 N N . TRP A 1 371 ? -6.688 -6.179 7.080 1.00 94.69 371 TRP A N 1
ATOM 2967 C CA . TRP A 1 371 ? -7.932 -5.459 6.805 1.00 94.69 371 TRP A CA 1
ATOM 2968 C C . TRP A 1 371 ? -9.119 -6.128 7.479 1.00 94.69 371 TRP A C 1
ATOM 2970 O O . TRP A 1 371 ? -9.923 -5.428 8.087 1.00 94.69 371 TRP A O 1
ATOM 2980 N N . GLU A 1 372 ? -9.190 -7.458 7.429 1.00 96.94 372 GLU A N 1
ATOM 2981 C CA . GLU A 1 372 ? -10.203 -8.233 8.146 1.00 96.94 372 GLU A CA 1
ATOM 2982 C C . GLU A 1 372 ? -10.175 -7.909 9.650 1.00 96.94 372 GLU A C 1
ATOM 2984 O O . GLU A 1 372 ? -11.205 -7.541 10.217 1.00 96.94 372 GLU A O 1
ATOM 2989 N N . ALA A 1 373 ? -8.988 -7.904 10.267 1.00 98.12 373 ALA A N 1
ATOM 2990 C CA . ALA A 1 373 ? -8.781 -7.506 11.657 1.00 98.12 373 ALA A CA 1
ATOM 2991 C C . ALA A 1 373 ? -9.225 -6.061 11.924 1.00 98.12 373 ALA A C 1
ATOM 2993 O O . ALA A 1 373 ? -10.003 -5.812 12.844 1.00 98.12 373 ALA A O 1
ATOM 2994 N N . ILE A 1 374 ? -8.782 -5.099 11.103 1.00 97.50 374 ILE A N 1
ATOM 2995 C CA . ILE A 1 374 ? -9.153 -3.685 11.255 1.00 97.50 374 ILE A CA 1
ATOM 2996 C C . ILE A 1 374 ? -10.671 -3.517 11.158 1.00 97.50 374 ILE A C 1
ATOM 2998 O O . ILE A 1 374 ? -11.252 -2.815 11.984 1.00 97.50 374 ILE A O 1
ATOM 3002 N N . PHE A 1 375 ? -11.336 -4.123 10.173 1.00 98.38 375 PHE A N 1
ATOM 3003 C CA . PHE A 1 375 ? -12.777 -3.956 9.977 1.00 98.38 375 PHE A CA 1
ATOM 3004 C C . PHE A 1 375 ? -13.591 -4.597 11.096 1.00 98.38 375 PHE A C 1
ATOM 3006 O O . PHE A 1 375 ? -14.528 -3.958 11.580 1.00 98.38 375 PHE A O 1
ATOM 3013 N N . ASN A 1 376 ? -13.197 -5.788 11.551 1.00 98.62 376 ASN A N 1
ATOM 3014 C CA . ASN A 1 376 ? -13.765 -6.415 12.739 1.00 98.62 376 ASN A CA 1
ATOM 3015 C C . ASN A 1 376 ? -13.581 -5.518 13.973 1.00 98.62 376 ASN A C 1
ATOM 3017 O O . ASN A 1 376 ? -14.557 -5.185 14.643 1.00 98.62 376 ASN A O 1
ATOM 3021 N N . GLU A 1 377 ? -12.377 -4.993 14.217 1.00 98.00 377 GLU A N 1
ATOM 3022 C CA . GLU A 1 377 ? -12.131 -4.077 15.336 1.00 98.00 377 GLU A CA 1
ATOM 3023 C C . GLU A 1 377 ? -13.008 -2.813 15.235 1.00 98.00 377 GLU A C 1
ATOM 3025 O O . GLU A 1 377 ? -13.596 -2.354 16.218 1.00 98.00 377 GLU A O 1
ATOM 3030 N N . ARG A 1 378 ? -13.164 -2.239 14.034 1.00 97.44 378 ARG A N 1
ATOM 3031 C CA . ARG A 1 378 ? -14.049 -1.083 13.821 1.00 97.44 378 ARG A CA 1
ATOM 3032 C C . ARG A 1 378 ? -15.514 -1.416 14.094 1.00 97.44 378 ARG A C 1
ATOM 3034 O O . ARG A 1 378 ? -16.187 -0.608 14.740 1.00 97.44 378 ARG A O 1
ATOM 3041 N N . ALA A 1 379 ? -15.994 -2.572 13.646 1.00 97.81 379 ALA A N 1
ATOM 3042 C CA . ALA A 1 379 ? -17.349 -3.043 13.909 1.00 97.81 379 ALA A CA 1
ATOM 3043 C C . ALA A 1 379 ? -17.584 -3.276 15.410 1.00 97.81 379 ALA A C 1
ATOM 3045 O O . ALA A 1 379 ? -18.584 -2.786 15.942 1.00 97.81 379 ALA A O 1
ATOM 3046 N N . PHE A 1 380 ? -16.627 -3.906 16.103 1.00 97.62 380 PHE A N 1
ATOM 3047 C CA . PHE A 1 380 ? -16.606 -4.067 17.559 1.00 97.62 380 PHE A CA 1
ATOM 3048 C C . PHE A 1 380 ? -16.753 -2.718 18.272 1.00 97.62 380 PHE A C 1
ATOM 3050 O O . PHE A 1 380 ? -17.696 -2.517 19.042 1.00 97.62 380 PHE A O 1
ATOM 3057 N N . HIS A 1 381 ? -15.886 -1.748 17.958 1.00 95.00 381 HIS A N 1
ATOM 3058 C CA . HIS A 1 381 ? -15.931 -0.419 18.575 1.00 95.00 381 HIS A CA 1
ATOM 3059 C C . HIS A 1 381 ? -17.262 0.285 18.340 1.00 95.00 381 HIS A C 1
ATOM 3061 O O . HIS A 1 381 ? -17.797 0.924 19.244 1.00 95.00 381 HIS A O 1
ATOM 3067 N N . VAL A 1 382 ? -17.821 0.191 17.133 1.00 93.62 382 VAL A N 1
ATOM 3068 C CA . VAL A 1 382 ? -19.113 0.811 16.821 1.00 93.62 382 VAL A CA 1
ATOM 3069 C C . VAL A 1 382 ? -20.256 0.120 17.571 1.00 93.62 382 VAL A C 1
ATOM 3071 O O . VAL A 1 382 ? -21.072 0.809 18.189 1.00 93.62 382 VAL A O 1
ATOM 3074 N N . ALA A 1 383 ? -20.308 -1.212 17.576 1.00 93.88 383 ALA A N 1
ATOM 3075 C CA . ALA A 1 383 ? -21.320 -1.973 18.305 1.00 93.88 383 ALA A CA 1
ATOM 3076 C C . ALA A 1 383 ? -21.283 -1.668 19.811 1.00 93.88 383 ALA A C 1
ATOM 3078 O O . ALA A 1 383 ? -22.310 -1.311 20.397 1.00 93.88 383 ALA A O 1
ATOM 3079 N N . LEU A 1 384 ? -20.091 -1.691 20.410 1.00 93.62 384 LEU A N 1
ATOM 3080 C CA . LEU A 1 384 ? -19.901 -1.466 21.837 1.00 93.62 384 LEU A CA 1
ATOM 3081 C C . LEU A 1 384 ? -20.095 0.006 22.229 1.00 93.62 384 LEU A C 1
ATOM 3083 O O . LEU A 1 384 ? -20.863 0.328 23.135 1.00 93.62 384 LEU A O 1
ATOM 3087 N N . GLN A 1 385 ? -19.403 0.933 21.565 1.00 90.31 385 GLN A N 1
ATOM 3088 C CA . GLN A 1 385 ? -19.322 2.322 22.023 1.00 90.31 385 GLN A CA 1
ATOM 3089 C C . GLN A 1 385 ? -20.485 3.181 21.524 1.00 90.31 385 GLN A C 1
ATOM 3091 O O . GLN A 1 385 ? -20.923 4.069 22.263 1.00 90.31 385 GLN A O 1
ATOM 3096 N N . VAL A 1 386 ? -20.988 2.932 20.309 1.00 89.31 386 VAL A N 1
ATOM 3097 C CA . VAL A 1 386 ? -22.063 3.731 19.695 1.00 89.31 386 VAL A CA 1
ATOM 3098 C C . VAL A 1 386 ? -23.426 3.111 19.961 1.00 89.31 386 VAL A C 1
ATOM 3100 O O . VAL A 1 386 ? -24.318 3.815 20.430 1.00 89.31 386 VAL A O 1
ATOM 3103 N N . TYR A 1 387 ? -23.588 1.816 19.683 1.00 90.38 387 TYR A N 1
ATOM 3104 C CA . TYR A 1 387 ? -24.880 1.137 19.835 1.00 90.38 387 TYR A CA 1
ATOM 3105 C C . TYR A 1 387 ? -25.121 0.558 21.227 1.00 90.38 387 TYR A C 1
ATOM 3107 O O . TYR A 1 387 ? -26.261 0.207 21.523 1.00 90.38 387 TYR A O 1
ATOM 3115 N N . LYS A 1 388 ? -24.089 0.511 22.081 1.00 91.12 388 LYS A N 1
ATOM 3116 C CA . LYS A 1 388 ? -24.160 -0.061 23.434 1.00 91.12 388 LYS A CA 1
ATOM 3117 C C . LYS A 1 388 ? -24.676 -1.504 23.424 1.00 91.12 388 LYS A C 1
ATOM 3119 O O . LYS A 1 388 ? -25.414 -1.907 24.316 1.00 91.12 388 LYS A O 1
ATOM 3124 N N . ASP A 1 389 ? -24.294 -2.262 22.399 1.00 92.06 389 ASP A N 1
ATOM 3125 C CA . ASP A 1 389 ? -24.722 -3.642 22.199 1.00 92.06 389 ASP A CA 1
ATOM 3126 C C . ASP A 1 389 ? -23.523 -4.579 22.282 1.00 92.06 389 ASP A C 1
ATOM 3128 O O . ASP A 1 389 ? -22.837 -4.833 21.291 1.00 92.06 389 ASP A O 1
ATOM 3132 N N . GLN A 1 390 ? -23.280 -5.068 23.496 1.00 93.31 390 GLN A N 1
ATOM 3133 C CA . GLN A 1 390 ? -22.193 -5.993 23.779 1.00 93.31 390 GLN A CA 1
ATOM 3134 C C . GLN A 1 390 ? -22.371 -7.314 23.024 1.00 93.31 390 GLN A C 1
ATOM 3136 O O . GLN A 1 390 ? -21.446 -7.728 22.343 1.00 93.31 390 GLN A O 1
ATOM 3141 N N . SER A 1 391 ? -23.567 -7.913 23.033 1.00 93.69 391 SER A N 1
ATOM 3142 C CA . SER A 1 391 ? -23.827 -9.196 22.356 1.00 93.69 391 SER A CA 1
ATOM 3143 C C . SER A 1 391 ? -23.493 -9.178 20.862 1.00 93.69 391 SER A C 1
ATOM 3145 O O . SER A 1 391 ? -23.049 -10.172 20.299 1.00 93.69 391 SER A O 1
ATOM 3147 N N . THR A 1 392 ? -23.675 -8.024 20.215 1.00 94.00 392 THR A N 1
ATOM 3148 C CA . THR A 1 392 ? -23.284 -7.821 18.818 1.00 94.00 392 THR A CA 1
ATOM 3149 C C . THR A 1 392 ? -21.788 -7.540 18.665 1.00 94.00 392 THR A C 1
ATOM 3151 O O . THR A 1 392 ? -21.234 -7.802 17.605 1.00 94.00 392 THR A O 1
ATOM 3154 N N . ALA A 1 393 ? -21.143 -6.957 19.675 1.00 95.62 393 ALA A N 1
ATOM 3155 C CA . ALA A 1 393 ? -19.739 -6.571 19.637 1.00 95.62 393 ALA A CA 1
ATOM 3156 C C . ALA A 1 393 ? -18.788 -7.765 19.832 1.00 95.62 393 ALA A C 1
ATOM 3158 O O . ALA A 1 393 ? -17.797 -7.848 19.112 1.00 95.62 393 ALA A O 1
ATOM 3159 N N . GLU A 1 394 ? -19.081 -8.678 20.765 1.00 95.94 394 GLU A N 1
ATOM 3160 C CA . GLU A 1 394 ? -18.174 -9.778 21.153 1.00 95.94 394 GLU A CA 1
ATOM 3161 C C . GLU A 1 394 ? -17.678 -10.630 19.969 1.00 95.94 394 GLU A C 1
ATOM 3163 O O . GLU A 1 394 ? -16.463 -10.826 19.876 1.00 95.94 394 GLU A O 1
ATOM 3168 N N . PRO A 1 395 ? -18.531 -11.057 19.010 1.00 97.00 395 PRO A N 1
ATOM 3169 C CA . PRO A 1 395 ? -18.065 -11.859 17.879 1.00 97.00 395 PRO A CA 1
ATOM 3170 C C . PRO A 1 395 ? -17.046 -11.120 17.004 1.00 97.00 395 PRO A C 1
ATOM 3172 O O . PRO A 1 395 ? -16.078 -11.716 16.549 1.00 97.00 395 PRO A O 1
ATOM 3175 N N . TYR A 1 396 ? -17.210 -9.806 16.812 1.00 98.31 396 TYR A N 1
ATOM 3176 C CA . TYR A 1 396 ? -16.240 -9.015 16.052 1.00 98.31 396 TYR A CA 1
ATOM 3177 C C . TYR A 1 396 ? -14.887 -8.925 16.763 1.00 98.31 396 TYR A C 1
ATOM 3179 O O . TYR A 1 396 ? -13.855 -8.902 16.101 1.00 98.31 396 TYR A O 1
ATOM 3187 N N . LEU A 1 397 ? -14.860 -8.868 18.100 1.00 98.06 397 LEU A N 1
ATOM 3188 C CA . LEU A 1 397 ? -13.593 -8.876 18.834 1.00 98.06 397 LEU A CA 1
ATOM 3189 C C . LEU A 1 397 ? -12.877 -10.223 18.680 1.00 98.06 397 LEU A C 1
ATOM 3191 O O . LEU A 1 397 ? -11.676 -10.239 18.428 1.00 98.06 397 LEU A O 1
ATOM 3195 N N . GLN A 1 398 ? -13.613 -11.333 18.780 1.00 97.56 398 GLN A N 1
ATOM 3196 C CA . GLN A 1 398 ? -13.065 -12.680 18.593 1.00 97.56 398 GLN A CA 1
ATOM 3197 C C . GLN A 1 398 ? -12.487 -12.869 17.185 1.00 97.56 398 GLN A C 1
ATOM 3199 O O . GLN A 1 398 ? -11.345 -13.297 17.045 1.00 97.56 398 GLN A O 1
ATOM 3204 N N . GLU A 1 399 ? -13.231 -12.487 16.146 1.00 98.19 399 GLU A N 1
ATOM 3205 C CA . GLU A 1 399 ? -12.755 -12.567 14.759 1.00 98.19 399 GLU A CA 1
ATOM 3206 C C . GLU A 1 399 ? -11.556 -11.636 14.511 1.00 98.19 399 GLU A C 1
ATOM 3208 O O . GLU A 1 399 ? -10.614 -12.015 13.814 1.00 98.19 399 GLU A O 1
ATOM 3213 N N . ALA A 1 400 ? -11.531 -10.437 15.113 1.00 98.31 400 ALA A N 1
ATOM 3214 C CA . ALA A 1 400 ? -10.367 -9.553 15.031 1.00 98.31 400 ALA A CA 1
ATOM 3215 C C . ALA A 1 400 ? -9.110 -10.214 15.617 1.00 98.31 400 ALA A C 1
ATOM 3217 O O . ALA A 1 400 ? -8.058 -10.161 14.982 1.00 98.31 400 ALA A O 1
ATOM 3218 N N . LEU A 1 401 ? -9.221 -10.849 16.790 1.00 98.25 401 LEU A N 1
ATOM 3219 C CA . LEU A 1 401 ? -8.109 -11.555 17.436 1.00 98.25 401 LEU A CA 1
ATOM 3220 C C . LEU A 1 401 ? -7.618 -12.725 16.580 1.00 98.25 401 LEU A C 1
ATOM 3222 O O . LEU A 1 401 ? -6.428 -12.790 16.299 1.00 98.25 401 LEU A O 1
ATOM 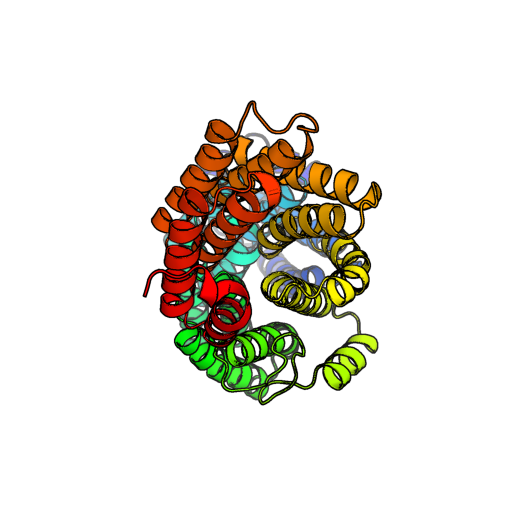3226 N N . GLN A 1 402 ? -8.518 -13.562 16.056 1.00 97.69 402 GLN A N 1
ATOM 3227 C CA . GLN A 1 402 ? -8.143 -14.667 15.161 1.00 97.69 402 GLN A CA 1
ATOM 3228 C C . GLN A 1 402 ? -7.409 -14.179 13.902 1.00 97.69 402 GLN A C 1
ATOM 3230 O O . GLN A 1 402 ? -6.430 -14.784 13.461 1.00 97.69 402 GLN A O 1
ATOM 3235 N N . CYS A 1 403 ? -7.856 -13.065 13.313 1.00 97.94 403 CYS A N 1
ATOM 3236 C CA . CYS A 1 403 ? -7.183 -12.468 12.159 1.00 97.94 403 CYS A CA 1
ATOM 3237 C C . CYS A 1 403 ? -5.784 -11.946 12.515 1.00 97.94 403 CYS A C 1
ATOM 3239 O O . CYS A 1 403 ? -4.856 -12.101 11.722 1.00 97.94 403 CYS A O 1
ATOM 3241 N N . LEU A 1 404 ? -5.627 -11.334 13.692 1.00 97.94 404 LEU A N 1
ATOM 3242 C CA . LEU A 1 404 ? -4.341 -10.836 14.183 1.00 97.94 404 LEU A CA 1
ATOM 3243 C C . LEU A 1 404 ? -3.379 -11.973 14.527 1.00 97.94 404 LEU A C 1
ATOM 3245 O O . LEU A 1 404 ? -2.210 -11.871 14.176 1.00 97.94 404 LEU A O 1
ATOM 3249 N N . GLU A 1 405 ? -3.859 -13.055 15.140 1.00 97.31 405 GLU A N 1
ATOM 3250 C CA . GLU A 1 405 ? -3.077 -14.270 15.397 1.00 97.31 405 GLU A CA 1
ATOM 3251 C C . GLU A 1 405 ? -2.597 -14.898 14.091 1.00 97.31 405 GLU A C 1
ATOM 3253 O O . GLU A 1 405 ? -1.417 -15.199 13.944 1.00 97.31 405 GLU A O 1
ATOM 3258 N N . ARG A 1 406 ? -3.482 -15.024 13.095 1.00 96.62 406 ARG A N 1
ATOM 3259 C CA . ARG A 1 406 ? -3.110 -15.528 11.767 1.00 96.62 406 ARG A CA 1
ATOM 3260 C C . ARG A 1 406 ? -2.090 -14.630 11.065 1.00 96.62 406 ARG A C 1
ATOM 3262 O O . ARG A 1 406 ? -1.245 -15.122 10.321 1.00 96.62 406 ARG A O 1
ATOM 3269 N N . TRP A 1 407 ? -2.190 -13.321 11.280 1.00 97.19 407 TRP A N 1
ATOM 3270 C CA . TRP A 1 407 ? -1.220 -12.341 10.797 1.00 97.19 407 TRP A CA 1
ATOM 3271 C C . TRP A 1 407 ? 0.054 -12.275 11.653 1.00 97.19 407 TRP A C 1
ATOM 3273 O O . TRP A 1 407 ? 1.028 -11.664 11.226 1.00 97.19 407 TRP A O 1
ATOM 3283 N N . GLU A 1 408 ? 0.080 -12.939 12.810 1.00 97.56 408 GLU A N 1
ATOM 3284 C CA . GLU A 1 408 ? 1.172 -12.930 13.793 1.00 97.56 408 GLU A CA 1
ATOM 3285 C C . GLU A 1 408 ? 1.450 -11.542 14.389 1.00 97.56 408 GLU A C 1
ATOM 3287 O O . GLU A 1 408 ? 2.555 -11.231 14.824 1.00 97.56 408 GLU A O 1
ATOM 3292 N N . ALA A 1 409 ? 0.434 -10.678 14.429 1.00 97.12 409 ALA A N 1
ATOM 3293 C CA . ALA A 1 409 ? 0.514 -9.363 15.058 1.00 97.12 409 ALA A CA 1
ATOM 3294 C C . ALA A 1 409 ? 0.303 -9.469 16.579 1.00 97.12 409 ALA A C 1
ATOM 3296 O O . ALA A 1 409 ? -0.614 -8.857 17.136 1.00 97.12 409 ALA A O 1
ATOM 3297 N N . TYR A 1 410 ? 1.127 -10.276 17.251 1.00 97.50 410 TYR A N 1
ATOM 3298 C CA . TYR A 1 410 ? 0.954 -10.657 18.655 1.00 97.50 410 TYR A CA 1
ATOM 3299 C C . TYR A 1 410 ? 0.959 -9.466 19.615 1.00 97.50 410 TYR A C 1
ATOM 3301 O O . TYR A 1 410 ? 0.131 -9.422 20.523 1.00 97.50 410 TYR A O 1
ATOM 3309 N N . ALA A 1 411 ? 1.768 -8.433 19.355 1.00 97.06 411 ALA A N 1
ATOM 3310 C CA . ALA A 1 411 ? 1.743 -7.203 20.154 1.00 97.06 411 ALA A CA 1
ATOM 3311 C C . ALA A 1 411 ? 0.347 -6.558 20.175 1.00 97.06 411 ALA A C 1
ATOM 3313 O O . ALA A 1 411 ? -0.105 -5.986 21.169 1.00 97.06 411 ALA A O 1
ATOM 3314 N N . LYS A 1 412 ? -0.364 -6.638 19.045 1.00 97.06 412 LYS A N 1
ATOM 3315 C CA . LYS A 1 412 ? -1.712 -6.093 18.897 1.00 97.06 412 LYS A CA 1
ATOM 3316 C C . LYS A 1 412 ? -2.780 -7.026 19.484 1.00 97.06 412 LYS A C 1
ATOM 3318 O O . LYS A 1 412 ? -3.780 -6.511 19.990 1.00 97.06 412 LYS A O 1
ATOM 3323 N N . VAL A 1 413 ? -2.567 -8.346 19.452 1.00 97.12 413 VAL A N 1
ATOM 3324 C CA . VAL A 1 413 ? -3.392 -9.339 20.170 1.00 97.12 413 VAL A CA 1
ATOM 3325 C C . VAL A 1 413 ? -3.363 -9.040 21.666 1.00 97.12 413 VAL A C 1
ATOM 3327 O O . VAL A 1 413 ? -4.402 -8.703 22.232 1.00 97.12 413 VAL A O 1
ATOM 3330 N N . GLU A 1 414 ? -2.173 -9.023 22.269 1.00 95.75 414 GLU A N 1
ATOM 3331 C CA . GLU A 1 414 ? -1.989 -8.757 23.699 1.00 95.75 414 GLU A CA 1
ATOM 3332 C C . GLU A 1 414 ? -2.598 -7.405 24.101 1.00 95.75 414 GLU A C 1
ATOM 3334 O O . GLU A 1 414 ? -3.319 -7.291 25.096 1.00 95.75 414 GLU A O 1
ATOM 3339 N N . TRP A 1 415 ? -2.384 -6.365 23.289 1.00 96.12 415 TRP A N 1
ATOM 3340 C CA . TRP A 1 415 ? -2.971 -5.050 23.540 1.00 96.12 415 TRP A CA 1
ATOM 3341 C C . TRP A 1 415 ? -4.509 -5.070 23.554 1.00 96.12 415 TRP A C 1
ATOM 3343 O O . TRP A 1 415 ? -5.131 -4.395 24.382 1.00 96.12 415 TRP A O 1
ATOM 3353 N N . LEU A 1 416 ? -5.144 -5.824 22.647 1.00 96.25 416 LEU A N 1
ATOM 3354 C CA . LEU A 1 416 ? -6.603 -5.958 22.609 1.00 96.25 416 LEU A CA 1
ATOM 3355 C C . LEU A 1 416 ? -7.127 -6.780 23.787 1.00 96.25 416 LEU A C 1
ATOM 3357 O O . LEU A 1 416 ? -8.122 -6.377 24.391 1.00 96.25 416 LEU A O 1
ATOM 3361 N N . GLU A 1 417 ? -6.469 -7.881 24.142 1.00 95.56 417 GLU A N 1
ATOM 3362 C CA . GLU A 1 417 ? -6.852 -8.724 25.278 1.00 95.56 417 GLU A CA 1
ATOM 3363 C C . GLU A 1 417 ? -6.746 -7.969 26.605 1.00 95.56 417 GLU A C 1
ATOM 3365 O O . GLU A 1 417 ? -7.690 -7.966 27.397 1.00 95.56 417 GLU A O 1
ATOM 3370 N N . ASN A 1 418 ? -5.661 -7.224 26.815 1.00 94.38 418 ASN A N 1
ATOM 3371 C CA . ASN A 1 418 ? -5.476 -6.423 28.023 1.00 94.38 418 ASN A CA 1
ATOM 3372 C C . ASN A 1 418 ? -6.543 -5.326 28.173 1.00 94.38 418 ASN A C 1
ATOM 3374 O O . ASN A 1 418 ? -6.958 -4.996 29.285 1.00 94.38 418 ASN A O 1
ATOM 3378 N N . ARG A 1 419 ? -7.016 -4.750 27.060 1.00 94.38 419 ARG A N 1
ATOM 3379 C CA . ARG A 1 419 ? -7.962 -3.621 27.075 1.00 94.38 419 ARG A CA 1
ATOM 3380 C C . ARG A 1 419 ? -9.429 -4.041 27.015 1.00 94.38 419 ARG A C 1
ATOM 3382 O O . ARG A 1 419 ? -10.286 -3.365 27.586 1.00 94.38 419 ARG A O 1
ATOM 3389 N N . TYR A 1 420 ? -9.725 -5.121 26.303 1.00 95.06 420 TYR A N 1
ATOM 3390 C CA . TYR A 1 420 ? -11.084 -5.547 25.972 1.00 95.06 420 TYR A CA 1
ATOM 3391 C C . TYR A 1 420 ? -11.365 -7.014 26.323 1.00 95.06 420 TYR A C 1
ATOM 3393 O O . TYR A 1 420 ? -12.480 -7.474 26.093 1.00 95.06 420 TYR A O 1
ATOM 3401 N N . GLY A 1 421 ? -10.430 -7.733 26.951 1.00 90.69 421 GLY A N 1
ATOM 3402 C CA . GLY A 1 421 ? -10.577 -9.152 27.299 1.00 90.69 421 GLY A CA 1
ATOM 3403 C C . GLY A 1 421 ? -11.743 -9.464 28.239 1.00 90.69 421 GLY A C 1
ATOM 3404 O O . GLY A 1 421 ? -12.246 -10.581 28.239 1.00 90.69 421 GLY A O 1
ATOM 3405 N N . MET A 1 422 ? -12.260 -8.474 28.976 1.00 91.88 422 MET A N 1
ATOM 3406 C CA . MET A 1 422 ? -13.498 -8.626 29.759 1.00 91.88 422 MET A CA 1
ATOM 3407 C C . MET A 1 422 ? -14.754 -8.883 28.908 1.00 91.88 422 MET A C 1
ATOM 3409 O O . MET A 1 422 ? -15.773 -9.299 29.451 1.00 91.88 422 MET A O 1
ATOM 3413 N N . TYR A 1 423 ? -14.689 -8.619 27.599 1.00 88.38 423 TYR A N 1
ATOM 3414 C CA . TYR A 1 423 ? -15.760 -8.881 26.635 1.00 88.38 423 TYR A CA 1
ATOM 3415 C C . TYR A 1 423 ? -15.568 -10.202 25.876 1.00 88.38 423 TYR A C 1
ATOM 3417 O O . TYR A 1 423 ? -16.379 -10.533 25.019 1.00 88.38 423 TYR A O 1
ATOM 3425 N N . LEU A 1 424 ? -14.502 -10.957 26.148 1.00 82.88 424 LEU A N 1
ATOM 3426 C CA . LEU A 1 424 ? -14.324 -12.285 25.572 1.00 82.88 424 LEU A CA 1
ATOM 3427 C C . LEU A 1 424 ? -15.062 -13.301 26.443 1.00 82.88 424 LEU A C 1
ATOM 3429 O O . LEU A 1 424 ? -14.826 -13.397 27.649 1.00 82.88 424 LEU A O 1
ATOM 3433 N N . SER A 1 425 ? -15.965 -14.066 25.830 1.00 67.25 425 SER A N 1
ATOM 3434 C CA . SER A 1 425 ? -16.523 -15.264 26.454 1.00 67.25 425 SER A CA 1
ATOM 3435 C C . SER A 1 425 ? -15.379 -16.261 26.672 1.00 67.25 425 SER A C 1
ATOM 3437 O O . SER A 1 425 ? -14.724 -16.654 25.709 1.00 67.25 425 SER A O 1
ATOM 3439 N N . ARG A 1 426 ? -15.106 -16.605 27.937 1.00 51.81 426 ARG A N 1
ATOM 3440 C CA . ARG A 1 426 ? -14.149 -17.660 28.304 1.00 51.81 426 ARG A CA 1
ATOM 3441 C C . ARG A 1 426 ? -14.710 -19.048 28.053 1.00 51.81 426 ARG A C 1
ATOM 3443 O O . ARG A 1 426 ? -15.927 -19.229 28.290 1.00 51.81 426 ARG A O 1
#

Sequence (426 aa):
MMKTKRVLRGRSDEDILDLPVMKDEDKIAALRVMNSMTFATFCDEDSKLVFALLSIRMMAVMCRYGHSTWSPLILASYGGLEAALGNPNVSRRYLALFDEMVKRYPSTRTEGRGLFMVHSLLSQWCEPYSYGIEGTKRGYILGMECGDFEFALFNSAVYMSLAQFGSMPLSVLENDARIFCQQMQDFKIETMLIVAIPVWQVALNLLGEATDEPWILTGEAMDLDEFEAGLASGTHIIARQSLISLRVDVASQFERFDLLEELYKPYVKGRDQAFRGHSANFGISFMEGLVSYKLYRFTGKRKYRKQARRATKRVQGWRKDGVPDCIPVALCLEAEEMVLRDQRQKCRKVEVLRLYNDAIGHAKEFGIWKWEAIFNERAFHVALQVYKDQSTAEPYLQEALQCLERWEAYAKVEWLENRYGMYLSR